Protein AF-A0A2E3C1F3-F1 (afdb_monomer_lite)

Foldseek 3Di:
DPDLQQPQQLVLLVVLCVVVVHDLVQLCVQLVPDSVRNVCRNVVNDDDDPSSLCSSCVSSVHDSCSNRPDPPDDDPPLDQAQDDPPLQWKKWKKKDAQAPDDQSRLSLLLQQLLVPDSHDDPVVVVDDCVVPPGKHWHDWDAPDPRMIMTIITHGNVQADAQALVSVCCRNCSSCVVRVMFTEDMDHRPVSLVSFPFALQAPNNVCVQFVDPDDDQAEEEDDDLDDAALQRSLVSLLVVLLVPHAEYEYDQNPDADPRYGLLSNLLSNLVSQVVSCVNRVTHHAYARELEDPDLVSSLVSVVSSVVSVHQHHEHADQPCDLVSLLSVQVSCNVSNHAYAHEHNPNVCPDSYDQVRVVVSNRSSHHNHYDDDDPVPPDDDPPPDD

Sequence (384 aa):
MTDETTKHLPDNLKQLMEASDMKASALAKMSGVSVATLSRIMSGQVNPGVHHMAAIAKALDTTIDALIAPPGTPRPKNQVETDVRNETDILVSFILEDTKYSPNEAARLLANAATGSWVHSWTEELVDPNITPLPRPTVAMRTGPRSVAVDVAFPESLFEAGSIASLISVITASCTSTGARVEDIRIPPVLLRTYRGPSYGVVGLRERTQKYGRPLLSATMRPMAGLSPRMYAQAVFETLKGGVDITCDHTALHNMPSNNWRDRFAYVAKAVDEAQDATGEAKLHAANVTAPTVEEMLNRAQYAMEQQTNAVMVDSGVVGWSGLQSLANFCHENELVLCALGGRALHNGPLSQQLVAKLLRFIGADIVSVGSPLRGNAMARRNV

pLDDT: mean 84.99, std 13.86, range [32.16, 98.19]

Secondary structure (DSSP, 8-state):
---GGGTTHHHHHHHHHHHTT--HHHHHHHH---HHHHHHHHTTS-PPPHHHHHHHHHHTT--HHHHHSPTTPPP------S----TTSEEEEEEE-S----HHHHHHHHHHHHTT-SS--GGGGGS-TTTSPPPEEEEEEEEETTEEEEEEEEPGGGS-TT-HHHHHHHHHHHHHHH--EEEEEE--HHHHTTS---SSHHHHHHHHHT--SSPPPEEE-SSSS---HHHHHHHHHHHHHTT-SEEE--TT--SBTTB-HHHHHHHHHHHHHHHHHHHTS--EEEEE---SSHHHHHHHHHHHHHTT-SEEEEETTTS-HHHHHHHHHHHHHTT-EEEEE--TTGGGTTB-HHHHHHHHHHHT-SEE----TT--SSSTTS--

Structure (mmCIF, N/CA/C/O backbone):
data_AF-A0A2E3C1F3-F1
#
_entry.id   AF-A0A2E3C1F3-F1
#
loop_
_atom_site.group_PDB
_atom_site.id
_atom_site.type_symbol
_atom_site.label_atom_id
_atom_site.label_alt_id
_atom_site.label_comp_id
_atom_site.label_asym_id
_atom_site.label_entity_id
_atom_site.label_seq_id
_atom_site.pdbx_PDB_ins_code
_atom_site.Cartn_x
_atom_site.Cartn_y
_atom_site.Cartn_z
_atom_site.occupancy
_atom_site.B_iso_or_equiv
_atom_site.auth_seq_id
_atom_site.auth_comp_id
_atom_site.auth_asym_id
_atom_site.auth_atom_id
_atom_site.pdbx_PDB_model_num
ATOM 1 N N . MET A 1 1 ? 46.933 5.668 -25.594 1.00 32.16 1 MET A N 1
ATOM 2 C CA . MET A 1 1 ? 46.300 4.430 -25.102 1.00 32.16 1 MET A CA 1
ATOM 3 C C . MET A 1 1 ? 44.947 4.348 -25.775 1.00 32.16 1 MET A C 1
ATOM 5 O O . MET A 1 1 ? 44.113 5.200 -25.509 1.00 32.16 1 MET A O 1
ATOM 9 N N . THR A 1 2 ? 44.787 3.455 -26.749 1.00 44.03 2 THR A N 1
ATOM 10 C CA . THR A 1 2 ? 43.479 3.163 -27.348 1.00 44.03 2 THR A CA 1
ATOM 11 C C . THR A 1 2 ? 42.604 2.566 -26.259 1.00 44.03 2 THR A C 1
ATOM 13 O O . THR A 1 2 ? 42.950 1.525 -25.709 1.00 44.03 2 THR A O 1
ATOM 16 N N . ASP A 1 3 ? 41.540 3.276 -25.910 1.00 57.91 3 ASP A N 1
ATOM 17 C CA . ASP A 1 3 ? 40.523 2.821 -24.969 1.00 57.91 3 ASP A CA 1
ATOM 18 C C . ASP A 1 3 ? 39.943 1.502 -25.507 1.00 57.91 3 ASP A C 1
ATOM 20 O O . ASP A 1 3 ? 39.382 1.495 -26.608 1.00 57.91 3 ASP A O 1
ATOM 24 N N . GLU A 1 4 ? 40.159 0.377 -24.809 1.00 64.06 4 GLU A N 1
ATOM 25 C CA . GLU A 1 4 ? 39.734 -0.964 -25.262 1.00 64.06 4 GLU A CA 1
ATOM 26 C C . GLU A 1 4 ? 38.246 -0.992 -25.629 1.00 64.06 4 GLU A C 1
ATOM 28 O O . GLU A 1 4 ? 37.845 -1.693 -26.557 1.00 64.06 4 GLU A O 1
ATOM 33 N N . THR A 1 5 ? 37.465 -0.129 -24.981 1.00 63.62 5 THR A N 1
ATOM 34 C CA . THR A 1 5 ? 36.034 0.081 -25.198 1.00 63.62 5 THR A CA 1
ATOM 35 C C . THR A 1 5 ? 35.657 0.560 -26.597 1.00 63.62 5 THR A C 1
ATOM 37 O O . THR A 1 5 ? 34.520 0.371 -26.987 1.00 63.62 5 THR A O 1
ATOM 40 N N . THR A 1 6 ? 36.552 1.169 -27.381 1.00 73.56 6 THR A N 1
ATOM 41 C CA . THR A 1 6 ? 36.227 1.731 -28.719 1.00 73.56 6 THR A CA 1
ATOM 42 C C . THR A 1 6 ? 36.994 1.058 -29.852 1.00 73.56 6 THR A C 1
ATOM 44 O O . THR A 1 6 ? 36.918 1.481 -31.006 1.00 73.56 6 THR A O 1
ATOM 47 N N . LYS A 1 7 ? 37.716 -0.023 -29.545 1.00 81.00 7 LYS A N 1
ATOM 48 C CA . LYS A 1 7 ? 38.593 -0.731 -30.483 1.00 81.00 7 LYS A CA 1
ATOM 49 C C . LYS A 1 7 ? 37.870 -1.213 -31.746 1.00 81.00 7 LYS A C 1
ATOM 51 O O . LYS A 1 7 ? 38.463 -1.203 -32.819 1.00 81.00 7 LYS A O 1
ATOM 56 N N . HIS A 1 8 ? 36.602 -1.602 -31.623 1.00 83.38 8 HIS A N 1
ATOM 57 C CA . HIS A 1 8 ? 35.794 -2.143 -32.724 1.00 83.38 8 HIS A CA 1
ATOM 58 C C . HIS A 1 8 ? 34.984 -1.082 -33.482 1.00 83.38 8 HIS A C 1
ATOM 60 O O . HIS A 1 8 ? 34.396 -1.371 -34.524 1.00 83.38 8 HIS A O 1
ATOM 66 N N . LEU A 1 9 ? 35.009 0.168 -33.010 1.00 84.62 9 LEU A N 1
ATOM 67 C CA . LEU A 1 9 ? 34.242 1.272 -33.578 1.00 84.62 9 LEU A CA 1
ATOM 68 C C . LEU A 1 9 ? 34.463 1.505 -35.081 1.00 84.62 9 LEU A C 1
ATOM 70 O O . LEU A 1 9 ? 33.472 1.680 -35.794 1.00 84.62 9 LEU A O 1
ATOM 74 N N . PRO A 1 10 ? 35.704 1.515 -35.604 1.00 86.94 10 PRO A N 1
ATOM 75 C CA . PRO A 1 10 ? 35.931 1.806 -37.018 1.00 86.94 10 PRO A CA 1
ATOM 76 C C . PRO A 1 10 ? 35.326 0.754 -37.955 1.00 86.94 10 PRO A C 1
ATOM 78 O O . PRO A 1 10 ? 34.807 1.105 -39.016 1.00 86.94 10 PRO A O 1
ATOM 81 N N . ASP A 1 11 ? 35.384 -0.519 -37.563 1.00 85.56 11 ASP A N 1
ATOM 82 C CA . ASP A 1 11 ? 34.932 -1.643 -38.385 1.00 85.56 11 ASP A CA 1
ATOM 83 C C . ASP A 1 11 ? 33.408 -1.789 -38.332 1.00 85.56 11 ASP A C 1
ATOM 85 O O . ASP A 1 11 ? 32.763 -1.885 -39.379 1.00 85.56 11 ASP A O 1
ATOM 89 N N . ASN A 1 12 ? 32.816 -1.679 -37.138 1.00 85.50 12 ASN A N 1
ATOM 90 C CA . ASN A 1 12 ? 31.362 -1.697 -36.963 1.00 85.50 12 ASN A CA 1
ATOM 91 C C . ASN A 1 12 ? 30.688 -0.529 -37.690 1.00 85.50 12 ASN A C 1
ATOM 93 O O . ASN A 1 12 ? 29.659 -0.704 -38.343 1.00 85.50 12 ASN A O 1
ATOM 97 N N . LEU A 1 13 ? 31.283 0.669 -37.625 1.00 86.50 13 LEU A N 1
ATOM 98 C CA . LEU A 1 13 ? 30.748 1.848 -38.301 1.00 86.50 13 LEU A CA 1
ATOM 99 C C . LEU A 1 13 ? 30.714 1.665 -39.827 1.00 86.50 13 LEU A C 1
ATOM 101 O O . LEU A 1 13 ? 29.723 2.033 -40.455 1.00 86.50 13 LEU A O 1
ATOM 105 N N . LYS A 1 14 ? 31.752 1.062 -40.424 1.00 86.31 14 LYS A N 1
ATOM 106 C CA . LYS A 1 14 ? 31.776 0.753 -41.866 1.00 86.31 14 LYS A CA 1
ATOM 107 C C . LYS A 1 14 ? 30.697 -0.256 -42.242 1.00 86.31 14 LYS A C 1
ATOM 109 O O . LYS A 1 14 ? 29.932 0.009 -43.164 1.00 86.31 14 LYS A O 1
ATOM 114 N N . GLN A 1 15 ? 30.583 -1.351 -41.491 1.00 85.06 15 GLN A N 1
ATOM 115 C CA . GLN A 1 15 ? 29.572 -2.380 -41.748 1.00 85.06 15 GLN A CA 1
ATOM 116 C C . GLN A 1 15 ? 28.145 -1.827 -41.647 1.00 85.06 15 GLN A C 1
ATOM 118 O O . GLN A 1 15 ? 27.307 -2.114 -42.498 1.00 85.06 15 GLN A O 1
ATOM 123 N N . LEU A 1 16 ? 27.860 -0.995 -40.642 1.00 83.94 16 LEU A N 1
ATOM 124 C CA . LEU A 1 16 ? 26.539 -0.384 -40.461 1.00 83.94 16 LEU A CA 1
ATOM 125 C C . LEU A 1 16 ? 26.205 0.637 -41.555 1.00 83.94 16 LEU A C 1
ATOM 127 O O . LEU A 1 16 ? 25.049 0.736 -41.972 1.00 83.94 16 LEU A O 1
ATOM 131 N N . MET A 1 17 ? 27.204 1.378 -42.039 1.00 85.75 17 MET A N 1
ATOM 132 C CA . MET A 1 17 ? 27.041 2.289 -43.173 1.00 85.75 17 MET A CA 1
ATOM 133 C C . MET A 1 17 ? 26.785 1.532 -44.479 1.00 85.75 17 MET A C 1
ATOM 135 O O . MET A 1 17 ? 25.918 1.945 -45.244 1.00 85.75 17 MET A O 1
ATOM 139 N N . GLU A 1 18 ? 27.483 0.419 -44.712 1.00 85.19 18 GLU A N 1
ATOM 140 C CA . GLU A 1 18 ? 27.263 -0.453 -45.873 1.00 85.19 18 GLU A CA 1
ATOM 141 C C . GLU A 1 18 ? 25.880 -1.115 -45.827 1.00 85.19 18 GLU A C 1
ATOM 143 O O . GLU A 1 18 ? 25.139 -1.063 -46.806 1.00 85.19 18 GLU A O 1
ATOM 148 N N . ALA A 1 19 ? 25.483 -1.657 -44.672 1.00 81.31 19 ALA A N 1
ATOM 149 C CA . ALA A 1 19 ? 24.173 -2.282 -44.479 1.00 81.31 19 ALA A CA 1
ATOM 150 C C . ALA A 1 19 ? 22.997 -1.304 -44.659 1.00 81.31 19 ALA A C 1
ATOM 152 O O . ALA A 1 19 ? 21.896 -1.724 -45.011 1.00 81.31 19 ALA A O 1
ATOM 153 N N . SER A 1 20 ? 23.227 -0.009 -44.426 1.00 77.88 20 SER A N 1
ATOM 154 C CA . SER A 1 20 ? 22.213 1.048 -44.547 1.00 77.88 20 SER A CA 1
ATOM 155 C C . SER A 1 20 ? 22.315 1.848 -45.855 1.00 77.88 20 SER A C 1
ATOM 157 O O . SER A 1 20 ? 21.643 2.872 -45.979 1.00 77.88 20 SER A O 1
ATOM 159 N N . ASP A 1 21 ? 23.183 1.437 -46.792 1.00 84.62 21 ASP A N 1
ATOM 160 C CA . ASP A 1 21 ? 23.533 2.168 -48.027 1.00 84.62 21 ASP A CA 1
ATOM 161 C C . ASP A 1 21 ? 23.816 3.672 -47.790 1.00 84.62 21 ASP A C 1
ATOM 163 O O . ASP A 1 21 ? 23.429 4.565 -48.551 1.00 84.62 21 ASP A O 1
ATOM 167 N N . MET A 1 22 ? 24.469 3.987 -46.665 1.00 83.56 22 MET A N 1
ATOM 168 C CA . MET A 1 22 ? 24.634 5.357 -46.188 1.00 83.56 22 MET A CA 1
ATOM 169 C C . MET A 1 22 ? 26.042 5.885 -46.464 1.00 83.56 22 MET A C 1
ATOM 171 O O . MET A 1 22 ? 27.035 5.456 -45.879 1.00 83.56 22 MET A O 1
ATOM 175 N N . LYS A 1 23 ? 26.137 6.908 -47.320 1.00 88.88 23 LYS A N 1
ATOM 176 C CA . LYS A 1 23 ? 27.404 7.604 -47.599 1.00 88.88 23 LYS A CA 1
ATOM 177 C C . LYS A 1 23 ? 27.841 8.470 -46.414 1.00 88.88 23 LYS A C 1
ATOM 179 O O . LYS A 1 23 ? 27.012 9.084 -45.742 1.00 88.88 23 LYS A O 1
ATOM 184 N N . ALA A 1 24 ? 29.154 8.632 -46.228 1.00 84.56 24 ALA A N 1
ATOM 185 C CA . ALA A 1 24 ? 29.732 9.442 -45.145 1.00 84.56 24 ALA A CA 1
ATOM 186 C C . ALA A 1 24 ? 29.222 10.898 -45.117 1.00 84.56 24 ALA A C 1
ATOM 188 O O . ALA A 1 24 ? 29.058 11.480 -44.049 1.00 84.56 24 ALA A O 1
ATOM 189 N N . SER A 1 25 ? 28.923 11.483 -46.281 1.00 85.00 25 SER A N 1
ATOM 190 C CA . SER A 1 25 ? 28.343 12.830 -46.393 1.00 85.00 25 SER A CA 1
ATOM 191 C C . SER A 1 25 ? 26.895 12.910 -45.894 1.00 85.00 25 SER A C 1
ATOM 193 O O . SER A 1 25 ? 26.509 13.920 -45.307 1.00 85.00 25 SER A O 1
ATOM 195 N N . ALA A 1 26 ? 26.100 11.854 -46.090 1.00 86.56 26 ALA A N 1
ATOM 196 C CA . ALA A 1 26 ? 24.734 11.766 -45.580 1.00 86.56 26 ALA A CA 1
ATOM 197 C C . ALA A 1 26 ? 24.734 11.564 -44.058 1.00 86.56 26 ALA A C 1
ATOM 199 O O . ALA A 1 26 ? 24.045 12.291 -43.340 1.00 86.56 26 ALA A O 1
ATOM 200 N N . LEU A 1 27 ? 25.595 10.666 -43.567 1.00 87.44 27 LEU A N 1
ATOM 201 C CA . LEU A 1 27 ? 25.782 10.435 -42.137 1.00 87.44 27 LEU A CA 1
ATOM 202 C C . LEU A 1 27 ? 26.262 11.701 -41.413 1.00 87.44 27 LEU A C 1
ATOM 204 O O . LEU A 1 27 ? 25.749 12.029 -40.344 1.00 87.44 27 LEU A O 1
ATOM 208 N N . ALA A 1 28 ? 27.192 12.456 -42.007 1.00 88.38 28 ALA A N 1
ATOM 209 C CA . ALA A 1 28 ? 27.662 13.734 -41.466 1.00 88.38 28 ALA A CA 1
ATOM 210 C C . ALA A 1 28 ? 26.521 14.742 -41.285 1.00 88.38 28 ALA A C 1
ATOM 212 O O . ALA A 1 28 ? 26.394 15.385 -40.244 1.00 88.38 28 ALA A O 1
ATOM 213 N N . LYS A 1 29 ? 25.649 14.848 -42.294 1.00 88.19 29 LYS A N 1
ATOM 214 C CA . LYS A 1 29 ? 24.497 15.753 -42.269 1.00 88.19 29 LYS A CA 1
ATOM 215 C C . LYS A 1 29 ? 23.464 15.348 -41.214 1.00 88.19 29 LYS A C 1
ATOM 217 O O . LYS A 1 29 ? 22.900 16.221 -40.564 1.00 88.19 29 LYS A O 1
ATOM 222 N N . MET A 1 30 ? 23.217 14.049 -41.047 1.00 85.75 30 MET A N 1
ATOM 223 C CA . MET A 1 30 ? 22.218 13.528 -40.104 1.00 85.75 30 MET A CA 1
ATOM 224 C C . MET A 1 30 ? 22.703 13.529 -38.649 1.00 85.75 30 MET A C 1
ATOM 226 O O . MET A 1 30 ? 21.928 13.836 -37.748 1.00 85.75 30 MET A O 1
ATOM 230 N N . SER A 1 31 ? 23.978 13.212 -38.418 1.00 86.94 31 SER A N 1
ATOM 231 C CA . SER A 1 31 ? 24.584 13.188 -37.077 1.00 86.94 31 SER A CA 1
ATOM 232 C C . SER A 1 31 ? 25.069 14.563 -36.605 1.00 86.94 31 SER A C 1
ATOM 234 O O . SER A 1 31 ? 25.302 14.758 -35.416 1.00 86.94 31 SER A O 1
ATOM 236 N N . GLY A 1 32 ? 25.259 15.526 -37.514 1.00 85.81 32 GLY A N 1
ATOM 237 C CA . GLY A 1 32 ? 25.878 16.817 -37.199 1.00 85.81 32 GLY A CA 1
ATOM 238 C C . GLY A 1 32 ? 27.392 16.735 -36.955 1.00 85.81 32 GLY A C 1
ATOM 239 O O . GLY A 1 32 ? 28.004 17.728 -36.564 1.00 85.81 32 GLY A O 1
ATOM 240 N N . VAL A 1 33 ? 28.012 15.573 -37.193 1.00 88.31 33 VAL A N 1
ATOM 241 C CA . VAL A 1 33 ? 29.462 15.364 -37.089 1.00 88.31 33 VAL A CA 1
ATOM 242 C C . VAL A 1 33 ? 30.115 15.688 -38.432 1.00 88.31 33 VAL A C 1
ATOM 244 O O . VAL A 1 33 ? 29.651 15.250 -39.481 1.00 88.31 33 VAL A O 1
ATOM 247 N N . SER A 1 34 ? 31.215 16.448 -38.427 1.00 88.44 34 SER A N 1
ATOM 248 C CA . SER A 1 34 ? 31.889 16.820 -39.678 1.00 88.44 34 SER A CA 1
ATOM 249 C C . SER A 1 34 ? 32.402 15.590 -40.442 1.00 88.44 34 SER A C 1
ATOM 251 O O . SER A 1 34 ? 32.860 14.617 -39.839 1.00 88.44 34 SER A O 1
ATOM 253 N N . VAL A 1 35 ? 32.397 15.655 -41.779 1.00 87.81 35 VAL A N 1
ATOM 254 C CA . VAL A 1 35 ? 32.918 14.577 -42.645 1.00 87.81 35 VAL A CA 1
ATOM 255 C C . VAL A 1 35 ? 34.383 14.258 -42.317 1.00 87.81 35 VAL A C 1
ATOM 257 O O . VAL A 1 35 ? 34.770 13.093 -42.286 1.00 87.81 35 VAL A O 1
ATOM 260 N N . ALA A 1 36 ? 35.188 15.279 -42.006 1.00 86.12 36 ALA A N 1
ATOM 261 C CA . ALA A 1 36 ? 36.586 15.106 -41.615 1.00 86.12 36 ALA A CA 1
ATOM 262 C C . ALA A 1 36 ? 36.720 14.336 -40.290 1.00 86.12 36 ALA A C 1
ATOM 264 O O . ALA A 1 36 ? 37.564 13.449 -40.166 1.00 86.12 36 ALA A O 1
ATOM 265 N N . THR A 1 37 ? 35.862 14.635 -39.311 1.00 85.75 37 THR A N 1
ATOM 266 C CA . THR A 1 37 ? 35.819 13.917 -38.032 1.00 85.75 37 THR A CA 1
ATOM 267 C C . THR A 1 37 ? 35.376 12.468 -38.232 1.00 85.75 37 THR A C 1
ATOM 269 O O . THR A 1 37 ? 36.039 11.569 -37.722 1.00 85.75 37 THR A O 1
ATOM 272 N N . LEU A 1 38 ? 34.322 12.222 -39.019 1.00 86.75 38 LEU A N 1
ATOM 273 C CA . LEU A 1 38 ? 33.863 10.864 -39.344 1.00 86.75 38 LEU A CA 1
ATOM 274 C C . LEU A 1 38 ? 34.946 10.045 -40.046 1.00 86.75 38 LEU A C 1
ATOM 276 O O . LEU A 1 38 ? 35.196 8.910 -39.653 1.00 86.75 38 LEU A O 1
ATOM 280 N N . SER A 1 39 ? 35.652 10.633 -41.014 1.00 85.81 39 SER A N 1
ATOM 281 C CA . SER A 1 39 ? 36.743 9.949 -41.714 1.00 85.81 39 SER A CA 1
ATOM 282 C C . SER A 1 39 ? 37.867 9.530 -40.764 1.00 85.81 39 SER A C 1
ATOM 284 O O . SER A 1 39 ? 38.399 8.433 -40.911 1.00 85.81 39 SER A O 1
ATOM 286 N N . ARG A 1 40 ? 38.208 10.370 -39.775 1.00 85.88 40 ARG A N 1
ATOM 287 C CA . ARG A 1 40 ? 39.232 10.060 -38.762 1.00 85.88 40 ARG A CA 1
ATOM 288 C C . ARG A 1 40 ? 38.784 8.980 -37.774 1.00 85.88 40 ARG A C 1
ATOM 290 O O . ARG A 1 40 ? 39.619 8.199 -37.320 1.00 85.88 40 ARG A O 1
ATOM 297 N N . ILE A 1 41 ? 37.488 8.920 -37.457 1.00 86.62 41 ILE A N 1
ATOM 298 C CA . ILE A 1 41 ? 36.896 7.850 -36.636 1.00 86.62 41 ILE A CA 1
ATOM 299 C C . ILE A 1 41 ? 36.928 6.524 -37.411 1.00 86.62 41 ILE A C 1
ATOM 301 O O . ILE A 1 41 ? 37.421 5.525 -36.899 1.00 86.62 41 ILE A O 1
ATOM 305 N N . MET A 1 42 ? 36.492 6.522 -38.676 1.00 84.69 42 MET A N 1
ATOM 306 C CA . MET A 1 42 ? 36.472 5.330 -39.544 1.00 84.69 42 MET A CA 1
ATOM 307 C C . MET A 1 42 ? 37.869 4.776 -39.865 1.00 84.69 42 MET A C 1
ATOM 309 O O . MET A 1 42 ? 38.008 3.607 -40.227 1.00 84.69 42 MET A O 1
ATOM 313 N N . SER A 1 43 ? 38.908 5.605 -39.761 1.00 83.81 43 SER A N 1
ATOM 314 C CA . SER A 1 43 ? 40.305 5.187 -39.904 1.00 83.81 43 SER A CA 1
ATOM 315 C C . SER A 1 43 ? 40.975 4.830 -38.572 1.00 83.81 43 SER A C 1
ATOM 317 O O . SER A 1 43 ? 42.182 4.607 -38.559 1.00 83.81 43 SER A O 1
ATOM 319 N N . GLY A 1 44 ? 40.246 4.852 -37.448 1.00 81.50 44 GLY A N 1
ATOM 320 C CA . GLY A 1 44 ? 40.792 4.567 -36.115 1.00 81.50 44 GLY A CA 1
ATOM 321 C C . GLY A 1 44 ? 41.820 5.591 -35.613 1.00 81.50 44 GLY A C 1
ATOM 322 O O . GLY A 1 44 ? 42.582 5.303 -34.697 1.00 81.50 44 GLY A O 1
ATOM 323 N N . GLN A 1 45 ? 41.874 6.787 -36.210 1.00 79.75 45 GLN A N 1
ATOM 324 C CA . GLN A 1 45 ? 42.852 7.825 -35.857 1.00 79.75 45 GLN A CA 1
ATOM 325 C C . GLN A 1 45 ? 42.428 8.658 -34.641 1.00 79.75 45 GLN A C 1
ATOM 327 O O . GLN A 1 45 ? 43.255 9.365 -34.064 1.00 79.75 45 GLN A O 1
ATOM 332 N N . VAL A 1 46 ? 41.138 8.644 -34.289 1.00 81.81 46 VAL A N 1
ATOM 333 C CA . VAL A 1 46 ? 40.570 9.404 -33.169 1.00 81.81 46 VAL A CA 1
ATOM 334 C C . VAL A 1 46 ? 39.461 8.599 -32.513 1.00 81.81 46 VAL A C 1
ATOM 336 O O . VAL A 1 46 ? 38.549 8.146 -33.201 1.00 81.81 46 VAL A O 1
ATOM 339 N N . ASN A 1 47 ? 39.489 8.528 -31.182 1.00 78.94 47 ASN A N 1
ATOM 340 C CA . ASN A 1 47 ? 38.355 8.061 -30.394 1.00 78.94 47 ASN A CA 1
ATOM 341 C C . ASN A 1 47 ? 37.347 9.208 -30.229 1.00 78.94 47 ASN A C 1
ATOM 343 O O . ASN A 1 47 ? 37.698 10.255 -29.673 1.00 78.94 47 ASN A O 1
ATOM 347 N N . PRO A 1 48 ? 36.112 9.071 -30.736 1.00 80.88 48 PRO A N 1
ATOM 348 C CA . PRO A 1 48 ? 35.098 10.095 -30.560 1.00 80.88 48 PRO A CA 1
ATOM 349 C C . PRO A 1 48 ? 34.633 10.180 -29.107 1.00 80.88 48 PRO A C 1
ATOM 351 O O . PRO A 1 48 ? 34.533 9.179 -28.407 1.00 80.88 48 PRO A O 1
ATOM 354 N N . GLY A 1 49 ? 34.269 11.387 -28.670 1.00 78.62 49 GLY A N 1
ATOM 355 C CA . GLY A 1 49 ? 33.546 11.562 -27.413 1.00 78.62 49 GLY A CA 1
ATOM 356 C C . GLY A 1 49 ? 32.135 10.965 -27.473 1.00 78.62 49 GLY A C 1
ATOM 357 O O . GLY A 1 49 ? 31.547 10.829 -28.551 1.00 78.62 49 GLY A O 1
ATOM 358 N N . VAL A 1 50 ? 31.560 10.681 -26.302 1.00 76.44 50 VAL A N 1
ATOM 359 C CA . VAL A 1 50 ? 30.231 10.056 -26.136 1.00 76.44 50 VAL A CA 1
ATOM 360 C C . VAL A 1 50 ? 29.132 10.783 -26.918 1.00 76.44 50 VAL A C 1
ATOM 362 O O . VAL A 1 50 ? 28.292 10.141 -27.540 1.00 76.44 50 VAL A O 1
ATOM 365 N N . HIS A 1 51 ? 29.171 12.117 -26.982 1.00 77.69 51 HIS A N 1
ATOM 366 C CA . HIS A 1 51 ? 28.202 12.907 -27.750 1.00 77.69 51 HIS A CA 1
ATOM 367 C C . HIS A 1 51 ? 28.238 12.621 -29.258 1.00 77.69 51 HIS A C 1
ATOM 369 O O . HIS A 1 51 ? 27.187 12.558 -29.893 1.00 77.69 51 HIS A O 1
ATOM 375 N N . HIS A 1 52 ? 29.426 12.413 -29.835 1.00 83.44 52 HIS A N 1
ATOM 376 C CA . HIS A 1 52 ? 29.554 12.042 -31.244 1.00 83.44 52 HIS A CA 1
ATOM 377 C C . HIS A 1 52 ? 29.097 10.602 -31.474 1.00 83.44 52 HIS A C 1
ATOM 379 O O . HIS A 1 52 ? 28.395 10.350 -32.448 1.00 83.44 52 HIS A O 1
ATOM 385 N N . MET A 1 53 ? 29.426 9.675 -30.567 1.00 83.25 53 MET A N 1
ATOM 386 C CA . MET A 1 53 ? 28.952 8.289 -30.657 1.00 83.25 53 MET A CA 1
ATOM 387 C C . MET A 1 53 ? 27.424 8.211 -30.591 1.00 83.25 53 MET A C 1
ATOM 389 O O . MET A 1 53 ? 26.817 7.556 -31.431 1.00 83.25 53 MET A O 1
ATOM 393 N N . ALA A 1 54 ? 26.792 8.949 -29.676 1.00 78.12 54 ALA A N 1
ATOM 394 C CA . ALA A 1 54 ? 25.337 9.032 -29.570 1.00 78.12 54 ALA A CA 1
ATOM 395 C C . ALA A 1 54 ? 24.689 9.603 -30.843 1.00 78.12 54 ALA A C 1
ATOM 397 O O . ALA A 1 54 ? 23.678 9.089 -31.318 1.00 78.12 54 ALA A O 1
ATOM 398 N N . ALA A 1 55 ? 25.278 10.656 -31.416 1.00 82.94 55 ALA A N 1
ATOM 399 C CA . ALA A 1 55 ? 24.758 11.289 -32.623 1.00 82.94 55 ALA A CA 1
ATOM 400 C C . ALA A 1 55 ? 24.898 10.399 -33.870 1.00 82.94 55 ALA A C 1
ATOM 402 O O . ALA A 1 55 ? 23.989 10.348 -34.698 1.00 82.94 55 ALA A O 1
ATOM 403 N N . ILE A 1 56 ? 26.016 9.675 -33.988 1.00 87.19 56 ILE A N 1
ATOM 404 C CA . ILE A 1 56 ? 26.253 8.694 -35.056 1.00 87.19 56 ILE A CA 1
ATOM 405 C C . ILE A 1 56 ? 25.303 7.504 -34.904 1.00 87.19 56 ILE A C 1
ATOM 407 O O . ILE A 1 56 ? 24.660 7.118 -35.877 1.00 87.19 56 ILE A O 1
ATOM 411 N N . ALA A 1 57 ? 25.167 6.972 -33.685 1.00 81.69 57 ALA A N 1
ATOM 412 C CA . ALA A 1 57 ? 24.267 5.865 -33.384 1.00 81.69 57 ALA A CA 1
ATOM 413 C C . ALA A 1 57 ? 22.825 6.210 -33.780 1.00 81.69 57 ALA A C 1
ATOM 415 O O . ALA A 1 57 ? 22.182 5.475 -34.525 1.00 81.69 57 ALA A O 1
ATOM 416 N N . LYS A 1 58 ? 22.366 7.404 -33.392 1.00 79.75 58 LYS A N 1
ATOM 417 C CA . LYS A 1 58 ? 21.047 7.920 -33.761 1.00 79.75 58 LYS A CA 1
ATOM 418 C C . LYS A 1 58 ? 20.856 8.056 -35.274 1.00 79.75 58 LYS A C 1
ATOM 420 O O . LYS A 1 58 ? 19.793 7.729 -35.787 1.00 79.75 58 LYS A O 1
ATOM 425 N N . ALA A 1 59 ? 21.861 8.554 -35.993 1.00 84.31 59 ALA A N 1
ATOM 426 C CA . ALA A 1 59 ? 21.767 8.749 -37.439 1.00 84.31 59 ALA A CA 1
ATOM 427 C C . ALA A 1 59 ? 21.698 7.426 -38.225 1.00 84.31 59 ALA A C 1
ATOM 429 O O . ALA A 1 59 ? 21.111 7.401 -39.304 1.00 84.31 59 ALA A O 1
ATOM 430 N N . LEU A 1 60 ? 22.259 6.346 -37.675 1.00 81.62 60 LEU A N 1
ATOM 431 C CA . LEU A 1 60 ? 22.238 4.994 -38.244 1.00 81.62 60 LEU A CA 1
ATOM 432 C C . LEU A 1 60 ? 21.120 4.104 -37.669 1.00 81.62 60 LEU A C 1
ATOM 434 O O . LEU A 1 60 ? 21.116 2.904 -37.925 1.00 81.62 60 LEU A O 1
ATOM 438 N N . ASP A 1 61 ? 20.203 4.662 -36.868 1.00 75.88 61 ASP A N 1
ATOM 439 C CA . ASP A 1 61 ? 19.155 3.914 -36.147 1.00 75.88 61 ASP A CA 1
ATOM 440 C C . ASP A 1 61 ? 19.697 2.713 -35.328 1.00 75.88 61 ASP A C 1
ATOM 442 O O . ASP A 1 61 ? 19.093 1.640 -35.201 1.00 75.88 61 ASP A O 1
ATOM 446 N N . THR A 1 62 ? 20.886 2.896 -34.750 1.00 74.50 62 THR A N 1
ATOM 447 C CA . THR A 1 62 ? 21.631 1.881 -33.994 1.00 74.50 62 THR A CA 1
ATOM 448 C C . THR A 1 62 ? 21.960 2.366 -32.576 1.00 74.50 62 THR A C 1
ATOM 450 O O . THR A 1 62 ? 21.603 3.478 -32.186 1.00 74.50 62 THR A O 1
ATOM 453 N N . THR A 1 63 ? 22.596 1.526 -31.758 1.00 71.50 63 THR A N 1
ATOM 454 C CA . THR A 1 63 ? 23.013 1.872 -30.386 1.00 71.50 63 THR A CA 1
ATOM 455 C C . THR A 1 63 ? 24.500 2.217 -30.327 1.00 71.50 63 THR A C 1
ATOM 457 O O . THR A 1 63 ? 25.268 1.838 -31.209 1.00 71.50 63 THR A O 1
ATOM 460 N N . ILE A 1 64 ? 24.922 2.932 -29.277 1.00 77.12 64 ILE A N 1
ATOM 461 C CA . ILE A 1 64 ? 26.355 3.140 -29.009 1.00 77.12 64 ILE A CA 1
ATOM 462 C C . ILE A 1 64 ? 27.035 1.786 -28.792 1.00 77.12 64 ILE A C 1
ATOM 464 O O . ILE A 1 64 ? 28.098 1.561 -29.353 1.00 77.12 64 ILE A O 1
ATOM 468 N N . ASP A 1 65 ? 26.378 0.861 -28.088 1.00 70.56 65 ASP A N 1
ATOM 469 C CA . ASP A 1 65 ? 26.874 -0.503 -27.886 1.00 70.56 65 ASP A CA 1
ATOM 470 C C . ASP A 1 65 ? 27.121 -1.220 -29.213 1.00 70.56 65 ASP A C 1
ATOM 472 O O . ASP A 1 65 ? 28.192 -1.771 -29.419 1.00 70.56 65 ASP A O 1
ATOM 476 N N . ALA A 1 66 ? 26.196 -1.134 -30.172 1.00 72.44 66 ALA A N 1
ATOM 477 C CA . ALA A 1 66 ? 26.378 -1.728 -31.497 1.00 72.44 66 ALA A CA 1
ATOM 478 C C . ALA A 1 66 ? 27.519 -1.078 -32.293 1.00 72.44 66 ALA A C 1
ATOM 480 O O . ALA A 1 66 ? 28.095 -1.708 -33.177 1.00 72.44 66 ALA A O 1
ATOM 481 N N . LEU A 1 67 ? 27.854 0.179 -31.993 1.00 79.50 67 LEU A N 1
ATOM 482 C CA . LEU A 1 67 ? 29.029 0.813 -32.568 1.00 79.50 67 LEU A CA 1
ATOM 483 C C . LEU A 1 67 ? 30.318 0.255 -31.959 1.00 79.50 67 LEU A C 1
ATOM 485 O O . LEU A 1 67 ? 31.305 0.168 -32.675 1.00 79.50 67 LEU A O 1
ATOM 489 N N . ILE A 1 68 ? 30.337 -0.157 -30.692 1.00 81.88 68 ILE A N 1
ATOM 490 C CA . ILE A 1 68 ? 31.578 -0.513 -29.983 1.00 81.88 68 ILE A CA 1
ATOM 491 C C . ILE A 1 68 ? 31.753 -2.006 -29.656 1.00 81.88 68 ILE A C 1
ATOM 493 O O . ILE A 1 68 ? 32.856 -2.416 -29.296 1.00 81.88 68 ILE A O 1
ATOM 497 N N . ALA A 1 69 ? 30.705 -2.815 -29.803 1.00 72.75 69 ALA A N 1
ATOM 498 C CA . ALA A 1 69 ? 30.699 -4.232 -29.455 1.00 72.75 69 ALA A CA 1
ATOM 499 C C . ALA A 1 69 ? 31.644 -5.072 -30.343 1.00 72.75 69 ALA A C 1
ATOM 501 O O . ALA A 1 69 ? 31.920 -4.698 -31.487 1.00 72.75 69 ALA A O 1
ATOM 502 N N . PRO A 1 70 ? 32.136 -6.227 -29.861 1.00 74.19 70 PRO A N 1
ATOM 503 C CA . PRO A 1 70 ? 32.946 -7.138 -30.664 1.00 74.19 70 PRO A CA 1
ATOM 504 C C . PRO A 1 70 ? 32.181 -7.653 -31.899 1.00 74.19 70 PRO A C 1
ATOM 506 O O . PRO A 1 70 ? 31.004 -8.005 -31.778 1.00 74.19 70 PRO A O 1
ATOM 509 N N . PRO A 1 71 ? 32.824 -7.770 -33.077 1.00 60.25 71 PRO A N 1
ATOM 510 C CA . PRO A 1 71 ? 32.178 -8.283 -34.281 1.00 60.25 71 PRO A CA 1
ATOM 511 C C . PRO A 1 71 ? 31.615 -9.692 -34.055 1.00 60.25 71 PRO A C 1
ATOM 513 O O . PRO A 1 71 ? 32.334 -10.586 -33.615 1.00 60.25 71 PRO A O 1
ATOM 516 N N . GLY A 1 72 ? 30.337 -9.900 -34.381 1.00 54.69 72 GLY A N 1
ATOM 517 C CA . GLY A 1 72 ? 29.675 -11.200 -34.234 1.00 54.69 72 GLY A CA 1
ATOM 518 C C . GLY A 1 72 ? 28.990 -11.447 -32.886 1.00 54.69 72 GLY A C 1
ATOM 519 O O . GLY A 1 72 ? 28.461 -12.541 -32.701 1.00 54.69 72 GLY A O 1
ATOM 520 N N . THR A 1 73 ? 28.926 -10.461 -31.980 1.00 52.62 73 THR A N 1
ATOM 521 C CA . THR A 1 73 ? 28.009 -10.536 -30.827 1.00 52.62 73 THR A CA 1
ATOM 522 C C . THR A 1 73 ? 26.565 -10.625 -31.341 1.00 52.62 73 THR A C 1
ATOM 524 O O . THR A 1 73 ? 26.112 -9.733 -32.071 1.00 52.62 73 THR A O 1
ATOM 527 N N . PRO A 1 74 ? 25.818 -11.703 -31.034 1.00 43.94 74 PRO A N 1
ATOM 528 C CA . PRO A 1 74 ? 24.429 -11.800 -31.438 1.00 43.94 74 PRO A CA 1
ATOM 529 C C . PRO A 1 74 ? 23.640 -10.674 -30.771 1.00 43.94 74 PRO A C 1
ATOM 531 O O . PRO A 1 74 ? 23.580 -10.551 -29.553 1.00 43.94 74 PRO A O 1
ATOM 534 N N . ARG A 1 75 ? 23.036 -9.838 -31.615 1.00 48.66 75 ARG A N 1
ATOM 535 C CA . ARG A 1 75 ? 22.114 -8.766 -31.242 1.00 48.66 75 ARG A CA 1
ATOM 536 C C . ARG A 1 75 ? 21.080 -9.306 -30.240 1.00 48.66 75 ARG A C 1
ATOM 538 O O . ARG A 1 75 ? 20.353 -10.228 -30.624 1.00 48.66 75 ARG A O 1
ATOM 545 N N . PRO A 1 76 ? 20.867 -8.709 -29.054 1.00 44.50 76 PRO A N 1
ATOM 546 C CA . PRO A 1 76 ? 19.562 -8.832 -28.430 1.00 44.50 76 PRO A CA 1
ATOM 547 C C . PRO A 1 76 ? 18.583 -8.155 -29.388 1.00 44.50 76 PRO A C 1
ATOM 549 O O . PRO A 1 76 ? 18.633 -6.941 -29.620 1.00 44.50 76 PRO A O 1
ATOM 552 N N . LYS A 1 77 ? 17.743 -8.951 -30.055 1.00 42.19 77 LYS A N 1
ATOM 553 C CA . LYS A 1 77 ? 16.641 -8.436 -30.866 1.00 42.19 77 LYS A CA 1
ATOM 554 C C . LYS A 1 77 ? 15.621 -7.806 -29.918 1.00 42.19 77 LYS A C 1
ATOM 556 O O . LYS A 1 77 ? 14.540 -8.337 -29.730 1.00 42.19 77 LYS A O 1
ATOM 561 N N . ASN A 1 78 ? 15.917 -6.625 -29.389 1.00 46.72 78 ASN A N 1
ATOM 562 C CA . ASN A 1 78 ? 14.913 -5.768 -28.764 1.00 46.72 78 ASN A CA 1
ATOM 563 C C . ASN A 1 78 ? 14.133 -5.058 -29.887 1.00 46.72 78 ASN A C 1
ATOM 565 O O . ASN A 1 78 ? 14.070 -3.828 -29.956 1.00 46.72 78 ASN A O 1
ATOM 569 N N . GLN A 1 79 ? 13.642 -5.839 -30.857 1.00 51.09 79 GLN A N 1
ATOM 570 C CA . GLN A 1 79 ? 12.550 -5.421 -31.724 1.00 51.09 79 GLN A CA 1
ATOM 571 C C . GLN A 1 79 ? 11.270 -5.623 -30.923 1.00 51.09 79 GLN A C 1
ATOM 573 O O . GLN A 1 79 ? 11.163 -6.576 -30.160 1.00 51.09 79 GLN A O 1
ATOM 578 N N . VAL A 1 80 ? 10.331 -4.693 -31.066 1.00 51.72 80 VAL A N 1
ATOM 579 C CA . VAL A 1 80 ? 9.010 -4.810 -30.454 1.00 51.72 80 VAL A CA 1
ATOM 580 C C . VAL A 1 80 ? 8.336 -6.036 -31.072 1.00 51.72 80 VAL A C 1
ATOM 582 O O . VAL A 1 80 ? 7.917 -5.992 -32.229 1.00 51.72 80 VAL A O 1
ATOM 585 N N . GLU A 1 81 ? 8.307 -7.148 -30.342 1.00 54.06 81 GLU A N 1
ATOM 586 C CA . GLU A 1 81 ? 7.602 -8.357 -30.763 1.00 54.06 81 GLU A CA 1
ATOM 587 C C . GLU A 1 81 ? 6.118 -8.165 -30.451 1.00 54.06 81 GLU A C 1
ATOM 589 O O . GLU A 1 81 ? 5.725 -8.005 -29.299 1.00 54.06 81 GLU A O 1
ATOM 594 N N . THR A 1 82 ? 5.288 -8.144 -31.492 1.00 48.97 82 THR A N 1
ATOM 595 C CA . THR A 1 82 ? 3.859 -7.812 -31.399 1.00 48.97 82 THR A CA 1
ATOM 596 C C . THR A 1 82 ? 2.990 -8.931 -30.826 1.00 48.97 82 THR A C 1
ATOM 598 O O . THR A 1 82 ? 1.797 -8.712 -30.612 1.00 48.97 82 THR A O 1
ATOM 601 N N . ASP A 1 83 ? 3.553 -10.111 -30.557 1.00 48.44 83 ASP A N 1
ATOM 602 C CA . ASP A 1 83 ? 2.825 -11.237 -29.977 1.00 48.44 83 ASP A CA 1
ATOM 603 C C . ASP A 1 83 ? 3.593 -11.835 -28.798 1.00 48.44 83 ASP A C 1
ATOM 605 O O . ASP A 1 83 ? 4.467 -12.685 -28.948 1.00 48.44 83 ASP A O 1
ATOM 609 N N . VAL A 1 84 ? 3.269 -11.357 -27.596 1.00 53.31 84 VAL A N 1
ATOM 610 C CA . VAL A 1 84 ? 3.798 -11.906 -26.343 1.00 53.31 84 VAL A CA 1
ATOM 611 C C . VAL A 1 84 ? 2.630 -12.246 -25.430 1.00 53.31 84 VAL A C 1
ATOM 613 O O . VAL A 1 84 ? 2.467 -11.732 -24.324 1.00 53.31 84 VAL A O 1
ATOM 616 N N . ARG A 1 85 ? 1.767 -13.141 -25.913 1.00 50.50 85 ARG A N 1
ATOM 617 C CA . ARG A 1 85 ? 0.853 -13.897 -25.051 1.00 50.50 85 ARG A CA 1
ATOM 618 C C . ARG A 1 85 ? 1.628 -15.001 -24.333 1.00 50.50 85 ARG A C 1
ATOM 620 O O . ARG A 1 85 ? 1.330 -16.176 -24.508 1.00 50.50 85 ARG A O 1
ATOM 627 N N . ASN A 1 86 ? 2.625 -14.628 -23.536 1.00 62.84 86 ASN A N 1
ATOM 628 C CA . ASN A 1 86 ? 3.131 -15.546 -22.530 1.00 62.84 86 ASN A CA 1
ATOM 629 C C . ASN A 1 86 ? 2.247 -15.402 -21.287 1.00 62.84 86 ASN A C 1
ATOM 631 O O . ASN A 1 86 ? 2.088 -14.302 -20.755 1.00 62.84 86 ASN A O 1
ATOM 635 N N . GLU A 1 87 ? 1.603 -16.487 -20.862 1.00 69.31 87 GLU A N 1
ATOM 636 C CA . GLU A 1 87 ? 0.688 -16.463 -19.714 1.00 69.31 87 GLU A CA 1
ATOM 637 C C . GLU A 1 87 ? 1.415 -16.270 -18.379 1.00 69.31 87 GLU A C 1
ATOM 639 O O . GLU A 1 87 ? 0.765 -15.943 -17.384 1.00 69.31 87 GLU A O 1
ATOM 644 N N . THR A 1 88 ? 2.739 -16.446 -18.372 1.00 82.69 88 THR A N 1
ATOM 645 C CA . THR A 1 88 ? 3.601 -16.356 -17.189 1.00 82.69 88 THR A CA 1
ATOM 646 C C . THR A 1 88 ? 4.286 -15.001 -17.030 1.00 82.69 88 THR A C 1
ATOM 648 O O . THR A 1 88 ? 4.779 -14.707 -15.952 1.00 82.69 88 THR A O 1
ATOM 651 N N . ASP A 1 89 ? 4.343 -14.157 -18.061 1.00 88.38 89 ASP A N 1
ATOM 652 C CA . ASP A 1 89 ? 5.075 -12.888 -17.959 1.00 88.38 89 ASP A CA 1
ATOM 653 C C . ASP A 1 89 ? 4.237 -11.820 -17.237 1.00 88.38 89 ASP A C 1
ATOM 655 O O . ASP A 1 89 ? 3.013 -11.728 -17.394 1.00 88.38 89 ASP A O 1
ATOM 659 N N . ILE A 1 90 ? 4.910 -10.960 -16.469 1.00 91.94 90 ILE A N 1
ATOM 660 C CA . ILE A 1 90 ? 4.319 -9.729 -15.944 1.00 91.94 90 ILE A CA 1
ATOM 661 C C . ILE A 1 90 ? 4.407 -8.668 -17.034 1.00 91.94 90 ILE A C 1
ATOM 663 O O . ILE A 1 90 ? 5.501 -8.277 -17.437 1.00 91.94 90 ILE A O 1
ATOM 667 N N . LEU A 1 91 ? 3.265 -8.160 -17.493 1.00 92.25 91 LEU A N 1
ATOM 668 C CA . LEU A 1 91 ? 3.259 -7.023 -18.415 1.00 92.25 91 LEU A CA 1
ATOM 669 C C . LEU A 1 91 ? 3.210 -5.731 -17.614 1.00 92.25 91 LEU A C 1
ATOM 671 O O . LEU A 1 91 ? 2.343 -5.567 -16.754 1.00 92.25 91 LEU A O 1
ATOM 675 N N . VAL A 1 92 ? 4.125 -4.820 -17.913 1.00 93.38 92 VAL A N 1
ATOM 676 C CA . VAL A 1 92 ? 4.229 -3.518 -17.258 1.00 93.38 92 VAL A CA 1
ATOM 677 C C . VAL A 1 92 ? 4.090 -2.432 -18.312 1.00 93.38 92 VAL A C 1
ATOM 679 O O . VAL A 1 92 ? 4.863 -2.394 -19.271 1.00 93.38 92 VAL A O 1
ATOM 682 N N . SER A 1 93 ? 3.117 -1.550 -18.115 1.00 93.44 93 SER A N 1
ATOM 683 C CA . SER A 1 93 ? 2.853 -0.417 -18.995 1.00 93.44 93 SER A CA 1
ATOM 684 C C . SER A 1 93 ? 3.540 0.830 -18.461 1.00 93.44 93 SER A C 1
ATOM 686 O O . SER A 1 93 ? 3.274 1.271 -17.341 1.00 93.44 93 SER A O 1
ATOM 688 N N . PHE A 1 94 ? 4.400 1.421 -19.279 1.00 92.94 94 PHE A N 1
ATOM 689 C CA . PHE A 1 94 ? 5.124 2.649 -18.988 1.00 92.94 94 PHE A CA 1
ATOM 690 C C . PHE A 1 94 ? 4.612 3.803 -19.844 1.00 92.94 94 PHE A C 1
ATOM 692 O O . PHE A 1 94 ? 4.306 3.634 -21.025 1.00 92.94 94 PHE A O 1
ATOM 699 N N . ILE A 1 95 ? 4.604 5.002 -19.270 1.00 91.75 95 ILE A N 1
ATOM 700 C CA . ILE A 1 95 ? 4.386 6.261 -19.977 1.00 91.75 95 ILE A CA 1
ATOM 701 C C . ILE A 1 95 ? 5.629 7.129 -19.801 1.00 91.75 95 ILE A C 1
ATOM 703 O O . ILE A 1 95 ? 6.031 7.451 -18.682 1.00 91.75 95 ILE A O 1
ATOM 707 N N . LEU A 1 96 ? 6.221 7.534 -20.922 1.00 90.88 96 LEU A N 1
ATOM 708 C CA . LEU A 1 96 ? 7.240 8.573 -20.973 1.00 90.88 96 LEU A CA 1
ATOM 709 C C . LEU A 1 96 ? 6.566 9.869 -21.416 1.00 90.88 96 LEU A C 1
ATOM 711 O O . LEU A 1 96 ? 6.056 9.963 -22.535 1.00 90.88 96 LEU A O 1
ATOM 715 N N . GLU A 1 97 ? 6.564 10.868 -20.540 1.00 87.75 97 GLU A N 1
ATOM 716 C CA . GLU A 1 97 ? 6.107 12.224 -20.845 1.00 87.75 97 GLU A CA 1
ATOM 717 C C . GLU A 1 97 ? 7.290 13.129 -21.215 1.00 87.75 97 GLU A C 1
ATOM 719 O O . GLU A 1 97 ? 8.440 12.849 -20.885 1.00 87.75 97 GLU A O 1
ATOM 724 N N . ASP A 1 98 ? 7.002 14.209 -21.943 1.00 84.50 98 ASP A N 1
ATOM 725 C CA . ASP A 1 98 ? 7.971 15.196 -22.439 1.00 84.50 98 ASP A CA 1
ATOM 726 C C . ASP A 1 98 ? 9.205 14.613 -23.168 1.00 84.50 98 ASP A C 1
ATOM 728 O O . ASP A 1 98 ? 10.295 15.191 -23.198 1.00 84.50 98 ASP A O 1
ATOM 732 N N . THR A 1 99 ? 9.035 13.469 -23.828 1.00 83.00 99 THR A N 1
ATOM 733 C CA . THR A 1 99 ? 10.138 12.776 -24.492 1.00 83.00 99 THR A CA 1
ATOM 734 C C . THR A 1 99 ? 10.269 13.141 -25.971 1.00 83.00 99 THR A C 1
ATOM 736 O O . THR A 1 99 ? 9.285 13.337 -26.690 1.00 83.00 99 THR A O 1
ATOM 739 N N . LYS A 1 100 ? 11.520 13.212 -26.445 1.00 85.00 100 LYS A N 1
ATOM 740 C CA . LYS A 1 100 ? 11.862 13.331 -27.874 1.00 85.00 100 LYS A CA 1
ATOM 741 C C . LYS A 1 100 ? 12.136 11.974 -28.528 1.00 85.00 100 LYS A C 1
ATOM 743 O O . LYS A 1 100 ? 12.342 11.940 -29.741 1.00 85.00 100 LYS A O 1
ATOM 748 N N . TYR A 1 101 ? 12.163 10.894 -27.747 1.00 84.06 101 TYR A N 1
ATOM 749 C CA . TYR A 1 101 ? 12.459 9.558 -28.246 1.00 84.06 101 TYR A CA 1
ATOM 750 C C . TYR A 1 101 ? 11.367 9.077 -29.211 1.00 84.06 101 TYR A C 1
ATOM 752 O O . TYR A 1 101 ? 10.169 9.361 -29.058 1.00 84.06 101 TYR A O 1
ATOM 760 N N . SER A 1 102 ? 11.782 8.353 -30.244 1.00 86.19 102 SER A N 1
ATOM 761 C CA . SER A 1 102 ? 10.874 7.522 -31.029 1.00 86.19 102 SER A CA 1
ATOM 762 C C . SER A 1 102 ? 10.346 6.363 -30.166 1.00 86.19 102 SER A C 1
ATOM 764 O O . SER A 1 102 ? 10.975 6.010 -29.164 1.00 86.19 102 SER A O 1
ATOM 766 N N . PRO A 1 103 ? 9.210 5.741 -30.529 1.00 84.88 103 PRO A N 1
ATOM 767 C CA . PRO A 1 103 ? 8.712 4.572 -29.808 1.00 84.88 103 PRO A CA 1
ATOM 768 C C . PRO A 1 103 ? 9.754 3.452 -29.663 1.00 84.88 103 PRO A C 1
ATOM 770 O O . PRO A 1 103 ? 9.925 2.915 -28.574 1.00 84.88 103 PRO A O 1
ATOM 773 N N . ASN A 1 104 ? 10.522 3.172 -30.721 1.00 82.69 104 ASN A N 1
ATOM 774 C CA . ASN A 1 104 ? 11.571 2.150 -30.698 1.00 82.69 104 ASN A CA 1
ATOM 775 C C . ASN A 1 104 ? 12.734 2.517 -29.764 1.00 82.69 104 ASN A C 1
ATOM 777 O O . ASN A 1 104 ? 13.232 1.659 -29.039 1.00 82.69 104 ASN A O 1
ATOM 781 N N . GLU A 1 105 ? 13.161 3.784 -29.757 1.00 83.19 105 GLU A N 1
ATOM 782 C CA . GLU A 1 105 ? 14.204 4.265 -28.839 1.00 83.19 105 GLU A CA 1
ATOM 783 C C . GLU A 1 105 ? 13.742 4.164 -27.378 1.00 83.19 105 GLU A C 1
ATOM 785 O O . GLU A 1 105 ? 14.487 3.668 -26.536 1.00 83.19 105 GLU A O 1
ATOM 790 N N . ALA A 1 106 ? 12.503 4.573 -27.081 1.00 86.12 106 ALA A N 1
ATOM 791 C CA . ALA A 1 106 ? 11.929 4.484 -25.738 1.00 86.12 106 ALA A CA 1
ATOM 792 C C . ALA A 1 106 ? 11.811 3.029 -25.256 1.00 86.12 106 ALA A C 1
ATOM 794 O O . ALA A 1 106 ? 12.147 2.727 -24.112 1.00 86.12 106 ALA A O 1
ATOM 795 N N . ALA A 1 107 ? 11.385 2.124 -26.140 1.00 85.81 107 ALA A N 1
ATOM 796 C CA . ALA A 1 107 ? 11.271 0.701 -25.850 1.00 85.81 107 ALA A CA 1
ATOM 797 C C . ALA A 1 107 ? 12.617 0.062 -25.498 1.00 85.81 107 ALA A C 1
ATOM 799 O O . ALA A 1 107 ? 12.734 -0.627 -24.485 1.00 85.81 107 ALA A O 1
ATOM 800 N N . ARG A 1 108 ? 13.648 0.337 -26.307 1.00 79.62 108 ARG A N 1
ATOM 801 C CA . ARG A 1 108 ? 15.015 -0.140 -26.055 1.00 79.62 108 ARG A CA 1
ATOM 802 C C . ARG A 1 108 ? 15.571 0.419 -24.751 1.00 79.62 108 ARG A C 1
ATOM 804 O O . ARG A 1 108 ? 16.140 -0.331 -23.966 1.00 79.62 108 ARG A O 1
ATOM 811 N N . LEU A 1 109 ? 15.376 1.717 -24.513 1.00 83.62 109 LEU A N 1
ATOM 812 C CA . LEU A 1 109 ? 15.843 2.379 -23.300 1.00 83.62 109 LEU A CA 1
ATOM 813 C C . LEU A 1 109 ? 15.227 1.746 -22.043 1.00 83.62 109 LEU A C 1
ATOM 815 O O . LEU A 1 109 ? 15.952 1.458 -21.097 1.00 83.62 109 LEU A O 1
ATOM 819 N N . LEU A 1 110 ? 13.914 1.497 -22.043 1.00 86.00 110 LEU A N 1
ATOM 820 C CA . LEU A 1 110 ? 13.221 0.873 -20.914 1.00 86.00 110 LEU A CA 1
ATOM 821 C C . LEU A 1 110 ? 13.647 -0.577 -20.674 1.00 86.00 110 LEU A C 1
ATOM 823 O O . LEU A 1 110 ? 13.846 -0.950 -19.518 1.00 86.00 110 LEU A O 1
ATOM 827 N N . ALA A 1 111 ? 13.785 -1.371 -21.741 1.00 82.62 111 ALA A N 1
ATOM 828 C CA . ALA A 1 111 ? 14.193 -2.771 -21.650 1.00 82.62 111 ALA A CA 1
ATOM 829 C C . ALA A 1 111 ? 15.629 -2.920 -21.124 1.00 82.62 111 ALA A C 1
ATOM 831 O O . ALA A 1 111 ? 15.866 -3.729 -20.234 1.00 82.62 111 ALA A O 1
ATOM 832 N N . ASN A 1 112 ? 16.564 -2.090 -21.597 1.00 78.50 112 ASN A N 1
ATOM 833 C CA . ASN A 1 112 ? 17.941 -2.099 -21.097 1.00 78.50 112 ASN A CA 1
ATOM 834 C C . ASN A 1 112 ? 18.006 -1.572 -19.655 1.00 78.50 112 ASN A C 1
ATOM 836 O O . ASN A 1 112 ? 18.615 -2.177 -18.781 1.00 78.50 112 ASN A O 1
ATOM 840 N N . ALA A 1 113 ? 17.301 -0.479 -19.348 1.00 79.50 113 ALA A N 1
ATOM 841 C CA . ALA A 1 113 ? 17.268 0.031 -17.979 1.00 79.50 113 ALA A CA 1
ATOM 842 C C . ALA A 1 113 ? 16.670 -0.986 -16.984 1.00 79.50 113 ALA A C 1
ATOM 844 O O . ALA A 1 113 ? 17.058 -0.991 -15.816 1.00 79.50 113 ALA A O 1
ATOM 845 N N . ALA A 1 114 ? 15.788 -1.878 -17.449 1.00 79.94 114 ALA A N 1
ATOM 846 C CA . ALA A 1 114 ? 15.211 -2.946 -16.638 1.00 79.94 114 ALA A CA 1
ATOM 847 C C . ALA A 1 114 ? 16.227 -4.046 -16.287 1.00 79.94 114 ALA A C 1
ATOM 849 O O . ALA A 1 114 ? 16.069 -4.699 -15.258 1.00 79.94 114 ALA A O 1
ATOM 850 N N . THR A 1 115 ? 17.282 -4.233 -17.089 1.00 73.88 115 THR A N 1
ATOM 851 C CA . THR A 1 115 ? 18.395 -5.152 -16.784 1.00 73.88 115 THR A CA 1
ATOM 852 C C . THR A 1 115 ? 19.490 -4.504 -15.928 1.00 73.88 115 THR A C 1
ATOM 854 O O . THR A 1 115 ? 20.487 -5.146 -15.611 1.00 73.88 115 THR A O 1
ATOM 857 N N . GLY A 1 116 ? 19.291 -3.254 -15.490 1.00 68.88 116 GLY A N 1
ATOM 858 C CA . GLY A 1 116 ? 20.135 -2.578 -14.501 1.00 68.88 116 GLY A CA 1
ATOM 859 C C . GLY A 1 116 ? 21.189 -1.630 -15.077 1.00 68.88 116 GLY A C 1
ATOM 860 O O . GLY A 1 116 ? 21.892 -0.976 -14.306 1.00 68.88 116 GLY A O 1
ATOM 861 N N . SER A 1 117 ? 21.294 -1.498 -16.403 1.00 67.69 117 SER A N 1
ATOM 862 C CA . SER A 1 117 ? 22.240 -0.577 -17.042 1.00 67.69 117 SER A CA 1
ATOM 863 C C . SER A 1 117 ? 21.709 -0.043 -18.372 1.00 67.69 117 SER A C 1
ATOM 865 O O . SER A 1 117 ? 21.009 -0.714 -19.116 1.00 67.69 117 SER A O 1
ATOM 867 N N . TRP A 1 118 ? 22.067 1.195 -18.701 1.00 65.94 118 TRP A N 1
ATOM 868 C CA . TRP A 1 118 ? 21.781 1.798 -20.009 1.00 65.94 118 TRP A CA 1
ATOM 869 C C . TRP A 1 118 ? 22.865 1.481 -21.056 1.00 65.94 118 TRP A C 1
ATOM 871 O O . TRP A 1 118 ? 22.724 1.879 -22.212 1.00 65.94 118 TRP A O 1
ATOM 881 N N . VAL A 1 119 ? 23.921 0.776 -20.642 1.00 64.88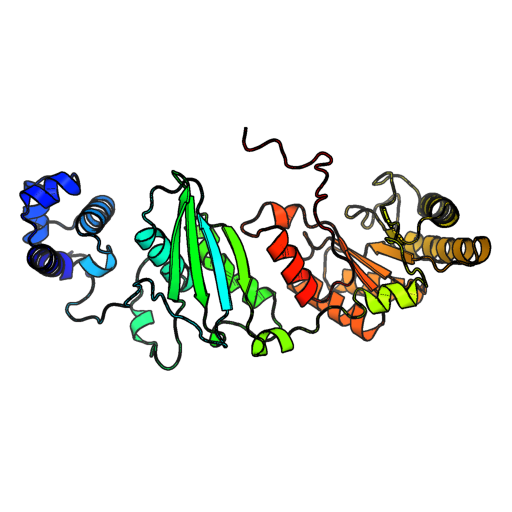 119 VAL A N 1
ATOM 882 C CA . VAL A 1 119 ? 25.071 0.329 -21.441 1.00 64.88 119 VAL A CA 1
ATOM 883 C C . VAL A 1 119 ? 25.242 -1.171 -21.249 1.00 64.88 119 VAL A C 1
ATOM 885 O O . VAL A 1 119 ? 25.141 -1.647 -20.116 1.00 64.88 119 VAL A O 1
ATOM 888 N N . HIS A 1 120 ? 25.544 -1.890 -22.323 1.00 69.25 120 HIS A N 1
ATOM 889 C CA . HIS A 1 120 ? 25.820 -3.322 -22.257 1.00 69.25 120 HIS A CA 1
ATOM 890 C C . HIS A 1 120 ? 27.035 -3.636 -21.367 1.00 69.25 120 HIS A C 1
ATOM 892 O O . HIS A 1 120 ? 28.100 -3.025 -21.506 1.00 69.25 120 HIS A O 1
ATOM 898 N N . SER A 1 121 ? 26.884 -4.604 -20.462 1.00 75.56 121 SER A N 1
ATOM 899 C CA . SER A 1 121 ? 27.981 -5.140 -19.648 1.00 75.56 121 SER A CA 1
ATOM 900 C C . SER A 1 121 ? 28.441 -6.502 -20.166 1.00 75.56 121 SER A C 1
ATOM 902 O O . SER A 1 121 ? 27.615 -7.367 -20.433 1.00 75.56 121 SER A O 1
ATOM 904 N N . TRP A 1 122 ? 29.755 -6.757 -20.189 1.00 80.19 122 TRP A N 1
ATOM 905 C CA . TRP A 1 122 ? 30.315 -8.072 -20.553 1.00 80.19 122 TRP A CA 1
ATOM 906 C C . TRP A 1 122 ? 29.774 -9.215 -19.678 1.00 80.19 122 TRP A C 1
ATOM 908 O O . TRP A 1 122 ? 29.708 -10.362 -20.105 1.00 80.19 122 TRP A O 1
ATOM 918 N N . THR A 1 123 ? 29.353 -8.913 -18.446 1.00 80.69 123 THR A N 1
ATOM 919 C CA . THR A 1 123 ? 28.747 -9.899 -17.542 1.00 80.69 123 THR A CA 1
ATOM 920 C C . THR A 1 123 ? 27.411 -10.433 -18.052 1.00 80.69 123 THR A C 1
ATOM 922 O O . THR A 1 123 ? 26.996 -11.506 -17.626 1.00 80.69 123 THR A O 1
ATOM 925 N N . GLU A 1 124 ? 26.733 -9.712 -18.949 1.00 76.56 124 GLU A N 1
ATOM 926 C CA . GLU A 1 124 ? 25.508 -10.183 -19.603 1.00 76.56 124 GLU A CA 1
ATOM 927 C C . GLU A 1 124 ? 25.789 -11.372 -20.535 1.00 76.56 124 GLU A C 1
ATOM 929 O O . GLU A 1 124 ? 24.921 -12.224 -20.700 1.00 76.56 124 GLU A O 1
ATOM 934 N N . GLU A 1 125 ? 27.011 -11.499 -21.072 1.00 79.31 125 GLU A N 1
ATOM 935 C CA . GLU A 1 125 ? 27.418 -12.642 -21.908 1.00 79.31 125 GLU A CA 1
ATOM 936 C C . GLU A 1 125 ? 27.543 -13.952 -21.110 1.00 79.31 125 GLU A C 1
ATOM 938 O O . GLU A 1 125 ? 27.569 -15.036 -21.692 1.00 79.31 125 GLU A O 1
ATOM 943 N N . LEU A 1 126 ? 27.604 -13.875 -19.775 1.00 83.38 126 LEU A N 1
ATOM 944 C CA . LEU A 1 126 ? 27.651 -15.050 -18.898 1.00 83.38 126 LEU A CA 1
ATOM 945 C C . LEU A 1 126 ? 26.272 -15.688 -18.676 1.00 83.38 126 LEU A C 1
ATOM 947 O O . LEU A 1 126 ? 26.188 -16.758 -18.071 1.00 83.38 126 LEU A O 1
ATOM 951 N N . VAL A 1 127 ? 25.194 -15.031 -19.109 1.00 77.06 127 VAL A N 1
ATOM 952 C CA . VAL A 1 127 ? 23.816 -15.471 -18.874 1.00 77.06 127 VAL A CA 1
ATOM 953 C C . VAL A 1 127 ? 23.277 -16.149 -20.127 1.00 77.06 127 VAL A C 1
ATOM 955 O O . VAL A 1 127 ? 23.233 -15.542 -21.192 1.00 77.06 127 VAL A O 1
ATOM 958 N N . ASP A 1 128 ? 22.818 -17.396 -19.998 1.00 79.50 128 ASP A N 1
ATOM 959 C CA . ASP A 1 128 ? 22.084 -18.072 -21.070 1.00 79.50 128 ASP A CA 1
ATOM 960 C C . ASP A 1 128 ? 20.649 -17.512 -21.147 1.00 79.50 128 ASP A C 1
ATOM 962 O O . ASP A 1 128 ? 19.864 -17.724 -20.211 1.00 79.50 128 ASP A O 1
ATOM 966 N N . PRO A 1 129 ? 20.261 -16.838 -22.248 1.00 70.31 129 PRO A N 1
ATOM 967 C CA . PRO A 1 129 ? 18.925 -16.262 -22.394 1.00 70.31 129 PRO A CA 1
ATOM 968 C C . PRO A 1 129 ? 17.801 -17.305 -22.398 1.00 70.31 129 PRO A C 1
ATOM 970 O O . PRO A 1 129 ? 16.648 -16.952 -22.154 1.00 70.31 129 PRO A O 1
ATOM 973 N N . ASN A 1 130 ? 18.110 -18.578 -22.676 1.00 73.88 130 ASN A N 1
ATOM 974 C CA . ASN A 1 130 ? 17.125 -19.663 -22.637 1.00 73.88 130 ASN A CA 1
ATOM 975 C C . ASN A 1 130 ? 16.790 -20.094 -21.204 1.00 73.88 130 ASN A C 1
ATOM 977 O O . ASN A 1 130 ? 15.732 -20.676 -20.974 1.00 73.88 130 ASN A O 1
ATOM 981 N N . ILE A 1 131 ? 17.694 -19.835 -20.255 1.00 73.75 131 ILE A N 1
ATOM 982 C CA . ILE A 1 131 ? 17.531 -20.194 -18.841 1.00 73.75 131 ILE A CA 1
ATOM 983 C C . ILE A 1 131 ? 16.996 -18.995 -18.059 1.00 73.75 131 ILE A C 1
ATOM 985 O O . ILE A 1 131 ? 16.056 -19.139 -17.278 1.00 73.75 131 ILE A O 1
ATOM 989 N N . THR A 1 132 ? 17.564 -17.812 -18.299 1.00 74.44 132 THR A N 1
ATOM 990 C CA . THR A 1 132 ? 17.155 -16.569 -17.642 1.00 74.44 132 THR A CA 1
ATOM 991 C C . THR A 1 132 ? 16.701 -15.574 -18.705 1.00 74.44 132 THR A C 1
ATOM 993 O O . THR A 1 132 ? 17.510 -14.782 -19.197 1.00 74.44 132 THR A O 1
ATOM 996 N N . PRO A 1 133 ? 15.417 -15.611 -19.097 1.00 79.25 133 PRO A N 1
ATOM 997 C CA . PRO A 1 133 ? 14.891 -14.665 -20.066 1.00 79.25 133 PRO A CA 1
ATOM 998 C C . PRO A 1 133 ? 14.995 -13.228 -19.535 1.00 79.25 133 PRO A C 1
ATOM 1000 O O . PRO A 1 133 ? 14.844 -12.962 -18.340 1.00 79.25 133 PRO A O 1
ATOM 1003 N N . LEU A 1 134 ? 15.244 -12.290 -20.447 1.00 81.31 134 LEU A N 1
ATOM 1004 C CA . LEU A 1 134 ? 15.351 -10.862 -20.148 1.00 81.31 134 LEU A CA 1
ATOM 1005 C C . LEU A 1 134 ? 14.011 -10.139 -20.376 1.00 81.31 134 LEU A C 1
ATOM 1007 O O . LEU A 1 134 ? 13.160 -10.644 -21.117 1.00 81.31 134 LEU A O 1
ATOM 1011 N N . PRO A 1 135 ? 13.814 -8.945 -19.786 1.00 87.38 135 PRO A N 1
ATOM 1012 C CA . PRO A 1 135 ? 12.679 -8.086 -20.102 1.00 87.38 135 PRO A CA 1
ATOM 1013 C C . PRO A 1 135 ? 12.633 -7.735 -21.593 1.00 87.38 135 PRO A C 1
ATOM 1015 O O . PRO A 1 135 ? 13.643 -7.337 -22.177 1.00 87.38 135 PRO A O 1
ATOM 1018 N N . ARG A 1 136 ? 11.456 -7.851 -22.216 1.00 86.81 136 ARG A N 1
ATOM 1019 C CA . ARG A 1 136 ? 11.272 -7.614 -23.659 1.00 86.81 136 ARG A CA 1
ATOM 1020 C C . ARG A 1 136 ? 10.187 -6.574 -23.920 1.00 86.81 136 ARG A C 1
ATOM 1022 O O . ARG A 1 136 ? 9.089 -6.701 -23.376 1.00 86.81 136 ARG A O 1
ATOM 1029 N N . PRO A 1 137 ? 10.437 -5.559 -24.763 1.00 86.44 137 PRO A N 1
ATOM 1030 C CA . PRO A 1 137 ? 9.388 -4.634 -25.165 1.00 86.44 137 PRO A CA 1
ATOM 1031 C C . PRO A 1 137 ? 8.379 -5.347 -26.075 1.00 86.44 137 PRO A C 1
ATOM 1033 O O . PRO A 1 137 ? 8.762 -5.993 -27.049 1.00 86.44 137 PRO A O 1
ATOM 1036 N N . THR A 1 138 ? 7.092 -5.206 -25.770 1.00 83.25 138 THR A N 1
ATOM 1037 C CA . THR A 1 138 ? 5.988 -5.873 -26.487 1.00 83.25 138 THR A CA 1
ATOM 1038 C C . THR A 1 138 ? 5.172 -4.898 -27.322 1.00 83.25 138 THR A C 1
ATOM 1040 O O . THR A 1 138 ? 4.733 -5.211 -28.426 1.00 83.25 138 THR A O 1
ATOM 1043 N N . VAL A 1 139 ? 5.013 -3.671 -26.828 1.00 85.69 139 VAL A N 1
ATOM 1044 C CA . VAL A 1 139 ? 4.319 -2.592 -27.528 1.00 85.69 139 VAL A CA 1
ATOM 1045 C C . VAL A 1 139 ? 5.089 -1.305 -27.302 1.00 85.69 139 VAL A C 1
ATOM 1047 O O . VAL A 1 139 ? 5.550 -1.035 -26.199 1.00 85.69 139 VAL A O 1
ATOM 1050 N N . ALA A 1 140 ? 5.215 -0.486 -28.339 1.00 87.38 140 ALA A N 1
ATOM 1051 C CA . ALA A 1 140 ? 5.705 0.875 -28.201 1.00 87.38 140 ALA A CA 1
ATOM 1052 C C . ALA A 1 140 ? 4.971 1.779 -29.182 1.00 87.38 140 ALA A C 1
ATOM 1054 O O . ALA A 1 140 ? 5.019 1.564 -30.395 1.00 87.38 140 ALA A O 1
ATOM 1055 N N . MET A 1 141 ? 4.292 2.804 -28.673 1.00 87.75 141 MET A N 1
ATOM 1056 C CA . MET A 1 141 ? 3.508 3.705 -29.509 1.00 87.75 141 MET A CA 1
ATOM 1057 C C . MET A 1 141 ? 3.558 5.144 -29.018 1.00 87.75 141 MET A C 1
ATOM 1059 O O . MET A 1 141 ? 3.672 5.430 -27.828 1.00 87.75 141 MET A O 1
ATOM 1063 N N . ARG A 1 142 ? 3.445 6.076 -29.962 1.00 87.44 142 ARG A N 1
ATOM 1064 C CA . ARG A 1 142 ? 3.315 7.496 -29.650 1.00 87.44 142 ARG A CA 1
ATOM 1065 C C . ARG A 1 142 ? 1.864 7.794 -29.276 1.00 87.44 142 ARG A C 1
ATOM 1067 O O . ARG A 1 142 ? 0.972 7.591 -30.092 1.00 87.44 142 ARG A O 1
ATOM 1074 N N . THR A 1 143 ? 1.646 8.286 -28.063 1.00 87.38 143 THR A N 1
ATOM 1075 C CA . THR A 1 143 ? 0.316 8.601 -27.508 1.00 87.38 143 THR A CA 1
ATOM 1076 C C . THR A 1 143 ? 0.010 10.100 -27.522 1.00 87.38 143 THR A C 1
ATOM 1078 O O . THR A 1 143 ? -1.143 10.500 -27.393 1.00 87.38 143 THR A O 1
ATOM 1081 N N . GLY A 1 144 ? 1.022 10.946 -27.735 1.00 83.00 144 GLY A N 1
ATOM 1082 C CA . GLY A 1 144 ? 0.869 12.390 -27.905 1.00 83.00 144 GLY A CA 1
ATOM 1083 C C . GLY A 1 144 ? 2.093 13.029 -28.572 1.00 83.00 144 GLY A C 1
ATOM 1084 O O . GLY A 1 144 ? 3.053 12.326 -28.894 1.00 83.00 144 GLY A O 1
ATOM 1085 N N . PRO A 1 145 ? 2.119 14.363 -28.763 1.00 80.44 145 PRO A N 1
ATOM 1086 C CA . PRO A 1 145 ? 3.219 15.044 -29.458 1.00 80.44 145 PRO A CA 1
ATOM 1087 C C . PRO A 1 145 ? 4.602 14.780 -28.847 1.00 80.44 145 PRO A C 1
ATOM 1089 O O . PRO A 1 145 ? 5.595 14.700 -29.569 1.00 80.44 145 PRO A O 1
ATOM 1092 N N . ARG A 1 146 ? 4.656 14.632 -27.518 1.00 86.50 146 ARG A N 1
ATOM 1093 C CA . ARG A 1 146 ? 5.868 14.350 -26.730 1.00 86.50 146 ARG A CA 1
ATOM 1094 C C . ARG A 1 146 ? 5.622 13.262 -25.683 1.00 86.50 146 ARG A C 1
ATOM 1096 O O . ARG A 1 146 ? 6.176 13.316 -24.592 1.00 86.50 146 ARG A O 1
ATOM 1103 N N . SER A 1 147 ? 4.739 12.312 -25.987 1.00 88.31 147 SER A N 1
ATOM 1104 C CA . SER A 1 147 ? 4.433 11.202 -25.085 1.00 88.31 147 SER A CA 1
ATOM 1105 C C . SER A 1 147 ? 4.468 9.871 -25.821 1.00 88.31 147 SER A C 1
ATOM 1107 O O . SER A 1 147 ? 3.995 9.763 -26.958 1.00 88.31 147 SER A O 1
ATOM 1109 N N . VAL A 1 148 ? 5.075 8.879 -25.178 1.00 89.81 148 VAL A N 1
ATOM 1110 C CA . VAL A 1 148 ? 5.230 7.520 -25.694 1.00 89.81 148 VAL A CA 1
ATOM 1111 C C . VAL A 1 148 ? 4.792 6.548 -24.608 1.00 89.81 148 VAL A C 1
ATOM 1113 O O . VAL A 1 148 ? 5.252 6.653 -23.472 1.00 89.81 148 VAL A O 1
ATOM 1116 N N . ALA A 1 149 ? 3.926 5.606 -24.969 1.00 91.50 149 ALA A N 1
ATOM 1117 C CA . ALA A 1 149 ? 3.586 4.465 -24.134 1.00 91.50 149 ALA A CA 1
ATOM 1118 C C . ALA A 1 149 ? 4.373 3.239 -24.595 1.00 91.50 149 ALA A C 1
ATOM 1120 O O . ALA A 1 149 ? 4.516 3.006 -25.801 1.00 91.50 149 ALA A O 1
ATOM 1121 N N . VAL A 1 150 ? 4.885 2.474 -23.636 1.00 91.38 150 VAL A N 1
ATOM 1122 C CA . VAL A 1 150 ? 5.653 1.256 -23.885 1.00 91.38 150 VAL A CA 1
ATOM 1123 C C . VAL A 1 150 ? 5.198 0.174 -22.922 1.00 91.38 150 VAL A C 1
ATOM 1125 O O . VAL A 1 150 ? 5.231 0.383 -21.715 1.00 91.38 150 VAL A O 1
ATOM 1128 N N . ASP A 1 151 ? 4.855 -0.991 -23.453 1.00 91.44 151 ASP A N 1
ATOM 1129 C CA . ASP A 1 151 ? 4.626 -2.188 -22.654 1.00 91.44 151 ASP A CA 1
ATOM 1130 C C . ASP A 1 151 ? 5.871 -3.071 -22.691 1.00 91.44 151 ASP A C 1
ATOM 1132 O O . ASP A 1 151 ? 6.418 -3.361 -23.761 1.00 91.44 151 ASP A O 1
ATOM 1136 N N . VAL A 1 152 ? 6.311 -3.527 -21.523 1.00 90.62 152 VAL A N 1
ATOM 1137 C CA . VAL A 1 152 ? 7.452 -4.436 -21.368 1.00 90.62 152 VAL A CA 1
ATOM 1138 C C . VAL A 1 152 ? 6.977 -5.696 -20.653 1.00 90.62 152 VAL A C 1
ATOM 1140 O O . VAL A 1 152 ? 6.337 -5.618 -19.605 1.00 90.62 152 VAL A O 1
ATOM 1143 N N . ALA A 1 153 ? 7.280 -6.855 -21.231 1.00 91.06 153 ALA A N 1
ATOM 1144 C CA . ALA A 1 153 ? 7.085 -8.153 -20.607 1.00 91.06 153 ALA A CA 1
ATOM 1145 C C . ALA A 1 153 ? 8.306 -8.484 -19.750 1.00 91.06 153 ALA A C 1
ATOM 1147 O O . ALA A 1 153 ? 9.423 -8.577 -20.262 1.00 91.06 153 ALA A O 1
ATOM 1148 N N . PHE A 1 154 ? 8.081 -8.659 -18.454 1.00 90.88 154 PHE A N 1
ATOM 1149 C CA . PHE A 1 154 ? 9.073 -9.121 -17.498 1.00 90.88 154 PHE A CA 1
ATOM 1150 C C . PHE A 1 154 ? 8.819 -10.598 -17.192 1.00 90.88 154 PHE A C 1
ATOM 1152 O O . PHE A 1 154 ? 7.719 -10.939 -16.749 1.00 90.88 154 PHE A O 1
ATOM 1159 N N . PRO A 1 155 ? 9.814 -11.471 -17.382 1.00 88.88 155 PRO A N 1
ATOM 1160 C CA . PRO A 1 155 ? 9.682 -12.869 -17.002 1.00 88.88 155 PRO A CA 1
ATOM 1161 C C . PRO A 1 155 ? 9.452 -13.042 -15.501 1.00 88.88 155 PRO A C 1
ATOM 1163 O O . PRO A 1 155 ? 10.055 -12.337 -14.689 1.00 88.88 155 PRO A O 1
ATOM 1166 N N . GLU A 1 156 ? 8.609 -14.005 -15.119 1.00 87.69 156 GLU A N 1
ATOM 1167 C CA . GLU A 1 156 ? 8.281 -14.257 -13.706 1.00 87.69 156 GLU A CA 1
ATOM 1168 C C . GLU A 1 156 ? 9.501 -14.616 -12.847 1.00 87.69 156 GLU A C 1
ATOM 1170 O O . GLU A 1 156 ? 9.522 -14.296 -11.662 1.00 87.69 156 GLU A O 1
ATOM 1175 N N . SER A 1 157 ? 10.543 -15.203 -13.445 1.00 86.38 157 SER A N 1
ATOM 1176 C CA . SER A 1 157 ? 11.786 -15.592 -12.765 1.00 86.38 157 SER A CA 1
ATOM 1177 C C . SER A 1 157 ? 12.563 -14.417 -12.167 1.00 86.38 157 SER A C 1
ATOM 1179 O O . SER A 1 157 ? 13.447 -14.630 -11.341 1.00 86.38 157 SER A O 1
ATOM 1181 N N . LEU A 1 158 ? 12.256 -13.181 -12.574 1.00 88.44 158 LEU A N 1
ATOM 1182 C CA . LEU A 1 158 ? 12.858 -11.969 -12.014 1.00 88.44 158 LEU A CA 1
ATOM 1183 C C . LEU A 1 158 ? 12.243 -11.562 -10.670 1.00 88.44 158 LEU A C 1
ATOM 1185 O O . LEU A 1 158 ? 12.775 -10.676 -10.001 1.00 88.44 158 LEU A O 1
ATOM 1189 N N . PHE A 1 159 ? 11.123 -12.174 -10.283 1.00 91.00 159 PHE A N 1
ATOM 1190 C CA . PHE A 1 159 ? 10.343 -11.760 -9.128 1.00 91.00 159 PHE A CA 1
ATOM 1191 C C . PHE A 1 159 ? 10.368 -12.811 -8.029 1.00 91.00 159 PHE A C 1
ATOM 1193 O O . PHE A 1 159 ? 10.174 -14.006 -8.248 1.00 91.00 159 PHE A O 1
ATOM 1200 N N . GLU A 1 160 ? 10.543 -12.337 -6.804 1.00 93.50 160 GLU A N 1
ATOM 1201 C CA . GLU A 1 160 ? 10.352 -13.155 -5.619 1.00 93.50 160 GLU A CA 1
ATOM 1202 C C . GLU A 1 160 ? 8.847 -13.341 -5.359 1.00 93.50 160 GLU A C 1
ATOM 1204 O O . GLU A 1 160 ? 8.081 -12.375 -5.264 1.00 93.50 160 GLU A O 1
ATOM 1209 N N . ALA A 1 161 ? 8.421 -14.599 -5.231 1.00 92.75 161 ALA A N 1
ATOM 1210 C CA . ALA A 1 161 ? 7.035 -14.963 -4.958 1.00 92.75 161 ALA A CA 1
ATOM 1211 C C . ALA A 1 161 ? 6.514 -14.281 -3.681 1.00 92.75 161 ALA A C 1
ATOM 1213 O O . ALA A 1 161 ? 7.145 -14.328 -2.628 1.00 92.75 161 ALA A O 1
ATOM 1214 N N . GLY A 1 162 ? 5.342 -13.650 -3.767 1.00 92.69 162 GLY A N 1
ATOM 1215 C CA . GLY A 1 162 ? 4.689 -12.990 -2.635 1.00 92.69 162 GLY A CA 1
ATOM 1216 C C . GLY A 1 162 ? 5.356 -11.692 -2.163 1.00 92.69 162 GLY A C 1
ATOM 1217 O O . GLY A 1 162 ? 4.898 -11.109 -1.183 1.00 92.69 162 GLY A O 1
ATOM 1218 N N . SER A 1 163 ? 6.395 -11.194 -2.841 1.00 95.06 163 SER A N 1
ATOM 1219 C CA . SER A 1 163 ? 7.162 -10.012 -2.422 1.00 95.06 163 SER A CA 1
ATOM 1220 C C . SER A 1 163 ? 6.778 -8.777 -3.239 1.00 95.06 163 SER A C 1
ATOM 1222 O O . SER A 1 163 ? 7.072 -8.664 -4.432 1.00 95.06 163 SER A O 1
ATOM 1224 N N . ILE A 1 164 ? 6.108 -7.809 -2.604 1.00 93.44 164 ILE A N 1
ATOM 1225 C CA . ILE A 1 164 ? 5.788 -6.521 -3.246 1.00 93.44 164 ILE A CA 1
ATOM 1226 C C . ILE A 1 164 ? 7.037 -5.646 -3.334 1.00 93.44 164 ILE A C 1
ATOM 1228 O O . ILE A 1 164 ? 7.189 -4.884 -4.287 1.00 93.44 164 ILE A O 1
ATOM 1232 N N . ALA A 1 165 ? 7.958 -5.788 -2.378 1.00 92.81 165 ALA A N 1
ATOM 1233 C CA . ALA A 1 165 ? 9.251 -5.119 -2.417 1.00 92.81 165 ALA A CA 1
ATOM 1234 C C . ALA A 1 165 ? 10.068 -5.542 -3.651 1.00 92.81 165 ALA A C 1
ATOM 1236 O O . ALA A 1 165 ? 10.553 -4.671 -4.373 1.00 92.81 165 ALA A O 1
ATOM 1237 N N . SER A 1 166 ? 10.151 -6.850 -3.933 1.00 93.44 166 SER A N 1
ATOM 1238 C CA . SER A 1 166 ? 10.801 -7.374 -5.144 1.00 93.44 166 SER A CA 1
ATOM 1239 C C . SER A 1 166 ? 10.124 -6.848 -6.413 1.00 93.44 166 SER A C 1
ATOM 1241 O O . SER A 1 166 ? 10.792 -6.248 -7.256 1.00 93.44 166 SER A O 1
ATOM 1243 N N . LEU A 1 167 ? 8.790 -6.960 -6.497 1.00 92.62 167 LEU A N 1
ATOM 1244 C CA . LEU A 1 167 ? 8.007 -6.455 -7.629 1.00 92.62 167 LEU A CA 1
ATOM 1245 C C . LEU A 1 167 ? 8.291 -4.978 -7.918 1.00 92.62 167 LEU A C 1
ATOM 1247 O O . LEU A 1 167 ? 8.621 -4.627 -9.048 1.00 92.62 167 LEU A O 1
ATOM 1251 N N . ILE A 1 168 ? 8.202 -4.115 -6.902 1.00 91.19 168 ILE A N 1
ATOM 1252 C CA . ILE A 1 168 ? 8.445 -2.678 -7.062 1.00 91.19 168 ILE A CA 1
ATOM 1253 C C . ILE A 1 168 ? 9.893 -2.392 -7.450 1.00 91.19 168 ILE A C 1
ATOM 1255 O O . ILE A 1 168 ? 10.116 -1.570 -8.339 1.00 91.19 168 ILE A O 1
ATOM 1259 N N . SER A 1 169 ? 10.861 -3.060 -6.818 1.00 89.69 169 SER A N 1
ATOM 1260 C CA . SER A 1 169 ? 12.286 -2.872 -7.110 1.00 89.69 169 SER A CA 1
ATOM 1261 C C . SER A 1 169 ? 12.584 -3.100 -8.594 1.00 89.69 169 SER A C 1
ATOM 1263 O O . SER A 1 169 ? 13.178 -2.244 -9.246 1.00 89.69 169 SER A O 1
ATOM 1265 N N . VAL A 1 170 ? 12.078 -4.203 -9.153 1.00 90.00 170 VAL A N 1
ATOM 1266 C CA . VAL A 1 170 ? 12.314 -4.577 -10.554 1.00 90.00 170 VAL A CA 1
ATOM 1267 C C . VAL A 1 170 ? 11.580 -3.643 -11.520 1.00 90.00 170 VAL A C 1
ATOM 1269 O O . VAL A 1 170 ? 12.205 -3.081 -12.417 1.00 90.00 170 VAL A O 1
ATOM 1272 N N . ILE A 1 171 ? 10.272 -3.412 -11.341 1.00 90.31 171 ILE A N 1
ATOM 1273 C CA . ILE A 1 171 ? 9.494 -2.627 -12.322 1.00 90.31 171 ILE A CA 1
ATOM 1274 C C . ILE A 1 171 ? 9.847 -1.134 -12.313 1.00 90.31 171 ILE A C 1
ATOM 1276 O O . ILE A 1 171 ? 9.640 -0.448 -13.312 1.00 90.31 171 ILE A O 1
ATOM 1280 N N . THR A 1 172 ? 10.349 -0.609 -11.189 1.00 88.94 172 THR A N 1
ATOM 1281 C CA . THR A 1 172 ? 10.713 0.813 -11.072 1.00 88.94 172 THR A CA 1
ATOM 1282 C C . THR A 1 172 ? 12.186 1.096 -11.334 1.00 88.94 172 THR A C 1
ATOM 1284 O O . THR A 1 172 ? 12.546 2.271 -11.438 1.00 88.94 172 THR A O 1
ATOM 1287 N N . ALA A 1 173 ? 13.017 0.062 -11.514 1.00 85.38 173 ALA A N 1
ATOM 1288 C CA . ALA A 1 173 ? 14.433 0.212 -11.849 1.00 85.38 173 ALA A CA 1
ATOM 1289 C C . ALA A 1 173 ? 14.631 1.115 -13.079 1.00 85.38 173 ALA A C 1
ATOM 1291 O O . ALA A 1 173 ? 15.455 2.031 -13.058 1.00 85.38 173 ALA A O 1
ATOM 1292 N N . SER A 1 174 ? 13.792 0.943 -14.106 1.00 82.56 174 SER A N 1
ATOM 1293 C CA . SER A 1 174 ? 13.846 1.752 -15.327 1.00 82.56 174 SER A CA 1
ATOM 1294 C C . SER A 1 174 ? 13.339 3.183 -15.146 1.00 82.56 174 SER A C 1
ATOM 1296 O O . SER A 1 174 ? 13.670 4.057 -15.944 1.00 82.56 174 SER A O 1
ATOM 1298 N N . CYS A 1 175 ? 12.525 3.471 -14.130 1.00 86.19 175 CYS A N 1
ATOM 1299 C CA . CYS A 1 175 ? 11.851 4.766 -14.009 1.00 86.19 175 CYS A CA 1
ATOM 1300 C C . CYS A 1 175 ? 12.812 5.899 -13.633 1.00 86.19 175 CYS A C 1
ATOM 1302 O O . CYS A 1 175 ? 12.666 7.019 -14.119 1.00 86.19 175 CYS A O 1
ATOM 1304 N N . THR A 1 176 ? 13.808 5.623 -12.788 1.00 75.25 176 THR A N 1
ATOM 1305 C CA . THR A 1 176 ? 14.741 6.648 -12.289 1.00 75.25 176 THR A CA 1
ATOM 1306 C C . THR A 1 176 ? 15.678 7.168 -13.379 1.00 75.25 176 THR A C 1
ATOM 1308 O O . THR A 1 176 ? 15.949 8.365 -13.431 1.00 75.25 176 THR A O 1
ATOM 1311 N N . SER A 1 177 ? 16.138 6.291 -14.273 1.00 75.69 177 SER A N 1
ATOM 1312 C CA . SER A 1 177 ? 17.053 6.634 -15.366 1.00 75.69 177 SER A CA 1
ATOM 1313 C C . SER A 1 177 ? 16.340 7.216 -16.588 1.00 75.69 177 SER A C 1
ATOM 1315 O O . SER A 1 177 ? 16.926 8.014 -17.319 1.00 75.69 177 SER A O 1
ATOM 1317 N N . THR A 1 178 ? 15.076 6.846 -16.811 1.00 81.12 178 THR A N 1
ATOM 1318 C CA . THR A 1 178 ? 14.322 7.242 -18.015 1.00 81.12 178 THR A CA 1
ATOM 1319 C C . THR A 1 178 ? 13.310 8.361 -17.783 1.00 81.12 178 THR A C 1
ATOM 1321 O O . THR A 1 178 ? 12.854 8.974 -18.748 1.00 81.12 178 THR A O 1
ATOM 1324 N N . GLY A 1 179 ? 12.935 8.626 -16.529 1.00 84.19 179 GLY A N 1
ATOM 1325 C CA . GLY A 1 179 ? 11.815 9.508 -16.194 1.00 84.19 179 GLY A CA 1
ATOM 1326 C C . GLY A 1 179 ? 10.442 8.910 -16.525 1.00 84.19 179 GLY A C 1
ATOM 1327 O O . GLY A 1 179 ? 9.441 9.625 -16.474 1.00 84.19 179 GLY A O 1
ATOM 1328 N N . ALA A 1 180 ? 10.377 7.622 -16.880 1.00 89.00 180 ALA A N 1
ATOM 1329 C CA . ALA A 1 180 ? 9.122 6.937 -17.145 1.00 89.00 180 ALA A CA 1
ATOM 1330 C C . ALA A 1 180 ? 8.284 6.771 -15.873 1.00 89.00 180 ALA A C 1
ATOM 1332 O O . ALA A 1 180 ? 8.798 6.644 -14.758 1.00 89.00 180 ALA A O 1
ATOM 1333 N N . ARG A 1 181 ? 6.969 6.720 -16.065 1.00 90.88 181 ARG A N 1
ATOM 1334 C CA . ARG A 1 181 ? 5.994 6.375 -15.032 1.00 90.88 181 ARG A CA 1
ATOM 1335 C C . ARG A 1 181 ? 5.377 5.025 -15.360 1.00 90.88 181 ARG A C 1
ATOM 1337 O O . ARG A 1 181 ? 5.065 4.765 -16.516 1.00 90.88 181 ARG A O 1
ATOM 1344 N N . VAL A 1 182 ? 5.192 4.185 -14.353 1.00 92.62 182 VAL A N 1
ATOM 1345 C CA . VAL A 1 182 ? 4.462 2.925 -14.457 1.00 92.62 182 VAL A CA 1
ATOM 1346 C C . VAL A 1 182 ? 2.975 3.218 -14.322 1.00 92.62 182 VAL A C 1
ATOM 1348 O O . VAL A 1 182 ? 2.500 3.633 -13.259 1.00 92.62 182 VAL A O 1
ATOM 1351 N N . GLU A 1 183 ? 2.249 3.008 -15.412 1.00 91.31 183 GLU A N 1
ATOM 1352 C CA . GLU A 1 183 ? 0.816 3.256 -15.474 1.00 91.31 183 GLU A CA 1
ATOM 1353 C C . GLU A 1 183 ? 0.023 2.067 -14.947 1.00 91.31 183 GLU A C 1
ATOM 1355 O O . GLU A 1 183 ? -0.876 2.238 -14.121 1.00 91.31 183 GLU A O 1
ATOM 1360 N N . ASP A 1 184 ? 0.373 0.857 -15.376 1.00 92.81 184 ASP A N 1
ATOM 1361 C CA . ASP A 1 184 ? -0.318 -0.342 -14.931 1.00 92.81 184 ASP A CA 1
ATOM 1362 C C . ASP A 1 184 ? 0.556 -1.594 -15.003 1.00 92.81 184 ASP A C 1
ATOM 1364 O O . ASP A 1 184 ? 1.580 -1.625 -15.685 1.00 92.81 184 ASP A O 1
ATOM 1368 N N . ILE A 1 185 ? 0.121 -2.637 -14.296 1.00 93.31 185 ILE A N 1
ATOM 1369 C CA . ILE A 1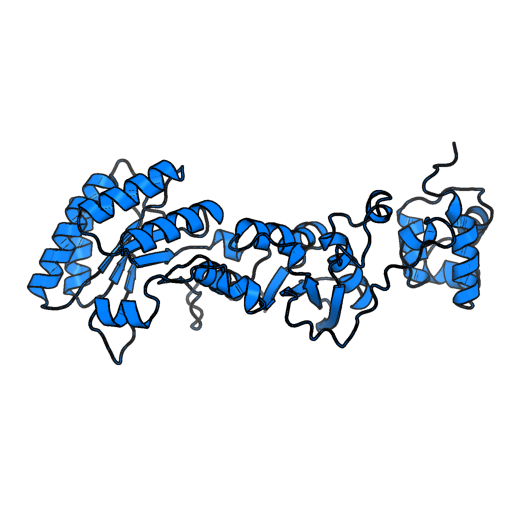 185 ? 0.686 -3.981 -14.391 1.00 93.31 185 ILE A CA 1
ATOM 1370 C C . ILE A 1 185 ? -0.407 -5.029 -14.604 1.00 93.31 185 ILE A C 1
ATOM 1372 O O . ILE A 1 185 ? -1.504 -4.966 -14.025 1.00 93.31 185 ILE A O 1
ATOM 1376 N N . ARG A 1 186 ? -0.068 -6.046 -15.392 1.00 92.12 186 ARG A N 1
ATOM 1377 C CA . ARG A 1 186 ? -0.788 -7.313 -15.495 1.00 92.12 186 ARG A CA 1
ATOM 1378 C C . ARG A 1 186 ? 0.083 -8.399 -14.880 1.00 92.12 186 ARG A C 1
ATOM 1380 O O . ARG A 1 186 ? 1.157 -8.688 -15.391 1.00 92.12 186 ARG A O 1
ATOM 1387 N N . ILE A 1 187 ? -0.415 -9.011 -13.811 1.00 90.75 187 ILE A N 1
ATOM 1388 C CA . ILE A 1 187 ? 0.254 -10.115 -13.116 1.00 90.75 187 ILE A CA 1
ATOM 1389 C C . ILE A 1 187 ? -0.339 -11.451 -13.597 1.00 90.75 187 ILE A C 1
ATOM 1391 O O . ILE A 1 187 ? -1.568 -11.555 -13.699 1.00 90.75 187 ILE A O 1
ATOM 1395 N N . PRO A 1 188 ? 0.491 -12.469 -13.886 1.00 90.12 188 PRO A N 1
ATOM 1396 C CA . PRO A 1 188 ? 0.034 -13.803 -14.261 1.00 90.12 188 PRO A CA 1
ATOM 1397 C C . PRO A 1 188 ? -0.663 -14.510 -13.080 1.00 90.12 188 PRO A C 1
ATOM 1399 O O . PRO A 1 188 ? -0.315 -14.266 -11.921 1.00 90.12 188 PRO A O 1
ATOM 1402 N N . PRO A 1 189 ? -1.622 -15.427 -13.320 1.00 89.62 189 PRO A N 1
ATOM 1403 C CA . PRO A 1 189 ? -2.323 -16.131 -12.243 1.00 89.62 189 PRO A CA 1
ATOM 1404 C C . PRO A 1 189 ? -1.406 -16.888 -11.273 1.00 89.62 189 PRO A C 1
ATOM 1406 O O . PRO A 1 189 ? -1.739 -16.991 -10.093 1.00 89.62 189 PRO A O 1
ATOM 1409 N N . VAL A 1 190 ? -0.268 -17.403 -11.754 1.00 87.62 190 VAL A N 1
ATOM 1410 C CA . VAL A 1 190 ? 0.715 -18.141 -10.942 1.00 87.62 190 VAL A CA 1
ATOM 1411 C C . VAL A 1 190 ? 1.289 -17.239 -9.853 1.00 87.62 190 VAL A C 1
ATOM 1413 O O . VAL A 1 190 ? 1.140 -17.542 -8.671 1.00 87.62 190 VAL A O 1
ATOM 1416 N N . LEU A 1 191 ? 1.842 -16.083 -10.231 1.00 88.25 191 LEU A N 1
ATOM 1417 C CA . LEU A 1 191 ? 2.366 -15.117 -9.270 1.00 88.25 191 LEU A CA 1
ATOM 1418 C C . LEU A 1 191 ? 1.252 -14.478 -8.435 1.00 88.25 191 LEU A C 1
ATOM 1420 O O . LEU A 1 191 ? 1.424 -14.284 -7.234 1.00 88.25 191 LEU A O 1
ATOM 1424 N N . LEU A 1 192 ? 0.080 -14.206 -9.021 1.00 91.62 192 LEU A N 1
ATOM 1425 C CA . LEU A 1 192 ? -1.042 -13.608 -8.291 1.00 91.62 192 LEU A CA 1
ATOM 1426 C C . LEU A 1 192 ? -1.453 -14.449 -7.070 1.00 91.62 192 LEU A C 1
ATOM 1428 O O . LEU A 1 192 ? -1.778 -13.883 -6.030 1.00 91.62 192 LEU A O 1
ATOM 1432 N N . ARG A 1 193 ? -1.398 -15.784 -7.174 1.00 92.31 193 ARG A N 1
ATOM 1433 C CA . ARG A 1 193 ? -1.727 -16.716 -6.077 1.00 92.31 193 ARG A CA 1
ATOM 1434 C C . ARG A 1 193 ? -0.713 -16.724 -4.932 1.00 92.31 193 ARG A C 1
ATOM 1436 O O . ARG A 1 193 ? -1.023 -17.254 -3.872 1.00 92.31 193 ARG A O 1
ATOM 1443 N N . THR A 1 194 ? 0.480 -16.171 -5.138 1.00 93.88 194 THR A N 1
ATOM 1444 C CA . THR A 1 194 ? 1.504 -16.065 -4.085 1.00 93.88 194 THR A CA 1
ATOM 1445 C C . THR A 1 194 ? 1.214 -14.921 -3.114 1.00 93.88 194 THR A C 1
ATOM 1447 O O . THR A 1 194 ? 1.695 -14.928 -1.983 1.00 93.88 194 THR A O 1
ATOM 1450 N N . TYR A 1 195 ? 0.404 -13.946 -3.533 1.00 94.31 195 TYR A N 1
ATOM 1451 C CA . TYR A 1 195 ? -0.050 -12.861 -2.677 1.00 94.31 195 TYR A CA 1
ATOM 1452 C C . TYR A 1 195 ? -1.280 -13.290 -1.883 1.00 94.31 195 TYR A C 1
ATOM 1454 O O . TYR A 1 195 ? -2.231 -13.842 -2.435 1.00 94.31 195 TYR A O 1
ATOM 1462 N N . ARG A 1 196 ? -1.283 -12.980 -0.585 1.00 91.75 196 ARG A N 1
ATOM 1463 C CA . ARG A 1 196 ? -2.386 -13.323 0.321 1.00 91.75 196 ARG A CA 1
ATOM 1464 C C . ARG A 1 196 ? -3.682 -12.597 -0.048 1.00 91.75 196 ARG A C 1
ATOM 1466 O O . ARG A 1 196 ? -4.755 -13.190 0.004 1.00 91.75 196 ARG A O 1
ATOM 1473 N N . GLY A 1 197 ? -3.573 -11.336 -0.471 1.00 94.25 197 GLY A N 1
ATOM 1474 C CA . GLY A 1 197 ? -4.733 -10.491 -0.726 1.00 94.25 197 GLY A CA 1
ATOM 1475 C C . GLY A 1 197 ? -5.484 -10.098 0.556 1.00 94.25 197 GLY A C 1
ATOM 1476 O O . GLY A 1 197 ? -5.009 -10.377 1.657 1.00 94.25 197 GLY A O 1
ATOM 1477 N N . PRO A 1 198 ? -6.615 -9.376 0.433 1.00 95.44 198 PRO A N 1
ATOM 1478 C CA . PRO A 1 198 ? -7.345 -8.849 1.586 1.00 95.44 198 PRO A CA 1
ATOM 1479 C C . PRO A 1 198 ? -7.947 -9.958 2.447 1.00 95.44 198 PRO A C 1
ATOM 1481 O O . PRO A 1 198 ? -8.488 -10.922 1.906 1.00 95.44 198 PRO A O 1
ATOM 1484 N N . SER A 1 199 ? -7.907 -9.792 3.769 1.00 90.62 199 SER A N 1
ATOM 1485 C CA . SER A 1 199 ? -8.447 -10.773 4.722 1.00 90.62 199 SER A CA 1
ATOM 1486 C C . SER A 1 199 ? -9.969 -10.883 4.649 1.00 90.62 199 SER A C 1
ATOM 1488 O O . SER A 1 199 ? -10.515 -11.982 4.689 1.00 90.62 199 SER A O 1
ATOM 1490 N N . TYR A 1 200 ? -10.654 -9.749 4.508 1.00 92.88 200 TYR A N 1
ATOM 1491 C CA . TYR A 1 200 ? -12.115 -9.662 4.459 1.00 92.88 200 TYR A CA 1
ATOM 1492 C C . TYR A 1 200 ? -12.613 -9.200 3.098 1.00 92.88 200 TYR A C 1
ATOM 1494 O O . TYR A 1 200 ? -13.628 -9.688 2.587 1.00 92.88 200 TYR A O 1
ATOM 1502 N N . GLY A 1 201 ? -11.924 -8.210 2.527 1.00 92.31 201 GLY A N 1
ATOM 1503 C CA . GLY A 1 201 ? -12.387 -7.511 1.338 1.00 92.31 201 GLY A CA 1
ATOM 1504 C C . GLY A 1 201 ? -13.812 -6.966 1.497 1.00 92.31 201 GLY A C 1
ATOM 1505 O O . GLY A 1 201 ? -14.305 -6.706 2.594 1.00 92.31 201 GLY A O 1
ATOM 1506 N N . VAL A 1 202 ? -14.506 -6.787 0.373 1.00 93.44 202 VAL A N 1
ATOM 1507 C CA . VAL A 1 202 ? -15.831 -6.149 0.373 1.00 93.44 202 VAL A CA 1
ATOM 1508 C C . VAL A 1 202 ? -16.878 -7.000 1.091 1.00 93.44 202 VAL A C 1
ATOM 1510 O O . VAL A 1 202 ? -17.669 -6.450 1.848 1.00 93.44 202 VAL A O 1
ATOM 1513 N N . VAL A 1 203 ? -16.904 -8.316 0.866 1.00 93.25 203 VAL A N 1
ATOM 1514 C CA . VAL A 1 203 ? -17.933 -9.199 1.443 1.00 93.25 203 VAL A CA 1
ATOM 1515 C C . VAL A 1 203 ? -17.788 -9.271 2.962 1.00 93.25 203 VAL A C 1
ATOM 1517 O O . VAL A 1 203 ? -18.746 -8.959 3.666 1.00 93.25 203 VAL A O 1
ATOM 1520 N N . GLY A 1 204 ? -16.582 -9.539 3.472 1.00 92.75 204 GLY A N 1
ATOM 1521 C CA . GLY A 1 204 ? -16.355 -9.618 4.915 1.00 92.75 204 GLY A CA 1
ATOM 1522 C C . GLY A 1 204 ? -16.587 -8.282 5.632 1.00 92.75 204 GLY A C 1
ATOM 1523 O O . GLY A 1 204 ? -17.137 -8.258 6.730 1.00 92.75 204 GLY A O 1
ATOM 1524 N N . LEU A 1 205 ? -16.273 -7.142 5.000 1.00 93.38 205 LEU A N 1
ATOM 1525 C CA . LEU A 1 205 ? -16.618 -5.825 5.557 1.00 93.38 205 LEU A CA 1
ATOM 1526 C C . LEU A 1 205 ? -18.132 -5.606 5.659 1.00 93.38 205 LEU A C 1
ATOM 1528 O O . LEU A 1 205 ? -18.609 -4.988 6.614 1.00 93.38 205 LEU A O 1
ATOM 1532 N N . ARG A 1 206 ? -18.904 -6.097 4.684 1.00 94.75 206 ARG A N 1
ATOM 1533 C CA . ARG A 1 206 ? -20.372 -6.002 4.697 1.00 94.75 206 ARG A CA 1
ATOM 1534 C C . ARG A 1 206 ? -20.975 -6.872 5.787 1.00 94.75 206 ARG A C 1
ATOM 1536 O O . ARG A 1 206 ? -21.864 -6.405 6.490 1.00 94.75 206 ARG A O 1
ATOM 1543 N N . GLU A 1 207 ? -20.444 -8.074 5.970 1.00 93.44 207 GLU A N 1
ATOM 1544 C CA . GLU A 1 207 ? -20.843 -8.981 7.047 1.00 93.44 207 GLU A CA 1
ATOM 1545 C C . GLU A 1 207 ? -20.492 -8.408 8.424 1.00 93.44 207 GLU A C 1
ATOM 1547 O O . GLU A 1 207 ? -21.331 -8.403 9.320 1.00 93.44 207 GLU A O 1
ATOM 1552 N N . ARG A 1 208 ? -19.302 -7.825 8.598 1.00 91.56 208 ARG A N 1
ATOM 1553 C CA . ARG A 1 208 ? -18.898 -7.209 9.875 1.00 91.56 208 ARG A CA 1
ATOM 1554 C C . ARG A 1 208 ? -19.714 -5.969 10.233 1.00 91.56 208 ARG A C 1
ATOM 1556 O O . ARG A 1 208 ? -20.013 -5.747 11.399 1.00 91.56 208 ARG A O 1
ATOM 1563 N N . THR A 1 209 ? -20.078 -5.157 9.243 1.00 9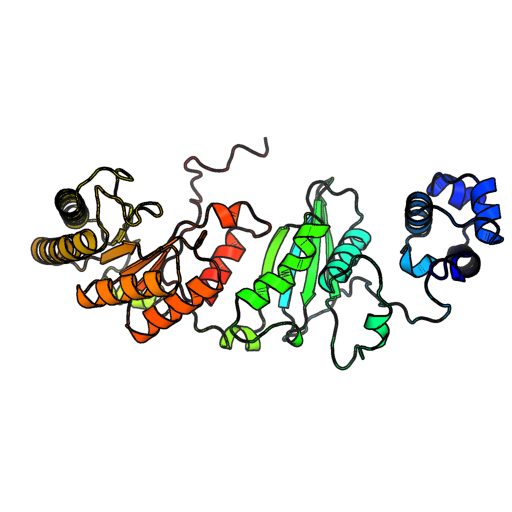2.88 209 THR A N 1
ATOM 1564 C CA . THR A 1 209 ? -20.857 -3.926 9.473 1.00 92.88 209 THR A CA 1
ATOM 1565 C C . THR A 1 209 ? -22.371 -4.149 9.440 1.00 92.88 209 THR A C 1
ATOM 1567 O O . THR A 1 209 ? -23.122 -3.274 9.866 1.00 92.88 209 THR A O 1
ATOM 1570 N N . GLN A 1 210 ? -22.840 -5.289 8.918 1.00 94.75 210 GLN A N 1
ATOM 1571 C CA . GLN A 1 210 ? -24.259 -5.586 8.674 1.00 94.75 210 GLN A CA 1
ATOM 1572 C C . GLN A 1 210 ? -24.977 -4.489 7.857 1.00 94.75 210 GLN A C 1
ATOM 1574 O O . GLN A 1 210 ? -26.178 -4.254 8.004 1.00 94.75 210 GLN A O 1
ATOM 1579 N N . LYS A 1 211 ? -24.246 -3.788 6.976 1.00 93.38 211 LYS A N 1
ATOM 1580 C CA . LYS A 1 211 ? -24.791 -2.723 6.119 1.00 93.38 211 LYS A CA 1
ATOM 1581 C C . LYS A 1 211 ? -24.799 -3.153 4.660 1.00 93.38 211 LYS A C 1
ATOM 1583 O O . LYS A 1 211 ? -23.756 -3.187 4.003 1.00 93.38 211 LYS A O 1
ATOM 1588 N N . TYR A 1 212 ? -25.991 -3.369 4.116 1.00 94.56 212 TYR A N 1
ATOM 1589 C CA . TYR A 1 212 ? -26.203 -3.789 2.729 1.00 94.56 212 TYR A CA 1
ATOM 1590 C C . TYR A 1 212 ? -26.946 -2.714 1.924 1.00 94.56 212 TYR A C 1
ATOM 1592 O O . TYR A 1 212 ? -27.598 -1.837 2.484 1.00 94.56 212 TYR A O 1
ATOM 1600 N N . GLY A 1 213 ? -26.812 -2.741 0.595 1.00 94.31 213 GLY A N 1
ATOM 1601 C CA . GLY A 1 213 ? -27.581 -1.875 -0.314 1.00 94.31 213 GLY A CA 1
ATOM 1602 C C . GLY A 1 213 ? -27.178 -0.393 -0.366 1.00 94.31 213 GLY A C 1
ATOM 1603 O O . GLY A 1 213 ? -27.717 0.341 -1.187 1.00 94.31 213 GLY A O 1
ATOM 1604 N N . ARG A 1 214 ? -26.211 0.059 0.446 1.00 95.12 214 ARG A N 1
ATOM 1605 C CA . ARG A 1 214 ? -25.675 1.434 0.408 1.00 95.12 214 ARG A CA 1
ATOM 1606 C C . ARG A 1 214 ? -24.153 1.493 0.586 1.00 95.12 214 ARG A C 1
ATOM 1608 O O . ARG A 1 214 ? -23.573 0.560 1.145 1.00 95.12 214 ARG A O 1
ATOM 1615 N N . PRO A 1 215 ? -23.465 2.565 0.164 1.00 94.25 215 PRO A N 1
ATOM 1616 C CA . PRO A 1 215 ? -22.076 2.813 0.557 1.00 94.25 215 PRO A CA 1
ATOM 1617 C C . PRO A 1 215 ? -21.916 2.888 2.085 1.00 94.25 215 PRO A C 1
ATOM 1619 O O . PRO A 1 215 ? -22.837 3.322 2.780 1.00 94.25 215 PRO A O 1
ATOM 1622 N N . LEU A 1 216 ? -20.758 2.459 2.595 1.00 95.12 216 LEU A N 1
ATOM 1623 C CA . LEU A 1 216 ? -20.377 2.691 3.991 1.00 95.12 216 LEU A CA 1
ATOM 1624 C C . LEU A 1 216 ? -19.945 4.149 4.140 1.00 95.12 216 LEU A C 1
ATOM 1626 O O . LEU A 1 216 ? -19.149 4.644 3.338 1.00 95.12 216 LEU A O 1
ATOM 1630 N N . LEU A 1 217 ? -20.472 4.832 5.148 1.00 95.25 217 LEU A N 1
ATOM 1631 C CA . LEU A 1 217 ? -20.081 6.192 5.472 1.00 95.25 217 LEU A CA 1
ATOM 1632 C C . LEU A 1 217 ? -18.860 6.136 6.388 1.00 95.25 217 LEU A C 1
ATOM 1634 O O . LEU A 1 217 ? -18.931 5.586 7.488 1.00 95.25 217 LEU A O 1
ATOM 1638 N N . SER A 1 218 ? -17.750 6.713 5.930 1.00 93.06 218 SER A N 1
ATOM 1639 C CA . SER A 1 218 ? -16.524 6.811 6.715 1.00 93.06 218 SER A CA 1
ATOM 1640 C C . SER A 1 218 ? -16.118 8.258 6.969 1.00 93.06 218 SER A C 1
ATOM 1642 O O . SER A 1 218 ? -16.272 9.110 6.091 1.00 93.06 218 SER A O 1
ATOM 1644 N N . ALA A 1 219 ? -15.590 8.529 8.164 1.00 93.75 219 ALA A N 1
ATOM 1645 C CA . ALA A 1 219 ? -15.103 9.844 8.559 1.00 93.75 219 ALA A CA 1
ATOM 1646 C C . ALA A 1 219 ? -13.707 9.768 9.194 1.00 93.75 219 ALA A C 1
ATOM 1648 O O . ALA A 1 219 ? -13.491 9.097 10.201 1.00 93.75 219 ALA A O 1
ATOM 1649 N N . THR A 1 220 ? -12.766 10.530 8.637 1.00 93.50 220 THR A N 1
ATOM 1650 C CA . THR A 1 220 ? -11.493 10.818 9.303 1.00 93.50 220 THR A CA 1
ATOM 1651 C C . THR A 1 220 ? -11.710 11.887 10.359 1.00 93.50 220 THR A C 1
ATOM 1653 O O . THR A 1 220 ? -12.173 12.988 10.045 1.00 93.50 220 THR A O 1
ATOM 1656 N N . MET A 1 221 ? -11.325 11.595 11.595 1.00 94.19 221 MET A N 1
ATOM 1657 C CA . MET A 1 221 ? -11.516 12.530 12.697 1.00 94.19 221 MET A CA 1
ATOM 1658 C C . MET A 1 221 ? -10.670 13.800 12.533 1.00 94.19 221 MET A C 1
ATOM 1660 O O . MET A 1 221 ? -9.531 13.783 12.052 1.00 94.19 221 MET A O 1
ATOM 1664 N N . ARG A 1 222 ? -11.248 14.926 12.956 1.00 87.50 222 ARG A N 1
ATOM 1665 C CA . ARG A 1 222 ? -10.653 16.268 12.918 1.00 87.50 222 ARG A CA 1
ATOM 1666 C C . ARG A 1 222 ? -10.871 16.969 14.270 1.00 87.50 222 ARG A C 1
ATOM 1668 O O . ARG A 1 222 ? -11.860 16.663 14.929 1.00 87.50 222 ARG A O 1
ATOM 1675 N N . PRO A 1 223 ? -10.015 17.934 14.665 1.00 86.75 223 PRO A N 1
ATOM 1676 C CA . PRO A 1 223 ? -8.806 18.415 13.981 1.00 86.75 223 PRO A CA 1
ATOM 1677 C C . PRO A 1 223 ? -7.675 17.373 13.955 1.00 86.75 223 PRO A C 1
ATOM 1679 O O . PRO A 1 223 ? -7.739 16.359 14.638 1.00 86.75 223 PRO A O 1
ATOM 1682 N N . MET A 1 224 ? -6.637 17.614 13.142 1.00 80.00 224 MET A N 1
ATOM 1683 C CA . MET A 1 224 ? -5.503 16.683 12.977 1.00 80.00 224 MET A CA 1
ATOM 1684 C C . MET A 1 224 ? -4.782 16.375 14.300 1.00 80.00 224 MET A C 1
ATOM 1686 O O . MET A 1 224 ? -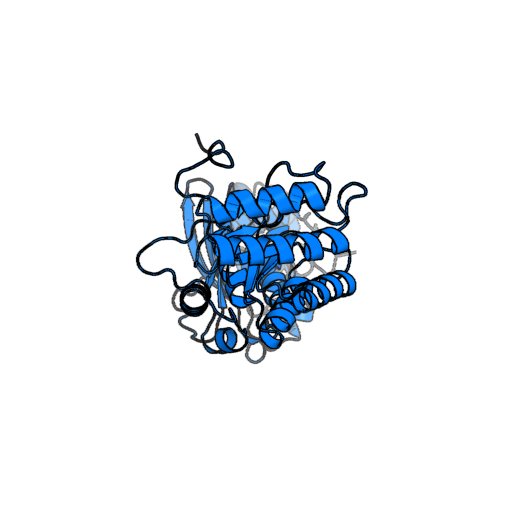4.348 15.249 14.512 1.00 80.00 224 MET A O 1
ATOM 1690 N N . ALA A 1 225 ? -4.625 17.381 15.158 1.00 80.81 225 ALA A N 1
ATOM 1691 C CA . ALA A 1 225 ? -3.961 17.285 16.451 1.00 80.81 225 ALA A CA 1
ATOM 1692 C C . ALA A 1 225 ? -4.569 18.311 17.420 1.00 80.81 225 ALA A C 1
ATOM 1694 O O . ALA A 1 225 ? -5.274 19.228 16.996 1.00 80.81 225 ALA A O 1
ATOM 1695 N N . GLY A 1 226 ? -4.272 18.165 18.714 1.00 86.00 226 GLY A N 1
ATOM 1696 C CA . GLY A 1 226 ? -4.657 19.124 19.757 1.00 86.00 226 GLY A CA 1
ATOM 1697 C C . GLY A 1 226 ? -5.808 18.676 20.661 1.00 86.00 226 GLY A C 1
ATOM 1698 O O . GLY A 1 226 ? -5.985 19.260 21.724 1.00 86.00 226 GLY A O 1
ATOM 1699 N N . LEU A 1 227 ? -6.544 17.620 20.303 1.00 92.69 227 LEU A N 1
ATOM 1700 C CA . LEU A 1 227 ? -7.501 16.990 21.215 1.00 92.69 227 LEU A CA 1
ATOM 1701 C C . LEU A 1 227 ? -6.780 16.035 22.169 1.00 92.69 227 LEU A C 1
ATOM 1703 O O . LEU A 1 227 ? -5.981 15.209 21.723 1.00 92.69 227 LEU A O 1
ATOM 1707 N N . SER A 1 228 ? -7.116 16.103 23.459 1.00 95.38 228 SER A N 1
ATOM 1708 C CA . SER A 1 228 ? -6.730 15.065 24.419 1.00 95.38 228 SER A CA 1
ATOM 1709 C C . SER A 1 228 ? -7.391 13.726 24.060 1.00 95.38 228 SER A C 1
ATOM 1711 O O . SER A 1 228 ? -8.448 13.735 23.422 1.00 95.38 228 SER A O 1
ATOM 1713 N N . PRO A 1 229 ? -6.845 12.572 24.487 1.00 96.31 229 PRO A N 1
ATOM 1714 C CA . PRO A 1 229 ? -7.439 11.263 24.203 1.00 96.31 229 PRO A CA 1
ATOM 1715 C C . PRO A 1 229 ? -8.923 11.155 24.588 1.00 96.31 229 PRO A C 1
ATOM 1717 O O . PRO A 1 229 ? -9.720 10.614 23.829 1.00 96.31 229 PRO A O 1
ATOM 1720 N N . ARG A 1 230 ? -9.323 11.756 25.718 1.00 96.19 230 ARG A N 1
ATOM 1721 C CA . ARG A 1 230 ? -10.724 11.777 26.176 1.00 96.19 230 ARG A CA 1
ATOM 1722 C C . ARG A 1 230 ? -11.632 12.609 25.274 1.00 96.19 230 ARG A C 1
ATOM 1724 O O . ARG A 1 230 ? -12.705 12.153 24.901 1.00 96.19 230 ARG A O 1
ATOM 1731 N N . MET A 1 231 ? -11.208 13.820 24.909 1.00 96.44 231 MET A N 1
ATOM 1732 C CA . MET A 1 231 ? -11.989 14.667 23.997 1.00 96.44 231 MET A CA 1
ATOM 1733 C C . MET A 1 231 ? -12.073 14.053 22.600 1.00 96.44 231 MET A C 1
ATOM 1735 O O . MET A 1 231 ? -13.096 14.165 21.932 1.00 96.44 231 MET A O 1
ATOM 1739 N N . TYR A 1 232 ? -10.999 13.391 22.171 1.00 97.19 232 TYR A N 1
ATOM 1740 C CA . TYR A 1 232 ? -10.955 12.667 20.912 1.00 97.19 232 TYR A CA 1
ATOM 1741 C C . TYR A 1 232 ? -11.969 11.519 20.891 1.00 97.19 232 TYR A C 1
ATOM 1743 O O . TYR A 1 232 ? -12.757 11.420 19.954 1.00 97.19 232 TYR A O 1
ATOM 1751 N N . ALA A 1 233 ? -12.011 10.709 21.952 1.00 97.06 233 ALA A N 1
ATOM 1752 C CA . ALA A 1 233 ? -12.990 9.638 22.096 1.00 97.06 233 ALA A CA 1
ATOM 1753 C C . ALA A 1 233 ? -14.435 10.157 22.120 1.00 97.06 233 ALA A C 1
ATOM 1755 O O . ALA A 1 233 ? -15.280 9.598 21.427 1.00 97.06 233 ALA A O 1
ATOM 1756 N N . GLN A 1 234 ? -14.710 11.276 22.805 1.00 97.62 234 GLN A N 1
ATOM 1757 C CA . GLN A 1 234 ? -16.036 11.905 22.748 1.00 97.62 234 GLN A CA 1
ATOM 1758 C C . GLN A 1 234 ? -16.413 12.299 21.314 1.00 97.62 234 GLN A C 1
ATOM 1760 O O . GLN A 1 234 ? -17.535 12.061 20.877 1.00 97.62 234 GLN A O 1
ATOM 1765 N N . ALA A 1 235 ? -15.478 12.882 20.557 1.00 97.12 235 ALA A N 1
ATOM 1766 C CA . ALA A 1 235 ? -15.732 13.243 19.166 1.00 97.12 235 ALA A CA 1
ATOM 1767 C C . ALA A 1 235 ? -16.014 12.006 18.294 1.00 97.12 235 ALA A C 1
ATOM 1769 O O . ALA A 1 235 ? -16.890 12.060 17.429 1.00 97.12 235 ALA A O 1
ATOM 1770 N N . VAL A 1 236 ? -15.303 10.895 18.527 1.00 97.38 236 VAL A N 1
ATOM 1771 C CA . VAL A 1 236 ? -15.562 9.614 17.848 1.00 97.38 236 VAL A CA 1
ATOM 1772 C C . VAL A 1 236 ? -16.963 9.099 18.185 1.00 97.38 236 VAL A C 1
ATOM 1774 O O . VAL A 1 236 ? -17.717 8.793 17.261 1.00 97.38 236 VAL A O 1
ATOM 1777 N N . PHE A 1 237 ? -17.338 9.079 19.468 1.00 98.00 237 PHE A N 1
ATOM 1778 C CA . PHE A 1 237 ? -18.669 8.666 19.922 1.00 98.00 237 PHE A CA 1
ATOM 1779 C C . PHE A 1 237 ? -19.780 9.466 19.232 1.00 98.00 237 PHE A C 1
ATOM 1781 O O . PHE A 1 237 ? -20.650 8.876 18.592 1.00 98.00 237 PHE A O 1
ATOM 1788 N N . GLU A 1 238 ? -19.727 10.802 19.285 1.00 98.06 238 GLU A N 1
ATOM 1789 C CA . GLU A 1 238 ? -20.760 11.653 18.673 1.00 98.06 238 GLU A CA 1
ATOM 1790 C C . GLU A 1 238 ? -20.843 11.454 17.153 1.00 98.06 238 GLU A C 1
ATOM 1792 O O . GLU A 1 238 ? -21.929 11.453 16.574 1.00 98.06 238 GLU A O 1
ATOM 1797 N N . THR A 1 239 ? -19.703 11.226 16.494 1.00 97.81 239 THR A N 1
ATOM 1798 C CA . THR A 1 239 ? -19.651 10.983 15.045 1.00 97.81 239 THR A CA 1
ATOM 1799 C C . THR A 1 239 ? -20.302 9.649 14.672 1.00 97.81 239 THR A C 1
ATOM 1801 O O . THR A 1 239 ? -21.110 9.591 13.742 1.00 97.81 239 THR A O 1
ATOM 1804 N N . LEU A 1 240 ? -19.986 8.576 15.403 1.00 97.56 240 LEU A N 1
ATOM 1805 C CA . LEU A 1 240 ? -20.557 7.243 15.174 1.00 97.56 240 LEU A CA 1
ATOM 1806 C C . LEU A 1 240 ? -22.052 7.202 15.510 1.00 97.56 240 LEU A C 1
ATOM 1808 O O . LEU A 1 240 ? -22.851 6.679 14.725 1.00 97.56 240 LEU A O 1
ATOM 1812 N N . LYS A 1 241 ? -22.439 7.820 16.632 1.00 97.75 241 LYS A N 1
ATOM 1813 C CA . LYS A 1 241 ? -23.837 7.992 17.040 1.00 97.75 241 LYS A CA 1
ATOM 1814 C C . LYS A 1 241 ? -24.634 8.807 16.019 1.00 97.75 241 LYS A C 1
ATOM 1816 O O . LYS A 1 241 ? -25.798 8.507 15.775 1.00 97.75 241 LYS A O 1
ATOM 1821 N N . GLY A 1 242 ? -23.999 9.789 15.379 1.00 96.75 242 GLY A N 1
ATOM 1822 C CA . GLY A 1 242 ? -24.581 10.597 14.305 1.00 96.75 242 GLY A CA 1
ATOM 1823 C C . GLY A 1 242 ? -24.862 9.843 12.996 1.00 96.75 242 GLY A C 1
ATOM 1824 O O . GLY A 1 242 ? -25.418 10.436 12.075 1.00 96.75 242 GLY A O 1
ATOM 1825 N N . GLY A 1 243 ? -24.499 8.558 12.896 1.00 95.38 243 GLY A N 1
ATOM 1826 C CA . GLY A 1 243 ? -24.823 7.698 11.751 1.00 95.38 243 GLY A CA 1
ATOM 1827 C C . GLY A 1 243 ? -23.641 7.340 10.846 1.00 95.38 243 GLY A C 1
ATOM 1828 O O . GLY A 1 243 ? -23.843 6.688 9.823 1.00 95.38 243 GLY A O 1
ATOM 1829 N N . VAL A 1 244 ? -22.410 7.727 11.200 1.00 97.00 244 VAL A N 1
ATOM 1830 C CA . VAL A 1 244 ? -21.196 7.245 10.515 1.00 97.00 244 VAL A CA 1
ATOM 1831 C C . VAL A 1 244 ? -20.968 5.767 10.850 1.00 97.00 244 VAL A C 1
ATOM 1833 O O . VAL A 1 244 ? -21.162 5.351 11.992 1.00 97.00 244 VAL A O 1
ATOM 1836 N N . ASP A 1 245 ? -20.567 4.962 9.861 1.00 96.12 245 ASP A N 1
ATOM 1837 C CA . ASP A 1 245 ? -20.316 3.526 10.052 1.00 96.12 245 ASP A CA 1
ATOM 1838 C C . ASP A 1 245 ? -18.880 3.265 10.530 1.00 96.12 245 ASP A C 1
ATOM 1840 O O . ASP A 1 245 ? -18.650 2.435 11.409 1.00 96.12 245 ASP A O 1
ATOM 1844 N N . ILE A 1 246 ? -17.910 3.977 9.941 1.00 96.12 246 ILE A N 1
ATOM 1845 C CA . ILE A 1 246 ? -16.477 3.782 10.195 1.00 96.12 246 ILE A CA 1
ATOM 1846 C C . ILE A 1 246 ? -15.802 5.124 10.475 1.00 96.12 246 ILE A C 1
ATOM 1848 O O . ILE A 1 246 ? -15.711 5.978 9.593 1.00 96.12 246 ILE A O 1
ATOM 1852 N N . THR A 1 247 ? -15.239 5.302 11.662 1.00 96.44 247 THR A N 1
ATOM 1853 C CA . THR A 1 247 ? -14.306 6.411 11.915 1.00 96.44 247 THR A CA 1
ATOM 1854 C C . THR A 1 247 ? -12.864 5.947 11.740 1.00 96.44 247 THR A C 1
ATOM 1856 O O . THR A 1 247 ? -12.567 4.758 11.830 1.00 96.44 247 THR A O 1
ATOM 1859 N N . CYS A 1 248 ? -11.946 6.865 11.465 1.00 95.19 248 CYS A N 1
ATOM 1860 C CA . CYS A 1 248 ? -10.519 6.557 11.483 1.00 95.19 248 CYS A CA 1
ATOM 1861 C C . CYS A 1 248 ? -9.715 7.707 12.078 1.00 95.19 248 CYS A C 1
ATOM 1863 O O . CYS A 1 248 ? -10.099 8.882 11.979 1.00 95.19 248 CYS A O 1
ATOM 1865 N N . ASP A 1 249 ? -8.567 7.355 12.644 1.00 95.06 249 ASP A N 1
ATOM 1866 C CA . ASP A 1 249 ? -7.546 8.324 13.008 1.00 95.06 249 ASP A CA 1
ATOM 1867 C C . ASP A 1 249 ? -7.112 9.156 11.779 1.00 95.06 249 ASP A C 1
ATOM 1869 O O . ASP A 1 249 ? -7.294 8.784 10.616 1.00 95.06 249 ASP A O 1
ATOM 1873 N N . HIS A 1 250 ? -6.533 10.334 12.010 1.00 92.38 250 HIS A N 1
ATOM 1874 C CA . HIS A 1 250 ? -5.876 11.065 10.926 1.00 92.38 250 HIS A CA 1
ATOM 1875 C C . HIS A 1 250 ? -4.517 10.411 10.628 1.00 92.38 250 HIS A C 1
ATOM 1877 O O . HIS A 1 250 ? -3.810 10.042 11.562 1.00 92.38 250 HIS A O 1
ATOM 1883 N N . THR A 1 251 ? -4.088 10.328 9.360 1.00 89.88 251 THR A N 1
ATOM 1884 C CA . THR A 1 251 ? -2.815 9.660 8.990 1.00 89.88 251 THR A CA 1
ATOM 1885 C C . THR A 1 251 ? -1.598 10.230 9.729 1.00 89.88 251 THR A C 1
ATOM 1887 O O . THR A 1 251 ? -0.710 9.485 10.125 1.00 89.88 251 THR A O 1
ATOM 1890 N N . ALA A 1 252 ? -1.607 11.542 9.983 1.00 89.00 252 ALA A N 1
ATOM 1891 C CA . ALA A 1 252 ? -0.579 12.263 10.744 1.00 89.00 252 ALA A CA 1
ATOM 1892 C C . ALA A 1 252 ? -0.764 12.255 12.282 1.00 89.00 252 ALA A C 1
ATOM 1894 O O . ALA A 1 252 ? 0.048 12.840 13.000 1.00 89.00 252 ALA A O 1
ATOM 1895 N N . LEU A 1 253 ? -1.835 11.651 12.813 1.00 92.56 253 LEU A N 1
ATOM 1896 C CA . LEU A 1 253 ? -2.035 11.504 14.258 1.00 92.56 253 LEU A CA 1
ATOM 1897 C C . LEU A 1 253 ? -1.294 10.252 14.740 1.00 92.56 253 LEU A C 1
ATOM 1899 O O . LEU A 1 253 ? -1.847 9.155 14.753 1.00 92.56 253 LEU A O 1
ATOM 1903 N N . HIS A 1 254 ? -0.025 10.427 15.101 1.00 91.50 254 HIS A N 1
ATOM 1904 C CA . HIS A 1 254 ? 0.834 9.353 15.604 1.00 91.50 254 HIS A CA 1
ATOM 1905 C C . HIS A 1 254 ? 0.768 9.270 17.145 1.00 91.50 254 HIS A C 1
ATOM 1907 O O . HIS A 1 254 ? -0.309 9.112 17.728 1.00 91.50 254 HIS A O 1
ATOM 1913 N N . ASN A 1 255 ? 1.923 9.395 17.809 1.00 92.50 255 ASN A N 1
ATOM 1914 C CA . ASN A 1 255 ? 2.053 9.543 19.254 1.00 92.50 255 ASN A CA 1
ATOM 1915 C C . ASN A 1 255 ? 2.491 10.974 19.576 1.00 92.50 255 ASN A C 1
ATOM 1917 O O . ASN A 1 255 ? 3.672 11.297 19.453 1.00 92.50 255 ASN A O 1
ATOM 1921 N N . MET A 1 256 ? 1.547 11.837 19.942 1.00 88.25 256 MET A N 1
ATOM 1922 C CA . MET A 1 256 ? 1.828 13.249 20.217 1.00 88.25 256 MET A CA 1
ATOM 1923 C C . MET A 1 256 ? 1.777 13.505 21.728 1.00 88.25 256 MET A C 1
ATOM 1925 O O . MET A 1 256 ? 0.982 12.862 22.410 1.00 88.25 256 MET A O 1
ATOM 1929 N N . PRO A 1 257 ? 2.527 14.477 22.281 1.00 89.12 257 PRO A N 1
ATOM 1930 C CA . PRO A 1 257 ? 2.479 14.776 23.718 1.00 89.12 257 PRO A CA 1
ATOM 1931 C C . PRO A 1 257 ? 1.071 15.088 24.248 1.00 89.12 257 PRO A C 1
ATOM 1933 O O . PRO A 1 257 ? 0.733 14.731 25.370 1.00 89.12 257 PRO A O 1
ATOM 1936 N N . SER A 1 258 ? 0.229 15.726 23.431 1.00 89.38 258 SER A N 1
ATOM 1937 C CA . SER A 1 258 ? -1.167 16.030 23.767 1.00 89.38 258 SER A CA 1
ATOM 1938 C C . SER A 1 258 ? -2.127 14.856 23.561 1.00 89.38 258 SER A C 1
ATOM 1940 O O . SER A 1 258 ? -3.270 14.926 24.007 1.00 89.38 258 SER A O 1
ATOM 1942 N N . ASN A 1 259 ? -1.696 13.796 22.873 1.00 93.56 259 ASN A N 1
ATOM 1943 C CA . ASN A 1 259 ? -2.523 12.655 22.506 1.00 93.56 259 ASN A CA 1
ATOM 1944 C C . ASN A 1 259 ? -1.659 11.387 22.390 1.00 93.56 259 ASN A C 1
ATOM 1946 O O . ASN A 1 259 ? -1.147 11.052 21.315 1.00 93.56 259 ASN A O 1
ATOM 1950 N N . ASN A 1 260 ? -1.481 10.713 23.529 1.00 95.25 260 ASN A N 1
ATOM 1951 C CA . ASN A 1 260 ? -0.786 9.436 23.597 1.00 95.25 260 ASN A CA 1
ATOM 1952 C C . ASN A 1 260 ? -1.622 8.348 22.907 1.00 95.25 260 ASN A C 1
ATOM 1954 O O . ASN A 1 260 ? -2.827 8.243 23.145 1.00 95.25 260 ASN A O 1
ATOM 1958 N N . TRP A 1 261 ? -0.990 7.539 22.055 1.00 95.88 261 TRP A N 1
ATOM 1959 C CA . TRP A 1 261 ? -1.699 6.524 21.269 1.00 95.88 261 TRP A CA 1
ATOM 1960 C C . TRP A 1 261 ? -2.347 5.437 22.135 1.00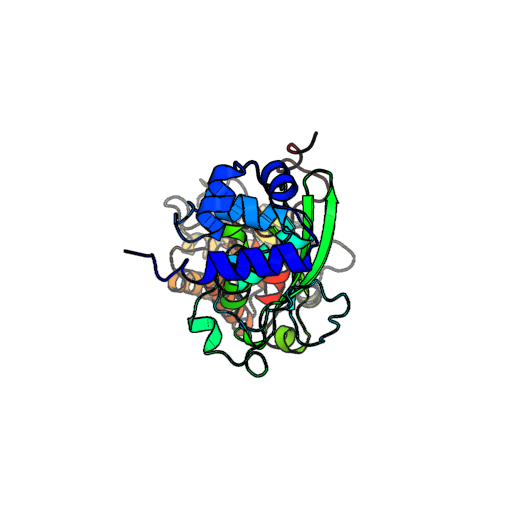 95.88 261 TRP A C 1
ATOM 1962 O O . TRP A 1 261 ? -3.454 5.004 21.827 1.00 95.88 261 TRP A O 1
ATOM 1972 N N . ARG A 1 262 ? -1.704 5.041 23.239 1.00 96.25 262 ARG A N 1
ATOM 1973 C CA . ARG A 1 262 ? -2.188 3.968 24.114 1.00 96.25 262 ARG A CA 1
ATOM 1974 C C . ARG A 1 262 ? -3.462 4.395 24.833 1.00 96.25 262 ARG A C 1
ATOM 1976 O O . ARG A 1 262 ? -4.470 3.698 24.779 1.00 96.25 262 ARG A O 1
ATOM 1983 N N . ASP A 1 263 ? -3.444 5.596 25.409 1.00 96.69 263 ASP A N 1
ATOM 1984 C CA . ASP A 1 263 ? -4.631 6.193 26.023 1.00 96.69 263 ASP A CA 1
ATOM 1985 C C . ASP A 1 263 ? -5.745 6.388 24.989 1.00 96.69 263 ASP A C 1
ATOM 1987 O O . ASP A 1 263 ? -6.905 6.080 25.260 1.00 96.69 263 ASP A O 1
ATOM 1991 N N . ARG A 1 264 ? -5.405 6.884 23.789 1.00 96.31 264 ARG A N 1
ATOM 1992 C CA . ARG A 1 264 ? -6.380 7.099 22.712 1.00 96.31 264 ARG A CA 1
ATOM 1993 C C . ARG A 1 264 ? -7.093 5.806 22.346 1.00 96.31 264 ARG A C 1
ATOM 1995 O O . ARG A 1 264 ? -8.316 5.821 22.288 1.00 96.31 264 ARG A O 1
ATOM 2002 N N . PHE A 1 265 ? -6.360 4.716 22.134 1.00 97.38 265 PHE A N 1
ATOM 2003 C CA . PHE A 1 265 ? -6.959 3.440 21.740 1.00 97.38 265 PHE A CA 1
ATOM 2004 C C . PHE A 1 265 ? -7.934 2.945 22.814 1.00 97.38 265 PHE A C 1
ATOM 2006 O O . PHE A 1 265 ? -9.068 2.611 22.485 1.00 97.38 265 PHE A O 1
ATOM 2013 N N . ALA A 1 266 ? -7.550 3.010 24.093 1.00 97.00 266 ALA A N 1
ATOM 2014 C CA . ALA A 1 266 ? -8.412 2.598 25.200 1.00 97.00 266 ALA A CA 1
ATOM 2015 C C . ALA A 1 266 ? -9.691 3.452 25.322 1.00 97.00 266 ALA A C 1
ATOM 2017 O O . ALA A 1 266 ? -10.792 2.917 25.454 1.00 97.00 266 ALA A O 1
ATOM 2018 N N . TYR A 1 267 ? -9.580 4.786 25.254 1.00 97.44 267 TYR A N 1
ATOM 2019 C CA . TYR A 1 267 ? -10.765 5.652 25.328 1.00 97.44 267 TYR A CA 1
ATOM 2020 C C . TYR A 1 267 ? -11.668 5.509 24.099 1.00 97.44 267 TYR A C 1
ATOM 2022 O O . TYR A 1 267 ? -12.890 5.555 24.236 1.00 97.44 267 TYR A O 1
ATOM 2030 N N . VAL A 1 268 ? -11.086 5.351 22.908 1.00 97.38 268 VAL A N 1
ATOM 2031 C CA . VAL A 1 268 ? -11.852 5.218 21.665 1.00 97.38 268 VAL A CA 1
ATOM 2032 C C . VAL A 1 268 ? -12.562 3.871 21.586 1.00 97.38 268 VAL A C 1
ATOM 2034 O O . VAL A 1 268 ? -13.717 3.860 21.180 1.00 97.38 268 VAL A O 1
ATOM 2037 N N . ALA A 1 269 ? -11.940 2.772 22.019 1.00 97.06 269 ALA A N 1
ATOM 2038 C CA . ALA A 1 269 ? -12.604 1.468 22.081 1.00 97.06 269 ALA A CA 1
ATOM 2039 C C . ALA A 1 269 ? -13.909 1.550 22.889 1.00 97.06 269 ALA A C 1
ATOM 2041 O O . ALA A 1 269 ? -14.982 1.241 22.376 1.00 97.06 269 ALA A O 1
ATOM 2042 N N . LYS A 1 270 ? -13.843 2.140 24.089 1.00 96.81 270 LYS A N 1
ATOM 2043 C CA . LYS A 1 270 ? -15.030 2.378 24.919 1.00 96.81 270 LYS A CA 1
ATOM 2044 C C . LYS A 1 270 ? -16.079 3.262 24.225 1.00 96.81 270 LYS A C 1
ATOM 2046 O O . LYS A 1 270 ? -17.269 2.984 24.307 1.00 96.81 270 LYS A O 1
ATOM 2051 N N . ALA A 1 271 ? -15.649 4.320 23.538 1.00 97.31 271 ALA A N 1
ATOM 2052 C CA . ALA A 1 271 ? -16.546 5.206 22.793 1.00 97.31 271 ALA A CA 1
ATOM 2053 C C . ALA A 1 271 ? -17.234 4.508 21.605 1.00 97.31 271 ALA A C 1
ATOM 2055 O O . ALA A 1 271 ? -18.368 4.848 21.270 1.00 97.31 271 ALA A O 1
ATOM 2056 N N . VAL A 1 272 ? -16.561 3.550 20.959 1.00 97.12 272 VAL A N 1
ATOM 2057 C CA . VAL A 1 272 ? -17.156 2.722 19.903 1.00 97.12 272 VAL A CA 1
ATOM 2058 C C . VAL A 1 272 ? -18.240 1.833 20.499 1.00 97.12 272 VAL A C 1
ATOM 2060 O O . VAL A 1 272 ? -19.354 1.853 19.981 1.00 97.12 272 VAL A O 1
ATOM 2063 N N . ASP A 1 273 ? -17.959 1.135 21.600 1.00 96.88 273 ASP A N 1
ATOM 2064 C CA . ASP A 1 273 ? -18.937 0.267 22.270 1.00 96.88 273 ASP A CA 1
ATOM 2065 C C . ASP A 1 273 ? -20.178 1.046 22.717 1.00 96.88 273 ASP A C 1
ATOM 2067 O O . ASP A 1 273 ? -21.301 0.680 22.371 1.00 96.88 273 ASP A O 1
ATOM 2071 N N . GLU A 1 274 ? -19.988 2.196 23.372 1.00 97.50 274 GLU A N 1
ATOM 2072 C CA . GLU A 1 274 ? -21.093 3.075 23.773 1.00 97.50 274 GLU A CA 1
ATOM 2073 C C . GLU A 1 274 ? -21.920 3.557 22.566 1.00 97.50 274 GLU A C 1
ATOM 2075 O O . GLU A 1 274 ? -23.143 3.696 22.658 1.00 97.50 274 GLU A O 1
ATOM 2080 N N . ALA A 1 275 ? -21.285 3.815 21.416 1.00 97.38 275 ALA A N 1
ATOM 2081 C CA . ALA A 1 275 ? -21.991 4.207 20.197 1.00 97.38 275 ALA A CA 1
ATOM 2082 C C . ALA A 1 275 ? -22.759 3.035 19.563 1.00 97.38 275 ALA A C 1
ATOM 2084 O O . ALA A 1 275 ? -23.850 3.250 19.022 1.00 97.38 275 ALA A O 1
ATOM 2085 N N . GLN A 1 276 ? -22.223 1.813 19.627 1.00 96.69 276 GLN A N 1
ATOM 2086 C CA . GLN A 1 276 ? -22.933 0.610 19.185 1.00 96.69 276 GLN A CA 1
ATOM 2087 C C . GLN A 1 276 ? -24.176 0.382 20.044 1.00 96.69 276 GLN A C 1
ATOM 2089 O O . GLN A 1 276 ? -25.267 0.256 19.491 1.00 96.69 276 GLN A O 1
ATOM 2094 N N . ASP A 1 277 ? -24.046 0.449 21.369 1.00 97.50 277 ASP A N 1
ATOM 2095 C CA . ASP A 1 277 ? -25.170 0.290 22.298 1.00 97.50 277 ASP A CA 1
ATOM 2096 C C . ASP A 1 277 ? -26.241 1.370 22.093 1.00 97.50 277 ASP A C 1
ATOM 2098 O O . ASP A 1 277 ? -27.439 1.082 22.070 1.00 97.50 277 ASP A O 1
ATOM 2102 N N . ALA A 1 278 ? -25.825 2.624 21.887 1.00 97.69 278 ALA A N 1
ATOM 2103 C CA . ALA A 1 278 ? -26.748 3.739 21.688 1.00 97.69 278 ALA A CA 1
ATOM 2104 C C . ALA A 1 278 ? -27.507 3.686 20.351 1.00 97.69 278 ALA A C 1
ATOM 2106 O O . ALA A 1 278 ? -28.580 4.283 20.241 1.00 97.69 278 ALA A O 1
ATOM 2107 N N . THR A 1 279 ? -26.950 3.033 19.327 1.00 97.12 279 THR A N 1
ATOM 2108 C CA . THR A 1 279 ? -27.538 2.998 17.974 1.00 97.12 279 THR A CA 1
ATOM 2109 C C . THR A 1 279 ? -28.144 1.646 17.605 1.00 97.12 279 THR A C 1
ATOM 2111 O O . THR A 1 279 ? -28.989 1.593 16.713 1.00 97.12 279 THR A O 1
ATOM 2114 N N . GLY A 1 280 ? -27.730 0.562 18.263 1.00 96.62 280 GLY A N 1
ATOM 2115 C CA . GLY A 1 280 ? -28.042 -0.809 17.858 1.00 96.62 280 GLY A CA 1
ATOM 2116 C C . GLY A 1 280 ? -27.381 -1.222 16.537 1.00 96.62 280 GLY A C 1
ATOM 2117 O O . GLY A 1 280 ? -27.803 -2.194 15.915 1.00 96.62 280 GLY A O 1
ATOM 2118 N N . GLU A 1 281 ? -26.377 -0.477 16.068 1.00 95.62 281 GLU A N 1
ATOM 2119 C CA . GLU A 1 281 ? -25.697 -0.719 14.797 1.00 95.62 281 GLU A CA 1
ATOM 2120 C C . GLU A 1 281 ? -24.215 -1.032 15.019 1.00 95.62 281 GLU A C 1
ATOM 2122 O O . GLU A 1 281 ? -23.573 -0.411 15.860 1.00 95.62 281 GLU A O 1
ATOM 2127 N N . ALA A 1 282 ? -23.640 -1.927 14.208 1.00 95.00 282 ALA A N 1
ATOM 2128 C CA . ALA A 1 282 ? -22.201 -2.180 14.230 1.00 95.00 282 ALA A CA 1
ATOM 2129 C C . ALA A 1 282 ? -21.415 -0.923 13.815 1.00 95.00 282 ALA A C 1
ATOM 2131 O O . ALA A 1 282 ? -21.735 -0.284 12.803 1.00 95.00 282 ALA A O 1
ATOM 2132 N N . LYS A 1 283 ? -20.377 -0.584 14.585 1.00 95.94 283 LYS A N 1
ATOM 2133 C CA . LYS A 1 283 ? -19.512 0.583 14.373 1.00 95.94 283 LYS A CA 1
ATOM 2134 C C . LYS A 1 283 ? -18.053 0.152 14.376 1.00 95.94 283 LYS A C 1
ATOM 2136 O O . LYS A 1 283 ? -17.656 -0.746 15.110 1.00 95.94 283 LYS A O 1
ATOM 2141 N N . LEU A 1 284 ? -17.239 0.812 13.559 1.00 95.00 284 LEU A N 1
ATOM 2142 C CA . LEU A 1 284 ? -15.801 0.559 13.509 1.00 95.00 284 LEU A CA 1
ATOM 2143 C C . LEU A 1 284 ? -15.022 1.853 13.737 1.00 95.00 284 LEU A C 1
ATOM 2145 O O . LEU A 1 284 ? -15.407 2.928 13.271 1.00 95.00 284 LEU A O 1
ATOM 2149 N N . HIS A 1 285 ? -13.880 1.726 14.402 1.00 96.50 285 HIS A N 1
ATOM 2150 C CA . HIS A 1 285 ? -12.851 2.751 14.419 1.00 96.50 285 HIS A CA 1
ATOM 2151 C C . HIS A 1 285 ? -11.528 2.145 13.958 1.00 96.50 285 HIS A C 1
ATOM 2153 O O . HIS A 1 285 ? -11.075 1.163 14.535 1.00 96.50 285 HIS A O 1
ATOM 2159 N N . ALA A 1 286 ? -10.916 2.721 12.924 1.00 96.69 286 ALA A N 1
ATOM 2160 C CA . ALA A 1 286 ? -9.607 2.303 12.443 1.00 96.69 286 ALA A CA 1
ATOM 2161 C C . ALA A 1 286 ? -8.502 3.106 13.147 1.00 96.69 286 ALA A C 1
ATOM 2163 O O . ALA A 1 286 ? -8.240 4.262 12.797 1.00 96.69 286 ALA A O 1
ATOM 2164 N N . ALA A 1 287 ? -7.872 2.479 14.142 1.00 96.69 287 ALA A N 1
ATOM 2165 C CA . ALA A 1 287 ? -6.831 3.080 14.976 1.00 96.69 287 ALA A CA 1
ATOM 2166 C C . ALA A 1 287 ? -5.492 3.201 14.221 1.00 96.69 287 ALA A C 1
ATOM 2168 O O . ALA A 1 287 ? -5.059 2.240 13.582 1.00 96.69 287 ALA A O 1
ATOM 2169 N N . ASN A 1 288 ? -4.815 4.356 14.267 1.00 96.31 288 ASN A N 1
ATOM 2170 C CA . ASN A 1 288 ? -3.581 4.568 13.499 1.00 96.31 288 ASN A CA 1
ATOM 2171 C C . ASN A 1 288 ? -2.363 3.918 14.154 1.00 96.31 288 ASN A C 1
ATOM 2173 O O . ASN A 1 288 ? -1.809 4.434 15.129 1.00 96.31 288 ASN A O 1
ATOM 2177 N N . VAL A 1 289 ? -1.897 2.823 13.555 1.00 97.69 289 VAL A N 1
ATOM 2178 C CA . VAL A 1 289 ? -0.735 2.060 14.030 1.00 97.69 289 VAL A CA 1
ATOM 2179 C C . VAL A 1 289 ? 0.588 2.532 13.421 1.00 97.69 289 VAL A C 1
ATOM 2181 O O . VAL A 1 289 ? 1.642 2.062 13.833 1.00 97.69 289 VAL A O 1
ATOM 2184 N N . THR A 1 290 ? 0.570 3.502 12.497 1.00 96.44 290 THR A N 1
ATOM 2185 C CA . THR A 1 290 ? 1.781 4.044 11.849 1.00 96.44 290 THR A CA 1
ATOM 2186 C C . THR A 1 290 ? 2.821 4.484 12.880 1.00 96.44 290 THR A C 1
ATOM 2188 O O . THR A 1 290 ? 2.557 5.371 13.704 1.00 96.44 290 THR A O 1
ATOM 2191 N N . ALA A 1 291 ? 4.019 3.904 12.814 1.00 96.12 291 ALA A N 1
ATOM 2192 C CA . ALA A 1 291 ? 5.067 4.066 13.815 1.00 96.12 291 ALA A CA 1
ATOM 2193 C C . ALA A 1 291 ? 6.470 4.229 13.194 1.00 96.12 291 ALA A C 1
ATOM 2195 O O . ALA A 1 291 ? 6.632 4.003 11.997 1.00 96.12 291 ALA A O 1
ATOM 2196 N N . PRO A 1 292 ? 7.487 4.616 13.994 1.00 94.62 292 PRO A N 1
ATOM 2197 C CA . PRO A 1 292 ? 8.863 4.768 13.514 1.00 94.62 292 PRO A CA 1
ATOM 2198 C C . PRO A 1 292 ? 9.540 3.460 13.083 1.00 94.62 292 PRO A C 1
ATOM 2200 O O . PRO A 1 292 ? 10.424 3.496 12.234 1.00 94.62 292 PRO A O 1
ATOM 2203 N N . THR A 1 293 ? 9.155 2.323 13.671 1.00 96.69 293 THR A N 1
ATOM 2204 C CA . THR A 1 293 ? 9.691 0.994 13.336 1.00 96.69 293 THR A CA 1
ATOM 2205 C C . THR A 1 293 ? 8.562 -0.019 13.174 1.00 96.69 293 THR A C 1
ATOM 2207 O O . THR A 1 293 ? 7.436 0.210 13.631 1.00 96.69 293 THR A O 1
ATOM 2210 N N . VAL A 1 294 ? 8.856 -1.146 12.519 1.00 97.19 294 VAL A N 1
ATOM 2211 C CA . VAL A 1 294 ? 7.874 -2.218 12.305 1.00 97.19 294 VAL A CA 1
ATOM 2212 C C . VAL A 1 294 ? 7.471 -2.855 13.635 1.00 97.19 294 VAL A C 1
ATOM 2214 O O . VAL A 1 294 ? 6.293 -3.119 13.844 1.00 97.19 294 VAL A O 1
ATOM 2217 N N . GLU A 1 295 ? 8.409 -3.029 14.563 1.00 98.06 295 GLU A N 1
ATOM 2218 C CA . GLU A 1 295 ? 8.160 -3.603 15.888 1.00 98.06 295 GLU A CA 1
ATOM 2219 C C . GLU A 1 295 ? 7.175 -2.746 16.686 1.00 98.06 295 GLU A C 1
ATOM 2221 O O . GLU A 1 295 ? 6.210 -3.263 17.241 1.00 98.06 295 GLU A O 1
ATOM 2226 N N . GLU A 1 296 ? 7.368 -1.423 16.697 1.00 97.75 296 GLU A N 1
ATOM 2227 C CA . GLU A 1 296 ? 6.451 -0.509 17.380 1.00 97.75 296 GLU A CA 1
ATOM 2228 C C . GLU A 1 296 ? 5.090 -0.441 16.671 1.00 97.75 296 GLU A C 1
ATOM 2230 O O . GLU A 1 296 ? 4.057 -0.338 17.328 1.00 97.75 296 GLU A O 1
ATOM 2235 N N . MET A 1 297 ? 5.054 -0.535 15.338 1.00 98.19 297 MET A N 1
ATOM 2236 C CA . MET A 1 297 ? 3.792 -0.609 14.594 1.00 98.19 297 MET A CA 1
ATOM 2237 C C . MET A 1 297 ? 2.997 -1.866 14.965 1.00 98.19 297 MET A C 1
ATOM 2239 O O . MET A 1 297 ? 1.795 -1.781 15.219 1.00 98.19 297 MET A O 1
ATOM 2243 N N . LEU A 1 298 ? 3.661 -3.022 15.031 1.00 98.19 298 LEU A N 1
ATOM 2244 C CA . LEU A 1 298 ? 3.032 -4.280 15.430 1.00 98.19 298 LEU A CA 1
ATOM 2245 C C . LEU A 1 298 ? 2.629 -4.269 16.909 1.00 98.19 298 LEU A C 1
ATOM 2247 O O . LEU A 1 298 ? 1.544 -4.736 17.232 1.00 98.19 298 LEU A O 1
ATOM 2251 N N . ASN A 1 299 ? 3.419 -3.653 17.793 1.00 98.12 299 ASN A N 1
ATOM 2252 C CA . ASN A 1 299 ? 3.049 -3.436 19.197 1.00 98.12 299 ASN A CA 1
ATOM 2253 C C . ASN A 1 299 ? 1.751 -2.616 19.325 1.00 98.12 299 ASN A C 1
ATOM 2255 O O . ASN A 1 299 ? 0.853 -2.956 20.095 1.00 98.12 299 ASN A O 1
ATOM 2259 N N . ARG A 1 300 ? 1.594 -1.564 18.513 1.00 98.06 300 ARG A N 1
ATOM 2260 C CA . ARG A 1 300 ? 0.347 -0.785 18.474 1.00 98.06 300 ARG A CA 1
ATOM 2261 C C . ARG A 1 300 ? -0.830 -1.599 17.954 1.00 98.06 300 ARG A C 1
ATOM 2263 O O . ARG A 1 300 ? -1.917 -1.489 18.513 1.00 98.06 300 ARG A O 1
ATOM 2270 N N . ALA A 1 301 ? -0.627 -2.401 16.909 1.00 97.69 301 ALA A N 1
ATOM 2271 C CA . ALA A 1 301 ? -1.668 -3.274 16.369 1.00 97.69 301 ALA A CA 1
ATOM 2272 C C . ALA A 1 301 ? -2.100 -4.343 17.390 1.00 97.69 301 ALA A C 1
ATOM 2274 O O . ALA A 1 301 ? -3.295 -4.548 17.595 1.00 97.69 301 ALA A O 1
ATOM 2275 N N . GLN A 1 302 ? -1.137 -4.939 18.094 1.00 97.81 302 GLN A N 1
ATOM 2276 C CA . GLN A 1 302 ? -1.364 -5.869 19.197 1.00 97.81 302 GLN A CA 1
ATOM 2277 C C . GLN A 1 302 ? -2.179 -5.222 20.319 1.00 97.81 302 GLN A C 1
ATOM 2279 O O . GLN A 1 302 ? -3.197 -5.766 20.739 1.00 97.81 302 GLN A O 1
ATOM 2284 N N . TYR A 1 303 ? -1.800 -4.023 20.761 1.00 97.81 303 TYR A N 1
ATOM 2285 C CA . TYR A 1 303 ? -2.561 -3.325 21.793 1.00 97.81 303 TYR A CA 1
ATOM 2286 C C . TYR A 1 303 ? -3.967 -2.923 21.318 1.00 97.81 303 TYR A C 1
A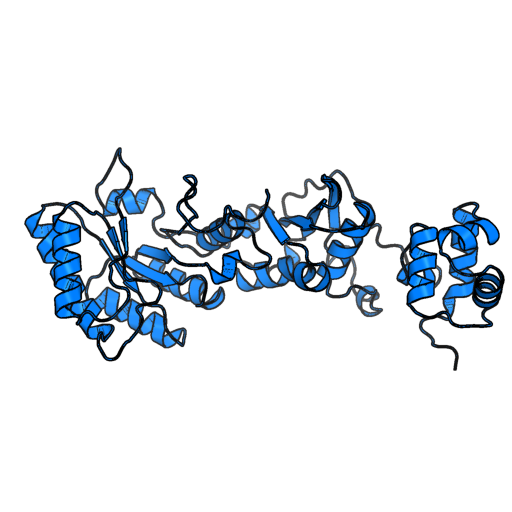TOM 2288 O O . TYR A 1 303 ? -4.914 -2.990 22.096 1.00 97.81 303 TYR A O 1
ATOM 2296 N N . ALA A 1 304 ? -4.143 -2.538 20.048 1.00 96.19 304 ALA A N 1
ATOM 2297 C CA . ALA A 1 304 ? -5.471 -2.269 19.489 1.00 96.19 304 ALA A CA 1
ATOM 2298 C C . ALA A 1 304 ? -6.378 -3.513 19.561 1.00 96.19 304 ALA A C 1
ATOM 2300 O O . ALA A 1 304 ? -7.539 -3.398 19.955 1.00 96.19 304 ALA A O 1
ATOM 2301 N N . MET A 1 305 ? -5.832 -4.697 19.263 1.00 94.38 305 MET A N 1
ATOM 2302 C CA . MET A 1 305 ? -6.537 -5.972 19.430 1.00 94.38 305 MET A CA 1
ATOM 2303 C C . MET A 1 305 ? -6.884 -6.251 20.899 1.00 94.38 305 MET A C 1
ATOM 2305 O O . MET A 1 305 ? -8.006 -6.649 21.197 1.00 94.38 305 MET A O 1
ATOM 2309 N N . GLU A 1 306 ? -5.963 -6.003 21.833 1.00 96.00 306 GLU A N 1
ATOM 2310 C CA . GLU A 1 306 ? -6.223 -6.156 23.275 1.00 96.00 306 GLU A CA 1
ATOM 2311 C C . GLU A 1 306 ? -7.334 -5.222 23.778 1.00 96.00 306 GLU A C 1
ATOM 2313 O O . GLU A 1 306 ? -8.063 -5.573 24.703 1.00 96.00 306 GLU A O 1
ATOM 2318 N N . GLN A 1 307 ? -7.488 -4.048 23.157 1.00 94.56 307 GLN A N 1
ATOM 2319 C CA . GLN A 1 307 ? -8.611 -3.135 23.393 1.00 94.56 307 GLN A CA 1
ATOM 2320 C C . GLN A 1 307 ? -9.873 -3.510 22.593 1.00 94.56 307 GLN A C 1
ATOM 2322 O O . GLN A 1 307 ? -10.775 -2.689 22.478 1.00 94.56 307 GLN A O 1
ATOM 2327 N N . GLN A 1 308 ? -9.939 -4.715 22.015 1.00 89.06 308 GLN A N 1
ATOM 2328 C CA . GLN A 1 308 ? -11.080 -5.221 21.236 1.00 89.06 308 GLN A CA 1
ATOM 2329 C C . GLN A 1 308 ? -11.449 -4.336 20.033 1.00 89.06 308 GLN A C 1
ATOM 2331 O O . GLN A 1 308 ? -12.589 -4.308 19.571 1.00 89.06 308 GLN A O 1
ATOM 2336 N N . THR A 1 309 ? -10.469 -3.608 19.488 1.00 86.12 309 THR A N 1
ATOM 2337 C CA . THR A 1 309 ? -10.670 -2.832 18.263 1.00 86.12 309 THR A CA 1
ATOM 2338 C C . THR A 1 309 ? -10.710 -3.773 17.061 1.00 86.12 309 THR A C 1
ATOM 2340 O O . THR A 1 309 ? -9.843 -4.623 16.900 1.00 86.12 309 THR A O 1
ATOM 2343 N N . ASN A 1 310 ? -11.682 -3.577 16.168 1.00 82.75 310 ASN A N 1
ATOM 2344 C CA . ASN A 1 310 ? -11.913 -4.459 15.015 1.00 82.75 310 ASN A CA 1
ATOM 2345 C C . ASN A 1 310 ? -11.245 -3.987 13.709 1.00 82.75 310 ASN A C 1
ATOM 2347 O O . ASN A 1 310 ? -11.338 -4.664 12.682 1.00 82.75 310 ASN A O 1
ATOM 2351 N N . ALA A 1 311 ? -10.609 -2.813 13.716 1.00 95.56 311 ALA A N 1
ATOM 2352 C CA . ALA A 1 311 ? -9.945 -2.237 12.554 1.00 95.56 311 ALA A CA 1
ATOM 2353 C C . ALA A 1 311 ? -8.705 -1.427 12.949 1.00 95.56 311 ALA A C 1
ATOM 2355 O O . ALA A 1 311 ? -8.708 -0.669 13.919 1.00 95.56 311 ALA A O 1
ATOM 2356 N N . VAL A 1 312 ? -7.659 -1.511 12.139 1.00 97.31 312 VAL A N 1
ATOM 2357 C CA . VAL A 1 312 ? -6.471 -0.659 12.255 1.00 97.31 312 VAL A CA 1
ATOM 2358 C C . VAL A 1 312 ? -6.256 0.090 10.954 1.00 97.31 312 VAL A C 1
ATOM 2360 O O . VAL A 1 312 ? -6.627 -0.380 9.879 1.00 97.31 312 VAL A O 1
ATOM 2363 N N . MET A 1 313 ? -5.658 1.274 11.035 1.00 96.12 313 MET A N 1
ATOM 2364 C CA . MET A 1 313 ? -5.208 2.006 9.862 1.00 96.12 313 MET A CA 1
ATOM 2365 C C . MET A 1 313 ? -3.703 2.219 9.864 1.00 96.12 313 MET A C 1
ATOM 2367 O O . MET A 1 313 ? -3.068 2.367 10.908 1.00 96.12 313 MET A O 1
ATOM 2371 N N . VAL A 1 314 ? -3.153 2.318 8.663 1.00 95.81 314 VAL A N 1
ATOM 2372 C CA . VAL A 1 314 ? -1.746 2.617 8.425 1.00 95.81 314 VAL A CA 1
ATOM 2373 C C . VAL A 1 314 ? -1.635 3.641 7.305 1.00 95.81 314 VAL A C 1
ATOM 2375 O O . VAL A 1 314 ? -2.396 3.581 6.336 1.00 95.81 314 VAL A O 1
ATOM 2378 N N . ASP A 1 315 ? -0.704 4.589 7.428 1.00 93.38 315 ASP A N 1
ATOM 2379 C CA . ASP A 1 315 ? -0.326 5.437 6.303 1.00 93.38 315 ASP A CA 1
ATOM 2380 C C . ASP A 1 315 ? 0.560 4.629 5.356 1.00 93.38 315 ASP A C 1
ATOM 2382 O O . ASP A 1 315 ? 1.763 4.440 5.572 1.00 93.38 315 ASP A O 1
ATOM 2386 N N . SER A 1 316 ? -0.057 4.139 4.284 1.00 90.25 316 SER A N 1
ATOM 2387 C CA . SER A 1 316 ? 0.619 3.288 3.313 1.00 90.25 316 SER A CA 1
ATOM 2388 C C . SER A 1 316 ? 1.722 4.010 2.546 1.00 90.25 316 SER A C 1
ATOM 2390 O O . SER A 1 316 ? 2.563 3.360 1.932 1.00 90.25 316 SER A O 1
ATOM 2392 N N . GLY A 1 317 ? 1.744 5.345 2.587 1.00 84.69 317 GLY A N 1
ATOM 2393 C CA . GLY A 1 317 ? 2.734 6.154 1.893 1.00 84.69 317 GLY A CA 1
ATOM 2394 C C . GLY A 1 317 ? 4.097 6.224 2.568 1.00 84.69 317 GLY A C 1
ATOM 2395 O O . GLY A 1 317 ? 5.071 6.554 1.896 1.00 84.69 317 GLY A O 1
ATOM 2396 N N . VAL A 1 318 ? 4.163 5.956 3.875 1.00 88.06 318 VAL A N 1
ATOM 2397 C CA . VAL A 1 318 ? 5.357 6.243 4.692 1.00 88.06 318 VAL A CA 1
ATOM 2398 C C . VAL A 1 318 ? 5.960 5.005 5.348 1.00 88.06 318 VAL A C 1
ATOM 2400 O O . VAL A 1 318 ? 7.160 4.980 5.589 1.00 88.06 318 VAL A O 1
ATOM 2403 N N . VAL A 1 319 ? 5.156 3.970 5.609 1.00 90.81 319 VAL A N 1
ATOM 2404 C CA . VAL A 1 319 ? 5.612 2.738 6.284 1.00 90.81 319 VAL A CA 1
ATOM 2405 C C . VAL A 1 319 ? 6.459 1.842 5.371 1.00 90.81 319 VAL A C 1
ATOM 2407 O O . VAL A 1 319 ? 7.244 1.025 5.847 1.00 90.81 319 VAL A O 1
ATOM 2410 N N . GLY A 1 320 ? 6.334 2.015 4.054 1.00 90.94 320 GLY A N 1
ATOM 2411 C CA . GLY A 1 320 ? 7.029 1.197 3.065 1.00 90.94 320 GLY A CA 1
ATOM 2412 C C . GLY A 1 320 ? 6.386 -0.178 2.855 1.00 90.94 320 GLY A C 1
ATOM 2413 O O . GLY A 1 320 ? 5.563 -0.647 3.640 1.00 90.94 320 GLY A O 1
ATOM 2414 N N . TRP A 1 321 ? 6.758 -0.831 1.753 1.00 92.38 321 TRP A N 1
ATOM 2415 C CA . TRP A 1 321 ? 6.084 -2.042 1.272 1.00 92.38 321 TRP A CA 1
ATOM 2416 C C . TRP A 1 321 ? 6.247 -3.246 2.203 1.00 92.38 321 TRP A C 1
ATOM 2418 O O . TRP A 1 321 ? 5.260 -3.909 2.509 1.00 92.38 321 TRP A O 1
ATOM 2428 N N . SER A 1 322 ? 7.457 -3.494 2.712 1.00 94.75 322 SER A N 1
ATOM 2429 C CA . SER A 1 322 ? 7.712 -4.629 3.609 1.00 94.75 322 SER A CA 1
ATOM 2430 C C . SER A 1 322 ? 6.999 -4.470 4.953 1.00 94.75 322 SER A C 1
ATOM 2432 O O . SER A 1 322 ? 6.389 -5.418 5.435 1.00 94.75 322 SER A O 1
ATOM 2434 N N . GLY A 1 323 ? 6.999 -3.261 5.529 1.00 95.56 323 GLY A N 1
ATOM 2435 C CA . GLY A 1 323 ? 6.257 -2.978 6.760 1.00 95.56 323 GLY A CA 1
ATOM 2436 C C . GLY A 1 323 ? 4.751 -3.188 6.583 1.00 95.56 323 GLY A C 1
ATOM 2437 O O . GLY A 1 323 ? 4.108 -3.791 7.441 1.00 95.56 323 GLY A O 1
ATOM 2438 N N . LEU A 1 324 ? 4.198 -2.767 5.440 1.00 95.12 324 LEU A N 1
ATOM 2439 C CA . LEU A 1 324 ? 2.794 -3.012 5.103 1.00 95.12 324 LEU A CA 1
ATOM 2440 C C . LEU A 1 324 ? 2.466 -4.502 4.964 1.00 95.12 324 LEU A C 1
ATOM 2442 O O . LEU A 1 324 ? 1.432 -4.925 5.473 1.00 95.12 324 LEU A O 1
ATOM 2446 N N . GLN A 1 325 ? 3.327 -5.298 4.320 1.00 95.94 325 GLN A N 1
ATOM 2447 C CA . GLN A 1 325 ? 3.128 -6.750 4.228 1.00 95.94 325 GLN A CA 1
ATOM 2448 C C . GLN A 1 325 ? 3.180 -7.425 5.604 1.00 95.94 325 GLN A C 1
ATOM 2450 O O . GLN A 1 325 ? 2.328 -8.263 5.896 1.00 95.94 325 GLN A O 1
ATOM 2455 N N . SER A 1 326 ? 4.108 -7.022 6.478 1.00 97.00 326 SER A N 1
ATOM 2456 C CA . SER A 1 326 ? 4.157 -7.524 7.858 1.00 97.00 326 SER A CA 1
ATOM 2457 C C . SER A 1 326 ? 2.880 -7.195 8.634 1.00 97.00 326 SER A C 1
ATOM 2459 O O . SER A 1 326 ? 2.321 -8.069 9.294 1.00 97.00 326 SER A O 1
ATOM 2461 N N . LEU A 1 327 ? 2.377 -5.960 8.522 1.00 97.69 327 LEU A N 1
ATOM 2462 C CA . LEU A 1 327 ? 1.123 -5.568 9.167 1.00 97.69 327 LEU A CA 1
ATOM 2463 C C . LEU A 1 327 ? -0.085 -6.317 8.588 1.00 97.69 327 LEU A C 1
ATOM 2465 O O . LEU A 1 327 ? -0.962 -6.716 9.348 1.00 97.69 327 LEU A O 1
ATOM 2469 N N . ALA A 1 328 ? -0.141 -6.531 7.272 1.00 96.88 328 ALA A N 1
ATOM 2470 C CA . ALA A 1 328 ? -1.218 -7.289 6.637 1.00 96.88 328 ALA A CA 1
ATOM 2471 C C . ALA A 1 328 ? -1.250 -8.748 7.107 1.00 96.88 328 ALA A C 1
ATOM 2473 O O . ALA A 1 328 ? -2.322 -9.261 7.425 1.00 96.88 328 ALA A O 1
ATOM 2474 N N . ASN A 1 329 ? -0.083 -9.387 7.236 1.00 96.50 329 ASN A N 1
ATOM 2475 C CA . ASN A 1 329 ? 0.021 -10.729 7.811 1.00 96.50 329 ASN A CA 1
ATOM 2476 C C . ASN A 1 329 ? -0.476 -10.763 9.259 1.00 96.50 329 ASN A C 1
ATOM 2478 O O . ASN A 1 329 ? -1.308 -11.604 9.590 1.00 96.50 329 ASN A O 1
ATOM 2482 N N . PHE A 1 330 ? -0.047 -9.800 10.081 1.00 97.00 330 PHE A N 1
ATOM 2483 C CA . PHE A 1 330 ? -0.532 -9.669 11.453 1.00 97.00 330 PHE A CA 1
ATOM 2484 C C . PHE A 1 330 ? -2.057 -9.495 11.506 1.00 97.00 330 PHE A C 1
ATOM 2486 O O . PHE A 1 330 ? -2.730 -10.181 12.268 1.00 97.00 330 PHE A O 1
ATOM 2493 N N . CYS A 1 331 ? -2.622 -8.612 10.677 1.00 96.75 331 CYS A N 1
ATOM 2494 C CA . CYS A 1 331 ? -4.065 -8.372 10.647 1.00 96.75 331 CYS A CA 1
ATOM 2495 C C . CYS A 1 331 ? -4.845 -9.618 10.218 1.00 96.75 331 CYS A C 1
ATOM 2497 O O . CYS A 1 331 ? -5.902 -9.893 10.773 1.00 96.75 331 CYS A O 1
ATOM 2499 N N . HIS A 1 332 ? -4.320 -10.385 9.263 1.00 94.94 332 HIS A N 1
ATOM 2500 C CA . HIS A 1 332 ? -4.926 -11.639 8.830 1.00 94.94 332 HIS A CA 1
ATOM 2501 C C . HIS A 1 332 ? -4.962 -12.689 9.944 1.00 94.94 332 HIS A C 1
ATOM 2503 O O . HIS A 1 332 ? -5.999 -13.299 10.178 1.00 94.94 332 HIS A O 1
ATOM 2509 N N . GLU A 1 333 ? -3.844 -12.883 10.644 1.00 95.06 333 GLU A N 1
ATOM 2510 C CA . GLU A 1 333 ? -3.726 -13.871 11.725 1.00 95.06 333 GLU A CA 1
ATOM 2511 C C . GLU A 1 333 ? -4.558 -13.509 12.961 1.00 95.06 333 GLU A C 1
ATOM 2513 O O . GLU A 1 333 ? -4.952 -14.394 13.714 1.00 95.06 333 GLU A O 1
ATOM 2518 N N . ASN A 1 334 ? -4.847 -12.220 13.144 1.00 94.38 334 ASN A N 1
ATOM 2519 C CA . ASN A 1 334 ? -5.562 -11.682 14.301 1.00 94.38 334 ASN A CA 1
ATOM 2520 C C . ASN A 1 334 ? -6.953 -11.137 13.952 1.00 94.38 334 ASN A C 1
ATOM 2522 O O . ASN A 1 334 ? -7.542 -10.387 14.726 1.00 94.38 334 ASN A O 1
ATOM 2526 N N . GLU A 1 335 ? -7.472 -11.479 12.774 1.00 91.81 335 GLU A N 1
ATOM 2527 C CA . GLU A 1 335 ? -8.819 -11.116 12.341 1.00 91.81 335 GLU A CA 1
ATOM 2528 C C . GLU A 1 335 ? -9.131 -9.597 12.344 1.00 91.81 335 GLU A C 1
ATOM 2530 O O . GLU A 1 335 ? -10.297 -9.196 12.416 1.00 91.81 335 GLU A O 1
ATOM 2535 N N . LEU A 1 336 ? -8.125 -8.738 12.168 1.00 94.94 336 LEU A N 1
ATOM 2536 C CA . LEU A 1 336 ? -8.285 -7.282 12.105 1.00 94.94 336 LEU A CA 1
ATOM 2537 C C . LEU A 1 336 ? -8.543 -6.794 10.678 1.00 94.94 336 LEU A C 1
ATOM 2539 O O . LEU A 1 336 ? -7.897 -7.232 9.727 1.00 94.94 336 LEU A O 1
ATOM 2543 N N . VAL A 1 337 ? -9.443 -5.820 10.530 1.00 96.50 337 VAL A N 1
ATOM 2544 C CA . VAL A 1 337 ? -9.613 -5.090 9.265 1.00 96.50 337 VAL A CA 1
ATOM 2545 C C . VAL A 1 337 ? -8.428 -4.147 9.053 1.00 96.50 337 VAL A C 1
ATOM 2547 O O . VAL A 1 337 ? -8.165 -3.285 9.898 1.00 96.50 337 VAL A O 1
ATOM 2550 N N . LEU A 1 338 ? -7.758 -4.252 7.902 1.00 97.12 338 LEU A N 1
ATOM 2551 C CA . LEU A 1 338 ? -6.647 -3.369 7.543 1.00 97.12 338 LEU A CA 1
ATOM 2552 C C . LEU A 1 338 ? -7.096 -2.221 6.626 1.00 97.12 338 LEU A C 1
ATOM 2554 O O . LEU A 1 338 ? -7.422 -2.416 5.451 1.00 97.12 338 LEU A O 1
ATOM 2558 N N . CYS A 1 339 ? -7.018 -0.996 7.141 1.00 96.00 339 CYS A N 1
ATOM 2559 C CA . CYS A 1 339 ? -7.252 0.239 6.398 1.00 96.00 339 CYS A CA 1
ATOM 2560 C C . CYS A 1 339 ? -5.922 0.869 5.944 1.00 96.00 339 CYS A C 1
ATOM 2562 O O . CYS A 1 339 ? -5.274 1.601 6.696 1.00 96.00 339 CYS A O 1
ATOM 2564 N N . ALA A 1 340 ? -5.519 0.637 4.695 1.00 94.06 340 ALA A N 1
ATOM 2565 C CA . ALA A 1 340 ? -4.372 1.304 4.082 1.00 94.06 340 ALA A CA 1
ATOM 2566 C C . ALA A 1 340 ? -4.798 2.671 3.523 1.00 94.06 340 ALA A C 1
ATOM 2568 O O . ALA A 1 340 ? -5.280 2.802 2.392 1.00 94.06 340 ALA A O 1
ATOM 2569 N N . LEU A 1 341 ? -4.657 3.701 4.353 1.00 88.94 341 LEU A N 1
ATOM 2570 C CA . LEU A 1 341 ? -5.063 5.069 4.039 1.00 88.94 341 LEU A CA 1
ATOM 2571 C C . LEU A 1 341 ? -3.828 5.939 3.762 1.00 88.94 341 LEU A C 1
ATOM 2573 O O . LEU A 1 341 ? -2.696 5.534 3.996 1.00 88.94 341 LEU A O 1
ATOM 2577 N N . GLY A 1 342 ? -4.026 7.155 3.254 1.00 78.38 342 GLY A N 1
ATOM 2578 C CA . GLY A 1 342 ? -2.911 8.054 2.939 1.00 78.38 342 GLY A CA 1
ATOM 2579 C C . GLY A 1 342 ? -2.331 7.818 1.544 1.00 78.38 342 GLY A C 1
ATOM 2580 O O . GLY A 1 342 ? -3.075 7.856 0.565 1.00 78.38 342 GLY A O 1
ATOM 2581 N N . GLY A 1 343 ? -1.004 7.686 1.437 1.00 63.16 343 GLY A N 1
ATOM 2582 C CA . GLY A 1 343 ? -0.344 7.391 0.155 1.00 63.16 343 GLY A CA 1
ATOM 2583 C C . GLY A 1 343 ? 0.028 8.602 -0.711 1.00 63.16 343 GLY A C 1
ATOM 2584 O O . GLY A 1 343 ? 0.544 8.428 -1.812 1.00 63.16 343 GLY A O 1
ATOM 2585 N N . ARG A 1 344 ? -0.153 9.844 -0.230 1.00 60.59 344 ARG A N 1
ATOM 2586 C CA . ARG A 1 344 ? 0.175 11.063 -1.010 1.00 60.59 344 ARG A CA 1
ATOM 2587 C C . ARG A 1 344 ? 1.628 11.099 -1.501 1.00 60.59 344 ARG A C 1
ATOM 2589 O O . ARG A 1 344 ? 1.875 11.608 -2.587 1.00 60.59 344 ARG A O 1
ATOM 2596 N N . ALA A 1 345 ? 2.566 10.555 -0.723 1.00 52.78 345 ALA A N 1
ATOM 2597 C CA . ALA A 1 345 ? 3.968 10.445 -1.123 1.00 52.78 345 ALA A CA 1
ATOM 2598 C C . ALA A 1 345 ? 4.172 9.432 -2.267 1.00 52.78 345 ALA A C 1
ATOM 2600 O O . ALA A 1 345 ? 4.900 9.725 -3.210 1.00 52.78 345 ALA A O 1
ATOM 2601 N N . LEU A 1 346 ? 3.466 8.294 -2.241 1.00 59.19 346 LEU A N 1
ATOM 2602 C CA . LEU A 1 346 ? 3.506 7.286 -3.308 1.00 59.19 346 LEU A CA 1
ATOM 2603 C C . LEU A 1 346 ? 2.850 7.783 -4.603 1.00 59.19 346 LEU A C 1
ATOM 2605 O O . LEU A 1 346 ? 3.313 7.449 -5.689 1.00 59.19 346 LEU A O 1
ATOM 2609 N N . HIS A 1 347 ? 1.813 8.620 -4.502 1.00 57.12 347 HIS A N 1
ATOM 2610 C CA . HIS A 1 347 ? 1.105 9.184 -5.658 1.00 57.12 347 HIS A CA 1
ATOM 2611 C C . HIS A 1 347 ? 1.898 10.247 -6.438 1.00 57.12 347 HIS A C 1
ATOM 2613 O O . HIS A 1 347 ? 1.530 10.558 -7.567 1.00 57.12 347 HIS A O 1
ATOM 2619 N N . ASN A 1 348 ? 2.977 10.788 -5.861 1.00 55.50 348 ASN A N 1
ATOM 2620 C CA . ASN A 1 348 ? 3.884 11.727 -6.534 1.00 55.50 348 ASN A CA 1
ATOM 2621 C C . ASN A 1 348 ? 5.139 11.041 -7.108 1.00 55.50 348 ASN A C 1
ATOM 2623 O O . ASN A 1 348 ? 6.021 11.724 -7.627 1.00 55.50 348 ASN A O 1
ATOM 2627 N N . GLY A 1 349 ? 5.242 9.714 -6.975 1.00 71.31 349 GLY A N 1
ATOM 2628 C CA . GLY A 1 349 ? 6.348 8.912 -7.493 1.00 71.31 349 GLY A CA 1
ATOM 2629 C C . GLY A 1 349 ? 6.120 8.419 -8.928 1.00 71.31 349 GLY A C 1
ATOM 2630 O O . GLY A 1 349 ? 5.201 8.871 -9.616 1.00 71.31 349 GLY A O 1
ATOM 2631 N N . PRO A 1 350 ? 6.921 7.445 -9.395 1.00 83.06 350 PRO A N 1
ATOM 2632 C CA . PRO A 1 350 ? 6.775 6.886 -10.735 1.00 83.06 350 PRO A CA 1
ATOM 2633 C C . PRO A 1 350 ? 5.526 6.007 -10.895 1.00 83.06 350 PRO A C 1
ATOM 2635 O O . PRO A 1 350 ? 5.318 5.481 -11.974 1.00 83.06 350 PRO A O 1
ATOM 2638 N N . LEU A 1 351 ? 4.701 5.809 -9.863 1.00 88.88 351 LEU A N 1
ATOM 2639 C CA . LEU A 1 351 ? 3.565 4.885 -9.890 1.00 88.88 351 LEU A CA 1
ATOM 2640 C C . LEU A 1 351 ? 2.246 5.637 -10.090 1.00 88.88 351 LEU A C 1
ATOM 2642 O O . LEU A 1 351 ? 1.987 6.646 -9.427 1.00 88.88 351 LEU A O 1
ATOM 2646 N N . SER A 1 352 ? 1.375 5.129 -10.960 1.00 87.38 352 SER A N 1
ATOM 2647 C CA . SER A 1 352 ? 0.003 5.632 -11.064 1.00 87.38 352 SER A CA 1
ATOM 2648 C C . SER A 1 352 ? -0.804 5.339 -9.791 1.00 87.38 352 SER A C 1
ATOM 2650 O O . SER A 1 352 ? -0.524 4.413 -9.024 1.00 87.38 352 SER A O 1
ATOM 2652 N N . GLN A 1 353 ? -1.867 6.113 -9.561 1.00 83.88 353 GLN A N 1
ATOM 2653 C CA . GLN A 1 353 ? -2.762 5.883 -8.423 1.00 83.88 353 GLN A CA 1
ATOM 2654 C C . GLN A 1 353 ? -3.479 4.523 -8.521 1.00 83.88 353 GLN A C 1
ATOM 2656 O O . GLN A 1 353 ? -3.704 3.868 -7.503 1.00 83.88 353 GLN A O 1
ATOM 2661 N N . GLN A 1 354 ? -3.819 4.096 -9.741 1.00 85.69 354 GLN A N 1
ATOM 2662 C CA . GLN A 1 354 ? -4.424 2.792 -10.007 1.00 85.69 354 GLN A CA 1
ATOM 2663 C C . GLN A 1 354 ? -3.467 1.659 -9.637 1.00 85.69 354 GLN A C 1
ATOM 2665 O O . GLN A 1 354 ? -3.872 0.705 -8.970 1.00 85.69 354 GLN A O 1
ATOM 2670 N N . LEU A 1 355 ? -2.198 1.787 -10.022 1.00 89.69 355 LEU A N 1
ATOM 2671 C CA . LEU A 1 355 ? -1.177 0.807 -9.696 1.00 89.69 355 LEU A CA 1
ATOM 2672 C C . LEU A 1 355 ? -0.976 0.696 -8.183 1.00 89.69 355 LEU A C 1
ATOM 2674 O O . LEU A 1 355 ? -1.004 -0.409 -7.648 1.00 89.69 355 LEU A O 1
ATOM 2678 N N . VAL A 1 356 ? -0.872 1.823 -7.471 1.00 90.38 356 VAL A N 1
ATOM 2679 C CA . VAL A 1 356 ? -0.782 1.815 -6.000 1.00 90.38 356 VAL A CA 1
ATOM 2680 C C . VAL A 1 356 ? -1.976 1.081 -5.379 1.00 90.38 356 VAL A C 1
ATOM 2682 O O . VAL A 1 356 ? -1.782 0.247 -4.497 1.00 90.38 356 VAL A O 1
ATOM 2685 N N . ALA A 1 357 ? -3.199 1.306 -5.867 1.00 89.31 357 ALA A N 1
ATOM 2686 C CA . ALA A 1 357 ? -4.378 0.593 -5.373 1.00 89.31 357 ALA A CA 1
ATOM 2687 C C . ALA A 1 357 ? -4.315 -0.927 -5.637 1.00 89.31 357 ALA A C 1
ATOM 2689 O O . ALA A 1 357 ? -4.669 -1.713 -4.754 1.00 89.31 357 ALA A O 1
ATOM 2690 N N . LYS A 1 358 ? -3.826 -1.360 -6.811 1.00 91.75 358 LYS A N 1
ATOM 2691 C CA . LYS A 1 358 ? -3.598 -2.789 -7.107 1.00 91.75 358 LYS A CA 1
ATOM 2692 C C . LYS A 1 358 ? -2.574 -3.407 -6.153 1.00 91.75 358 LYS A C 1
ATOM 2694 O O . LYS A 1 358 ? -2.818 -4.484 -5.618 1.00 91.75 358 LYS A O 1
ATOM 2699 N N . LEU A 1 359 ? -1.470 -2.710 -5.891 1.00 92.94 359 LEU A N 1
ATOM 2700 C CA . LEU A 1 359 ? -0.418 -3.187 -4.990 1.00 92.94 359 LEU A CA 1
ATOM 2701 C C . LEU A 1 359 ? -0.917 -3.320 -3.548 1.00 92.94 359 LEU A C 1
ATOM 2703 O O . LEU A 1 359 ? -0.675 -4.343 -2.916 1.00 92.94 359 LEU A O 1
ATOM 2707 N N . LEU A 1 360 ? -1.675 -2.342 -3.042 1.00 93.75 360 LEU A N 1
ATOM 2708 C CA . LEU A 1 360 ? -2.276 -2.424 -1.704 1.00 93.75 360 LEU A CA 1
ATOM 2709 C C . LEU A 1 360 ? -3.280 -3.578 -1.588 1.00 93.75 360 LEU A C 1
ATOM 2711 O O . LEU A 1 360 ? -3.357 -4.227 -0.543 1.00 93.75 360 LEU A O 1
ATOM 2715 N N . ARG A 1 361 ? -4.002 -3.891 -2.671 1.00 93.88 361 ARG A N 1
ATOM 2716 C CA . ARG A 1 361 ? -4.842 -5.090 -2.733 1.00 93.88 361 ARG A CA 1
ATOM 2717 C C . ARG A 1 361 ? -4.007 -6.368 -2.653 1.00 93.88 361 ARG A C 1
ATOM 2719 O O . ARG A 1 361 ? -4.410 -7.276 -1.940 1.00 93.88 361 ARG A O 1
ATOM 2726 N N . PHE A 1 362 ? -2.882 -6.459 -3.364 1.00 94.38 362 PHE A N 1
ATOM 2727 C CA . PHE A 1 362 ? -2.007 -7.639 -3.300 1.00 94.38 362 PHE A CA 1
ATOM 2728 C C . PHE A 1 362 ? -1.370 -7.813 -1.917 1.00 94.38 362 PHE A C 1
ATOM 2730 O O . PHE A 1 362 ? -1.304 -8.935 -1.423 1.00 94.38 362 PHE A O 1
ATOM 2737 N N . ILE A 1 363 ? -0.978 -6.712 -1.266 1.00 94.50 363 ILE A N 1
ATOM 2738 C CA . ILE A 1 363 ? -0.509 -6.717 0.130 1.00 94.50 363 ILE A CA 1
ATOM 2739 C C . ILE A 1 363 ? -1.560 -7.324 1.062 1.00 94.50 363 ILE A C 1
ATOM 2741 O O . ILE A 1 363 ? -1.215 -8.115 1.933 1.00 94.50 363 ILE A O 1
ATOM 2745 N N . GLY A 1 364 ? -2.821 -6.941 0.868 1.00 95.12 364 GLY A N 1
ATOM 2746 C CA . GLY A 1 364 ? -3.947 -7.431 1.653 1.00 95.12 364 GLY A CA 1
ATOM 2747 C C . GLY A 1 364 ? -4.674 -6.377 2.475 1.00 95.12 364 GLY A C 1
ATOM 2748 O O . GLY A 1 364 ? -5.243 -6.689 3.515 1.00 95.12 364 GLY A O 1
ATOM 2749 N N . ALA A 1 365 ? -4.684 -5.126 2.016 1.00 95.56 365 ALA A N 1
ATOM 2750 C CA . ALA A 1 365 ? -5.535 -4.102 2.609 1.00 95.56 365 ALA A CA 1
ATOM 2751 C C . ALA A 1 365 ? -7.016 -4.328 2.253 1.00 95.56 365 ALA A C 1
ATOM 2753 O O . ALA A 1 365 ? -7.362 -4.499 1.081 1.00 95.56 365 ALA A O 1
ATOM 2754 N N . ASP A 1 366 ? -7.893 -4.264 3.256 1.00 96.06 366 ASP A N 1
ATOM 2755 C CA . ASP A 1 366 ? -9.345 -4.391 3.089 1.00 96.06 366 ASP A CA 1
ATOM 2756 C C . ASP A 1 366 ? -9.981 -3.086 2.609 1.00 96.06 366 ASP A C 1
ATOM 2758 O O . ASP A 1 366 ? -10.882 -3.089 1.766 1.00 96.06 366 ASP A O 1
ATOM 2762 N N . ILE A 1 367 ? -9.491 -1.961 3.135 1.00 94.50 367 ILE A N 1
ATOM 2763 C CA . ILE A 1 367 ? -9.925 -0.614 2.762 1.00 94.50 367 ILE A CA 1
ATOM 2764 C C . ILE A 1 367 ? -8.713 0.159 2.253 1.00 94.50 367 ILE A C 1
ATOM 2766 O O . ILE A 1 367 ? -7.703 0.273 2.945 1.00 94.50 367 ILE A O 1
ATOM 2770 N N . VAL A 1 368 ? -8.834 0.727 1.053 1.00 91.88 368 VAL A N 1
ATOM 2771 C CA . VAL A 1 368 ? -7.805 1.569 0.431 1.00 91.88 368 VAL A CA 1
ATOM 2772 C C . VAL A 1 368 ? -8.365 2.945 0.094 1.00 91.88 368 VAL A C 1
ATOM 2774 O O . VAL A 1 368 ? -9.513 3.080 -0.334 1.00 91.88 368 VAL A O 1
ATOM 2777 N N . SER A 1 369 ? -7.545 3.981 0.258 1.00 84.44 369 SER A N 1
ATOM 2778 C CA . SER A 1 369 ? -7.895 5.333 -0.182 1.00 84.44 369 SER A CA 1
ATOM 2779 C C . SER A 1 369 ? -7.635 5.494 -1.682 1.00 84.44 369 SER A C 1
ATOM 2781 O O . SER A 1 369 ? -6.519 5.280 -2.149 1.00 84.44 369 SER A O 1
ATOM 2783 N N . VAL A 1 370 ? -8.644 5.941 -2.433 1.00 79.56 370 VAL A N 1
ATOM 2784 C CA . VAL A 1 370 ? -8.501 6.373 -3.831 1.00 79.56 370 VAL A CA 1
ATOM 2785 C C . VAL A 1 370 ? -8.979 7.817 -3.977 1.00 79.56 370 VAL A C 1
ATOM 2787 O O . VAL A 1 370 ? -9.940 8.240 -3.336 1.00 79.56 370 VAL A O 1
ATOM 2790 N N . GLY A 1 371 ? -8.287 8.598 -4.805 1.00 69.75 371 GLY A N 1
ATOM 2791 C CA . GLY A 1 371 ? -8.657 9.970 -5.136 1.00 69.75 371 GLY A CA 1
ATOM 2792 C C . GLY A 1 371 ? -10.095 10.066 -5.651 1.00 69.75 371 GLY A C 1
ATOM 2793 O O . GLY A 1 371 ? -10.543 9.235 -6.440 1.00 69.75 371 GLY A O 1
ATOM 2794 N N . SER A 1 372 ? -10.819 11.090 -5.193 1.00 67.31 372 SER A N 1
ATOM 2795 C CA . SER A 1 372 ? -12.226 11.281 -5.547 1.00 67.31 372 SER A CA 1
ATOM 2796 C C . SER A 1 372 ? -12.399 11.563 -7.048 1.00 67.31 372 SER A C 1
ATOM 2798 O O . SER A 1 372 ? -11.757 12.487 -7.563 1.00 67.31 372 SER A O 1
ATOM 2800 N N . PRO A 1 373 ? -13.323 10.865 -7.740 1.00 63.69 373 PRO A N 1
ATOM 2801 C CA . PRO A 1 373 ? -13.650 11.156 -9.137 1.00 63.69 373 PRO A CA 1
ATOM 2802 C C . PRO A 1 373 ? -14.317 12.532 -9.302 1.00 63.69 373 PRO A C 1
ATOM 2804 O O . PRO A 1 373 ? -14.274 13.116 -10.381 1.00 63.69 373 PRO A O 1
ATOM 2807 N N . LEU A 1 374 ? -14.879 13.090 -8.222 1.00 61.12 374 LEU A N 1
ATOM 2808 C CA . LEU A 1 374 ? -15.584 14.377 -8.206 1.00 61.12 374 LEU A CA 1
ATOM 2809 C C . LEU A 1 374 ? -14.649 15.591 -8.030 1.00 61.12 374 LEU A C 1
ATOM 2811 O O . LEU A 1 374 ? -15.118 16.696 -7.775 1.00 61.12 374 LEU A O 1
ATOM 2815 N N . ARG A 1 375 ? -13.326 15.412 -8.181 1.00 54.84 375 ARG A N 1
ATOM 2816 C CA . ARG A 1 375 ? -12.315 16.493 -8.223 1.00 54.84 375 ARG A CA 1
ATOM 2817 C C . ARG A 1 375 ? -12.379 17.489 -7.049 1.00 54.84 375 ARG A C 1
ATOM 2819 O O . ARG A 1 375 ? -12.166 18.686 -7.220 1.00 54.84 375 ARG A O 1
ATOM 2826 N N . GLY A 1 376 ? -12.587 16.993 -5.831 1.00 45.00 376 GLY A N 1
ATOM 2827 C CA . GLY A 1 376 ? -12.478 17.799 -4.613 1.00 45.00 376 GLY A CA 1
ATOM 2828 C C . GLY A 1 376 ? -11.021 18.120 -4.249 1.00 45.00 376 GLY A C 1
ATOM 2829 O O . GLY A 1 376 ? -10.376 17.363 -3.531 1.00 45.00 376 GLY A O 1
ATOM 2830 N N . ASN A 1 377 ? -10.516 19.263 -4.717 1.00 46.00 377 ASN A N 1
ATOM 2831 C CA . ASN A 1 377 ? -9.423 20.056 -4.123 1.00 46.00 377 ASN A CA 1
ATOM 2832 C C . ASN A 1 377 ? -7.930 19.661 -4.244 1.00 46.00 377 ASN A C 1
ATOM 2834 O O . ASN A 1 377 ? -7.129 20.435 -3.728 1.00 46.00 377 ASN A O 1
ATOM 2838 N N . ALA A 1 378 ? -7.480 18.584 -4.912 1.00 48.75 378 ALA A N 1
ATOM 2839 C CA . ALA A 1 378 ? -6.044 18.218 -4.804 1.00 48.75 378 ALA A CA 1
ATOM 2840 C C . ALA A 1 378 ? -5.174 18.096 -6.074 1.00 48.75 378 ALA A C 1
ATOM 2842 O O . ALA A 1 378 ? -3.967 18.253 -5.931 1.00 48.75 378 ALA A O 1
ATOM 2843 N N . MET A 1 379 ? -5.681 17.846 -7.291 1.00 41.75 379 MET A N 1
ATOM 2844 C CA . MET A 1 379 ? -4.760 17.545 -8.420 1.00 41.75 379 MET A CA 1
ATOM 2845 C C . MET A 1 379 ? -5.136 18.070 -9.817 1.00 41.75 379 MET A C 1
ATOM 2847 O O . MET A 1 379 ? -4.372 17.886 -10.755 1.00 41.75 379 MET A O 1
ATOM 2851 N N . ALA A 1 380 ? -6.244 18.794 -9.992 1.00 39.22 380 ALA A N 1
ATOM 2852 C CA . ALA A 1 380 ? -6.718 19.196 -11.327 1.00 39.22 380 ALA A CA 1
ATOM 2853 C C . ALA A 1 380 ? -6.168 20.542 -11.862 1.00 39.22 380 ALA A C 1
ATOM 2855 O O . ALA A 1 380 ? -6.797 21.143 -12.726 1.00 39.22 380 ALA A O 1
ATOM 2856 N N . ARG A 1 381 ? -5.037 21.059 -11.355 1.00 36.72 381 ARG A N 1
ATOM 2857 C CA . ARG A 1 381 ? -4.447 22.337 -11.831 1.00 36.72 381 ARG A CA 1
ATOM 2858 C C . ARG A 1 381 ? -3.211 22.197 -12.724 1.00 36.72 381 ARG A C 1
ATOM 2860 O O . ARG A 1 381 ? -2.614 23.206 -13.076 1.00 36.72 381 ARG A O 1
ATOM 2867 N N . ARG A 1 382 ? -2.820 20.984 -13.113 1.00 36.97 382 ARG A N 1
ATOM 2868 C CA . ARG A 1 382 ? -1.819 20.778 -14.168 1.00 36.97 382 ARG A CA 1
ATOM 2869 C C . ARG A 1 382 ? -2.547 20.183 -15.369 1.00 36.97 382 ARG A C 1
ATOM 2871 O O . ARG A 1 382 ? -3.183 19.150 -15.200 1.00 36.97 382 ARG A O 1
ATOM 2878 N N . ASN A 1 383 ? -2.472 20.855 -16.517 1.00 35.50 383 ASN A N 1
ATOM 2879 C CA . ASN A 1 383 ? -3.108 20.544 -17.812 1.00 35.50 383 ASN A CA 1
ATOM 2880 C C . ASN A 1 383 ? -4.377 21.355 -18.144 1.00 35.50 383 ASN A C 1
ATOM 2882 O O . ASN A 1 383 ? -5.404 20.789 -18.522 1.00 35.50 383 ASN A O 1
ATOM 2886 N N . VAL A 1 384 ? -4.270 22.686 -18.056 1.00 34.25 384 VAL A N 1
ATOM 2887 C CA . VAL A 1 384 ? -4.874 23.596 -19.048 1.00 34.25 384 VAL A CA 1
ATOM 2888 C C . VAL A 1 384 ? -3.744 24.391 -19.675 1.00 34.25 384 VAL A C 1
ATOM 2890 O O . VAL A 1 384 ? -2.881 24.844 -18.885 1.00 34.25 384 VAL A O 1
#

Radius of gyration: 27.83 Å; chains: 1; bounding box: 74×44×74 Å